Protein AF-0000000077148533 (afdb_homodimer)

pLDDT: mean 91.62, std 11.24, range [20.61, 98.75]

Secondary structure (DSSP, 8-state):
-PPPEEEEEET--GGGHHHHHTGGG-SSEEEEEEE--TTSS-TTSBGGGGGT-S--S-BEES-HHHHGGG-SEEEE---SS---IIIIIIHHHHHHHHTT-EEEE-S---HHHHHHHHHHHHHHT--EEE--S----S-TT----SSPPPP--S-EEEEEESSSSSSHHHHHHHHHHHHHHTT--EEEEESSGGGGGGTSEEPPGGGT-SSS-HHHHHHHHHHHHHHHHHHH--SEEEEEPPS-SS-SSSS--GGGGHHHHHHHHH---SEEEEEE------HHHHHHHHHHIIIII-----EEEE-SEEE-HHHHHHHTS--EEE--HHHHHHHHGGGTT-SS-EE-TTSHHHHHHHHHHHHHHHHHHHHHTT-/-PPPEEEEEET--GGGHHHHHTGGG-SSEEEEEEE--GGGS-TTSBGGGGGT-S--S-BEES-HHHHGGG-SEEEE---SS---IIIIIIHHHHHHHHTT-EEEE-S---HHHHHHHHHHHHHHT--EEE--S----S-TT----SSPPPP--S-EEEEEESSSSSSHHHHHHHHHHHHHHTT--EEEEESSGGGGGGTSEEPPGGGT-SSS-HHHHHHHHHHHHHHHHHHH--SEEEEEPPS-SS-SSSS--GGGGHHHHHHHHH---SEEEEEE------HHHHHHHHHHIIIII-----EEEE-SEEE-HHHHHHHTS--EEE--HHHHHHHHGGGTTSSS-EE-TTSHHHHHHHHHHHHHHHHHHHHHTT-

Solvent-accessible surface area (backbone atoms only — not comparable to full-atom values): 40182 Å² total; per-residue (Å²): 128,83,80,56,44,28,27,26,37,35,50,50,46,50,80,50,44,51,52,64,76,45,44,85,49,38,63,65,46,38,84,58,44,37,26,25,60,83,82,75,78,48,58,80,31,47,51,17,61,58,62,33,45,61,78,67,83,42,61,20,32,60,52,61,75,70,49,52,78,58,34,48,29,39,34,35,47,59,64,94,57,92,69,58,53,70,76,59,45,49,50,50,50,50,54,39,28,75,68,59,24,24,40,34,36,51,50,90,67,54,72,67,60,51,52,51,52,45,50,53,21,54,76,56,72,32,53,68,48,76,39,76,41,56,60,71,54,73,47,97,73,73,75,82,88,64,73,48,59,71,86,70,82,54,46,27,39,33,32,40,23,53,37,66,80,20,52,56,66,43,47,51,51,53,39,51,55,52,42,40,72,72,68,45,46,72,42,42,33,31,69,42,54,63,26,56,54,50,74,30,38,40,49,57,38,64,72,76,46,34,87,47,43,72,60,50,39,24,49,48,51,28,49,50,52,43,47,48,46,71,74,64,60,37,63,31,36,40,39,44,49,58,52,14,57,36,50,79,46,53,64,49,25,50,69,56,9,52,65,40,46,40,48,36,75,28,53,80,65,74,39,27,37,40,16,30,62,46,64,96,70,52,78,65,50,56,53,50,52,41,48,38,40,28,43,45,41,68,41,70,67,56,31,37,30,46,21,46,25,26,76,32,61,71,58,16,67,74,67,75,44,92,39,72,41,82,34,50,42,66,56,46,58,60,58,46,61,79,40,75,81,45,97,49,52,62,37,36,66,79,37,67,69,41,40,51,48,53,39,52,52,50,50,52,57,63,56,57,59,62,68,58,71,76,108,128,84,81,55,43,27,28,27,36,36,48,51,44,51,81,49,44,52,53,63,75,45,45,85,50,40,61,63,44,38,83,59,43,38,26,24,62,70,88,73,75,46,46,80,31,47,52,16,61,59,62,32,43,64,78,66,84,44,62,20,32,60,52,61,76,72,48,51,78,58,35,46,27,39,34,35,48,57,64,94,58,92,71,57,54,69,76,6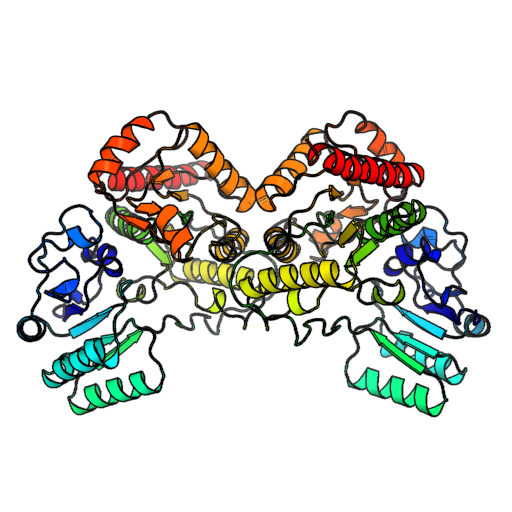1,43,51,49,50,49,51,54,39,28,74,68,59,24,24,39,35,36,51,50,88,67,53,71,66,58,49,52,52,52,43,50,53,19,54,76,56,72,32,52,68,47,76,38,74,40,57,56,70,56,69,52,94,73,74,74,82,87,64,73,46,59,71,85,69,86,55,47,29,39,34,33,42,22,54,36,67,80,19,53,56,68,44,48,52,51,54,38,49,55,52,43,41,72,70,70,44,46,73,42,39,34,32,72,42,56,64,25,56,53,49,73,30,38,41,50,58,36,64,72,77,46,35,86,47,42,72,60,53,40,24,48,50,51,27,51,52,52,44,49,49,47,71,73,64,61,37,61,32,36,40,38,45,49,58,53,13,57,36,50,80,47,53,66,50,24,50,69,56,10,51,65,39,45,39,48,38,73,27,54,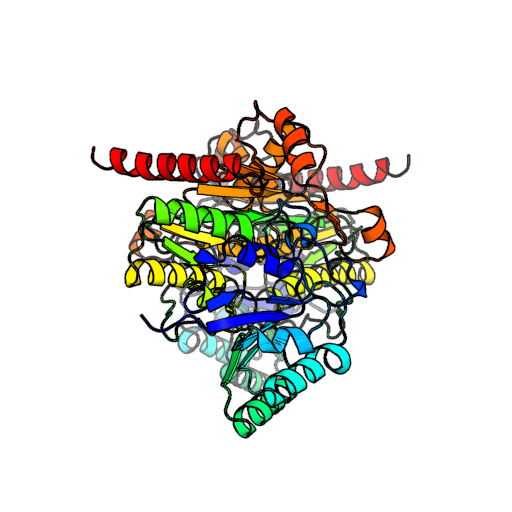78,66,74,39,27,37,38,18,32,60,47,63,94,69,52,79,67,51,57,52,51,51,43,48,40,40,30,43,44,41,67,42,68,67,56,33,37,30,45,21,44,26,28,76,31,61,70,58,14,68,73,66,73,42,92,39,70,42,82,35,49,43,64,57,47,58,60,58,46,60,78,40,74,81,43,97,49,52,60,37,37,66,79,37,66,68,42,40,53,48,53,39,51,52,49,51,53,56,63,56,57,60,62,69,60,69,79,109

Organism: Ruminiclostridium cellulolyticum (strain ATCC 35319 / DSM 5812 / JCM 6584 / H10) (NCBI:txid394503)

Foldseek 3Di:
DDDAFEEEEPQQAPVCVLCLLLVVLFDRYDHFAHEHADPPPQAQHFSCVRQLFDGSPHGYHHDLLVCLVRGQAYEYDDDPDDDDCVPPPLVSLLSSLQVVHAYEYQDQDDPVSQVVSQVSNVVSVHYYHYQNLQPVVPPPPDDDPDLDADADPAAEEEEAEQFPQQCSQSLQSLLVVLLVVVPWFEEEEDCGSCVVSSPHHYDHPVLVDDPDDLSVSLRSVSSSVVVCCVPVVTNYYYYYQPGRQAAPDPLGTSVGNSSLQSPLSRYAHQAYEYTYEDDLDDLVNVVVVQVCCCPRSVHGHQEYEYGQKDWDPPVCVVVSHTDIDGHNLVVVVVSLVVCPPRPHYYAHCSDPVRSNVVSVVVVVSSVVVVVVVVD/DDAAFEEEEPQQAPVCVLCLLLVVLFDRYDHFAHEHAPVPPQAQHFSCVRQLFDGSPHGYHHDLLVCLVRGQAYEYDDDPDDDDCVVGPLVSLLSSLQVVHAYEYQDQDDPVSQVVSQVSNVVSVHYYHYQNLQPVVLPPPQDDPDLDADADPAAEEEEAEQFPQQCSQSLQSLLVVLLVVVPWFEEEEDCGSCVVSSPHHYDHPVLVDPPDDLSVSLRSVSSVVVCCCVPVVTNYYYYYQPGRQAAPDPLGTSVGNSSLQSPLSRYAHQAYEYTYEDDLDDLVNVVVVQVCCCPRSVHGHQEYEYGQKDWDPPVCVVVSHTDIDGHNLVVVVVSLVVCPPRPHYYAHCSDPVRSNVVSVVVVVSSVVVVVPVVD

Sequence (750 aa):
MGKNERLLIYPYNVEFTPVLRHRSLLTEYDISCLVSPNGWGFTGKDAGIADSGPDIGISVSADFEKSLDLCDTVMIVESHLPFDFDKYIFNKIKVAVRSKKNIICLLNLNKEAIKEIASLCNCEGVYFKYFDGNQNVLPADIIIENESIEEIDTPVILTLGITEKTNKFEIQLALREKIQKAGYKISQIGTRPYCEMMGFHPFPSFMYGNAISDVNKVLMFNRFIKKIEETEEPDIIIIGIPGGIMPFNREFTNKFGLVAFEISQAITPDVVIASLLYEDYKPEGFDTYMNLVKYKLGFEVDFFNIANMQFDWKRANQEHVKSYTSLDYKFIDEKKTKYTKSKIPVFNILNKDDSDTIAKQTIEKLTGYGSVQIVMGKNERLLIYPYNVEFTPVLRHRSLLTEYDISCLVSPNGWGFTGKDAGIADSGPDIGISVSADFEKSLDLCDTVMIVESHLPFDFDKYIFNKIKVAVRSKKNIICLLNLNKEAIKEIASLCNCEGVYFKYFDGNQNVLPADIIIENESIEEIDTPVILTLGITEKTNKFEIQLALREKIQKAGYKISQIGTRPYCEMMGFHPFPSFMYGNAISDVNKVLMFNRFIKKIEETEEPDIIIIGIPGGIMPFNREFTNKFGLVAFEISQAITPDVVIASLLYEDYKPEGFDTYMNLVKYKLGFEVDFFNIANMQFDWKRANQEHVKSYTSLDYKFIDEKKTKYTKSKIPVFNILNKDDSDTIAKQTIEKLTGYGSVQIV

InterPro domains:
  IPR023823 Conserved hypothetical protein CHP04066, peptide maturation system [TIGR04066] (5-367)
  IPR027417 P-loop containing nucleoside triphosphate hydrolase [G3DSA:3.40.50.300] (144-298)

Structure (mmCIF, N/CA/C/O backbone):
data_AF-0000000077148533-model_v1
#
loop_
_entity.id
_entity.type
_entity.pdbx_description
1 polymer 'TIGR04066 family peptide maturation system protein'
#
loop_
_atom_site.group_PDB
_atom_site.id
_atom_site.type_symbol
_atom_site.label_atom_id
_atom_site.label_alt_id
_atom_site.label_comp_id
_atom_site.label_asym_id
_atom_site.label_entity_id
_atom_site.label_seq_id
_atom_site.pdbx_PDB_ins_code
_atom_site.Cartn_x
_atom_site.Cartn_y
_atom_site.Cartn_z
_atom_site.occupancy
_atom_site.B_iso_or_equiv
_atom_site.auth_seq_id
_atom_site.auth_comp_id
_atom_site.auth_asym_id
_atom_site.auth_atom_id
_atom_site.pdbx_PDB_model_num
ATOM 1 N N . MET A 1 1 ? 11.086 46.812 4.961 1 41.38 1 MET A N 1
ATOM 2 C CA . MET A 1 1 ? 10.43 45.531 4.949 1 41.38 1 MET A CA 1
ATOM 3 C C . MET A 1 1 ? 8.93 45.688 4.719 1 41.38 1 MET A C 1
ATOM 5 O O . MET A 1 1 ? 8.258 46.406 5.449 1 41.38 1 MET A O 1
ATOM 9 N N . GLY A 1 2 ? 8.438 45.5 3.539 1 54.19 2 GLY A N 1
ATOM 10 C CA . GLY A 1 2 ? 7.098 45.969 3.217 1 54.19 2 GLY A CA 1
ATOM 11 C C . GLY A 1 2 ? 6.043 45.438 4.18 1 54.19 2 GLY A C 1
ATOM 12 O O . GLY A 1 2 ? 6.25 44.438 4.855 1 54.19 2 GLY A O 1
ATOM 13 N N . LYS A 1 3 ? 5.023 46.156 4.617 1 76.56 3 LYS A N 1
ATOM 14 C CA . LYS A 1 3 ? 3.973 45.906 5.594 1 76.56 3 LYS A CA 1
ATOM 15 C C . LYS A 1 3 ? 3.201 44.625 5.23 1 76.56 3 LYS A C 1
ATOM 17 O O . LYS A 1 3 ? 2.822 44.438 4.074 1 76.56 3 LYS A O 1
ATOM 22 N N . ASN A 1 4 ? 3.199 43.562 6.117 1 88.94 4 ASN A N 1
ATOM 23 C CA . ASN A 1 4 ? 2.443 42.344 5.918 1 88.94 4 ASN A CA 1
ATOM 24 C C . ASN A 1 4 ? 0.986 42.625 5.57 1 88.94 4 ASN A C 1
ATOM 26 O O . ASN A 1 4 ? 0.412 43.594 6.043 1 88.94 4 ASN A O 1
ATOM 30 N N . GLU A 1 5 ? 0.496 41.906 4.668 1 95 5 GLU A N 1
ATOM 31 C CA . GLU A 1 5 ? -0.915 41.969 4.305 1 95 5 GLU A CA 1
ATOM 32 C C . GLU A 1 5 ? -1.808 41.438 5.422 1 95 5 GLU A C 1
ATOM 34 O O . GLU A 1 5 ? -1.517 40.406 6.02 1 95 5 GLU A O 1
ATOM 39 N N . ARG A 1 6 ? -2.883 42.25 5.758 1 96.88 6 ARG A N 1
ATOM 40 C CA . ARG A 1 6 ? -3.824 41.844 6.797 1 96.88 6 ARG A CA 1
ATOM 41 C C . ARG A 1 6 ? -4.836 40.844 6.254 1 96.88 6 ARG A C 1
ATOM 43 O O . ARG A 1 6 ? -5.527 41.125 5.273 1 96.88 6 ARG A O 1
ATOM 50 N N . LEU A 1 7 ? -4.941 39.719 6.977 1 96.88 7 LEU A N 1
ATOM 51 C CA . LEU A 1 7 ? -5.742 38.594 6.484 1 96.88 7 LEU A CA 1
ATOM 52 C C . LEU A 1 7 ? -6.996 38.406 7.332 1 96.88 7 LEU A C 1
ATOM 54 O O . LEU A 1 7 ? -6.922 38.406 8.562 1 96.88 7 LEU A O 1
ATOM 58 N N . LEU A 1 8 ? -8.109 38.344 6.672 1 98.12 8 LEU A N 1
ATOM 59 C CA . LEU A 1 8 ? -9.352 37.844 7.273 1 98.12 8 LEU A CA 1
ATOM 60 C C . LEU A 1 8 ? -9.617 36.406 6.891 1 98.12 8 LEU A C 1
ATOM 62 O O . LEU A 1 8 ? -9.57 36.031 5.711 1 98.12 8 LEU A O 1
ATOM 66 N N . ILE A 1 9 ? -9.82 35.531 7.891 1 97 9 ILE A N 1
ATOM 67 C CA . ILE A 1 9 ? -10.086 34.125 7.652 1 97 9 ILE A CA 1
ATOM 68 C C . ILE A 1 9 ? -11.586 33.875 7.668 1 97 9 ILE A C 1
ATOM 70 O O . ILE A 1 9 ? -12.273 34.219 8.641 1 97 9 ILE A O 1
ATOM 74 N N . TYR A 1 10 ? -12.07 33.25 6.609 1 95.56 10 TYR A N 1
ATOM 75 C CA . TYR A 1 10 ? -13.492 32.938 6.547 1 95.56 10 TYR A CA 1
ATOM 76 C C . TYR A 1 10 ? -13.734 31.641 5.766 1 95.56 10 TYR A C 1
ATOM 78 O O . TYR A 1 10 ? -13.188 31.469 4.672 1 95.56 10 TYR A O 1
ATOM 86 N N . PRO A 1 11 ? -14.625 30.75 6.211 1 95.12 11 PRO A N 1
ATOM 87 C CA . PRO A 1 11 ? -15.148 30.719 7.578 1 95.12 11 PRO A CA 1
ATOM 88 C C . PRO A 1 11 ? -14.164 30.094 8.57 1 95.12 11 PRO A C 1
ATOM 90 O O . PRO A 1 11 ? -13.719 28.953 8.367 1 95.12 11 PRO A O 1
ATOM 93 N N . TYR A 1 12 ? -13.906 30.781 9.594 1 95.31 12 TYR A N 1
ATOM 94 C CA . TYR A 1 12 ? -12.969 30.25 10.578 1 95.31 12 TYR A CA 1
ATOM 95 C C . TYR A 1 12 ? -13.547 29.016 11.266 1 95.31 12 TYR A C 1
ATOM 97 O O . TYR A 1 12 ? -14.727 28.984 11.633 1 95.31 12 TYR A O 1
ATOM 105 N N . ASN A 1 13 ? -12.742 27.984 11.352 1 93 13 ASN A N 1
ATOM 106 C CA . ASN A 1 13 ? -13.094 26.75 12.031 1 93 13 ASN A CA 1
ATOM 107 C C . ASN A 1 13 ? -11.852 25.969 12.469 1 93 13 ASN A C 1
ATOM 109 O O . ASN A 1 13 ? -10.734 26.5 12.414 1 93 13 ASN A O 1
ATOM 113 N N . VAL A 1 14 ? -12.062 24.781 12.906 1 92.5 14 VAL A N 1
ATOM 114 C CA . VAL A 1 14 ? -11.047 23.984 13.57 1 92.5 14 VAL A CA 1
ATOM 115 C C . VAL A 1 14 ? -9.922 23.656 12.586 1 92.5 14 VAL A C 1
ATOM 117 O O . VAL A 1 14 ? -8.758 23.516 12.984 1 92.5 14 VAL A O 1
ATOM 120 N N . GLU A 1 15 ? -10.172 23.688 11.289 1 90.06 15 GLU A N 1
ATOM 121 C CA . GLU A 1 15 ? -9.195 23.281 10.281 1 90.06 15 GLU A CA 1
ATOM 122 C C . GLU A 1 15 ? -8.062 24.297 10.18 1 90.06 15 GLU A C 1
ATOM 124 O O . GLU A 1 15 ? -6.949 23.953 9.781 1 90.06 15 GLU A O 1
ATOM 129 N N . PHE A 1 16 ? -8.336 25.453 10.617 1 93.44 16 PHE A N 1
ATOM 130 C CA . PHE A 1 16 ? -7.348 26.5 10.461 1 93.44 16 PHE A CA 1
ATOM 131 C C . PHE A 1 16 ? -6.676 26.828 11.789 1 93.44 16 PHE A C 1
ATOM 133 O O . PHE A 1 16 ? -5.695 27.578 11.828 1 93.44 16 PHE A O 1
ATOM 140 N N . THR A 1 17 ? -7.105 26.266 12.875 1 95 17 THR A N 1
ATOM 141 C CA . THR A 1 17 ? -6.668 26.594 14.227 1 95 17 THR A CA 1
ATOM 142 C C . THR A 1 17 ? -5.172 26.359 14.383 1 95 17 THR A C 1
ATOM 144 O O . THR A 1 17 ? -4.469 27.141 15.016 1 95 17 THR A O 1
ATOM 147 N N . PRO A 1 18 ? -4.617 25.312 13.758 1 94.94 18 PRO A N 1
ATOM 148 C CA . PRO A 1 18 ? -3.176 25.109 13.914 1 94.94 18 PRO A CA 1
ATOM 149 C C . PRO A 1 18 ? -2.354 26.266 13.328 1 94.94 18 PRO A C 1
ATOM 151 O O . PRO A 1 18 ? -1.34 26.656 13.906 1 94.94 18 PRO A O 1
ATOM 154 N N . VAL A 1 19 ? -2.785 26.781 12.25 1 94.19 19 VAL A N 1
ATOM 155 C CA . VAL A 1 19 ? -2.078 27.891 11.625 1 94.19 19 VAL A CA 1
ATOM 156 C C . VAL A 1 19 ? -2.158 29.125 12.531 1 94.19 19 VAL A C 1
ATOM 158 O O . VAL A 1 19 ? -1.176 29.859 12.68 1 94.19 19 VAL A O 1
ATOM 161 N N . LEU A 1 20 ? -3.322 29.297 13.094 1 95.56 20 LEU A N 1
ATOM 162 C CA . LEU A 1 20 ? -3.535 30.438 13.977 1 95.56 20 LEU A CA 1
ATOM 163 C C . LEU A 1 20 ? -2.574 30.391 15.164 1 95.56 20 LEU A C 1
ATOM 165 O O . LEU A 1 20 ? -2.039 31.422 15.57 1 95.56 20 LEU A O 1
ATOM 169 N N . ARG A 1 21 ? -2.369 29.25 15.703 1 95.75 21 ARG A N 1
ATOM 170 C CA . ARG A 1 21 ? -1.491 29.078 16.859 1 95.75 21 ARG A CA 1
ATOM 171 C C . ARG A 1 21 ? -0.036 29.328 16.484 1 95.75 21 ARG A C 1
ATOM 173 O O . ARG A 1 21 ? 0.782 29.688 17.328 1 95.75 21 ARG A O 1
ATOM 180 N N . HIS A 1 22 ? 0.283 29.172 15.242 1 95.44 22 HIS A N 1
ATOM 181 C CA . HIS A 1 22 ? 1.648 29.344 14.758 1 95.44 22 HIS A CA 1
ATOM 182 C C . HIS A 1 22 ? 1.72 30.406 13.664 1 95.44 22 HIS A C 1
ATOM 184 O O . HIS A 1 22 ? 2.424 30.234 12.672 1 95.44 22 HIS A O 1
ATOM 190 N N . ARG A 1 23 ? 0.994 31.391 13.852 1 93.44 23 ARG A N 1
ATOM 191 C CA . ARG A 1 23 ? 0.828 32.438 12.844 1 93.44 23 ARG A CA 1
ATOM 192 C C . ARG A 1 23 ? 2.143 33.156 12.586 1 93.44 23 ARG A C 1
ATOM 194 O O . ARG A 1 23 ? 2.305 33.844 11.562 1 93.44 23 ARG A O 1
ATOM 201 N N . SER A 1 24 ? 3.145 33.031 13.492 1 90.56 24 SER A N 1
ATOM 202 C CA . SER A 1 24 ? 4.465 33.594 13.281 1 90.56 24 SER A CA 1
ATOM 203 C C . SER A 1 24 ? 5.168 32.969 12.086 1 90.56 24 SER A C 1
ATOM 205 O O . SER A 1 24 ? 6.121 33.531 11.547 1 90.56 24 SER A O 1
ATOM 207 N N . LEU A 1 25 ? 4.656 31.812 11.664 1 91.75 25 LEU A N 1
ATOM 208 C CA . LEU A 1 25 ? 5.258 31.094 10.531 1 91.75 25 LEU A CA 1
ATOM 209 C C . LEU A 1 25 ? 4.742 31.656 9.211 1 91.75 25 LEU A C 1
ATOM 211 O O . LEU A 1 25 ? 5.293 31.359 8.148 1 91.75 25 LEU A O 1
ATOM 215 N N . LEU A 1 26 ? 3.627 32.375 9.234 1 89.69 26 LEU A N 1
ATOM 216 C CA . LEU A 1 26 ? 3.119 33 8.016 1 89.69 26 LEU A CA 1
ATOM 217 C C . LEU A 1 26 ? 4.086 34.062 7.496 1 89.69 26 LEU A C 1
ATOM 219 O O . LEU A 1 26 ? 4.566 34.906 8.266 1 89.69 26 LEU A O 1
ATOM 223 N N . THR A 1 27 ? 4.297 33.812 6.129 1 82.94 27 THR A N 1
ATOM 224 C CA . THR A 1 27 ? 5.191 34.75 5.473 1 82.94 27 THR A CA 1
ATOM 225 C C . THR A 1 27 ? 4.395 35.812 4.734 1 82.94 27 THR A C 1
ATOM 227 O O . THR A 1 27 ? 3.428 35.5 4.035 1 82.94 27 THR A O 1
ATOM 230 N N . GLU A 1 28 ? 4.414 37.031 5.047 1 89.5 28 GLU A N 1
ATOM 231 C CA . GLU A 1 28 ? 3.883 38.125 4.262 1 89.5 28 GLU A CA 1
ATOM 232 C C . GLU A 1 28 ? 2.498 38.531 4.754 1 89.5 28 GLU A C 1
ATOM 234 O O . GLU A 1 28 ? 1.885 39.469 4.211 1 89.5 28 GLU A O 1
ATOM 239 N N . TYR A 1 29 ? 1.967 37.719 5.762 1 93.12 29 TYR A N 1
ATOM 240 C CA . TYR A 1 29 ? 0.597 37.969 6.195 1 93.12 29 TYR A CA 1
ATOM 241 C C . TYR A 1 29 ? 0.521 38.125 7.711 1 93.12 29 TYR A C 1
ATOM 243 O O . TYR A 1 29 ? 1.299 37.5 8.438 1 93.12 29 TYR A O 1
ATOM 251 N N . ASP A 1 30 ? -0.429 38.938 8.094 1 94.94 30 ASP A N 1
ATOM 252 C CA . ASP A 1 30 ? -0.853 39.031 9.492 1 94.94 30 ASP A CA 1
ATOM 253 C C . ASP A 1 30 ? -2.35 38.75 9.625 1 94.94 30 ASP A C 1
ATOM 255 O O . ASP A 1 30 ? -3.164 39.406 8.953 1 94.94 30 ASP A O 1
ATOM 259 N N . ILE A 1 31 ? -2.648 37.875 10.453 1 95.81 31 ILE A N 1
ATOM 260 C CA . ILE A 1 31 ? -4.062 37.562 10.656 1 95.81 31 ILE A CA 1
ATOM 261 C C . ILE A 1 31 ? -4.715 38.688 11.461 1 95.81 31 ILE A C 1
ATOM 263 O O . ILE A 1 31 ? -4.367 38.906 12.625 1 95.81 31 ILE A O 1
ATOM 267 N N . SER A 1 32 ? -5.672 39.344 10.891 1 95.62 32 SER A N 1
ATOM 268 C CA . SER A 1 32 ? -6.254 40.5 11.516 1 95.62 32 SER A CA 1
ATOM 269 C C . SER A 1 32 ? -7.648 40.219 12.055 1 95.62 32 SER A C 1
ATOM 271 O O . SER A 1 32 ? -8.109 40.875 12.992 1 95.62 32 SER A O 1
ATOM 273 N N . CYS A 1 33 ? -8.336 39.312 11.414 1 96.56 33 CYS A N 1
ATOM 274 C CA . CYS A 1 33 ? -9.711 39.062 11.82 1 96.56 33 CYS A CA 1
ATOM 275 C C . CYS A 1 33 ? -10.094 37.625 11.523 1 96.56 33 CYS A C 1
ATOM 277 O O . CYS A 1 33 ? -9.656 37.031 10.516 1 96.56 33 CYS A O 1
ATOM 279 N N . LEU A 1 34 ? -10.852 37.062 12.406 1 97.94 34 LEU A N 1
ATOM 280 C CA . LEU A 1 34 ? -11.484 35.75 12.242 1 97.94 34 LEU A CA 1
ATOM 281 C C . LEU A 1 34 ? -13 35.875 12.211 1 97.94 34 LEU A C 1
ATOM 283 O O . LEU A 1 34 ? -13.594 36.5 13.094 1 97.94 34 LEU A O 1
ATOM 287 N N . VAL A 1 35 ? -13.578 35.281 11.172 1 97.19 35 VAL A N 1
ATOM 288 C CA . VAL A 1 35 ? -15.031 35.375 11.086 1 97.19 35 VAL A CA 1
ATOM 289 C C . VAL A 1 35 ? -15.617 33.969 10.891 1 97.19 35 VAL A C 1
ATOM 291 O O . VAL A 1 35 ? -15.141 33.188 10.055 1 97.19 35 VAL A O 1
ATOM 294 N N . SER A 1 36 ? -16.578 33.594 11.648 1 94.69 36 SER A N 1
ATOM 295 C CA . SER A 1 36 ? -17.328 32.344 11.508 1 94.69 36 SER A CA 1
ATOM 296 C C . SER A 1 36 ? -18.828 32.625 11.375 1 94.69 36 SER A C 1
ATOM 298 O O . SER A 1 36 ? -19.328 33.625 11.883 1 94.69 36 SER A O 1
ATOM 300 N N . PRO A 1 37 ? -19.516 31.734 10.555 1 90.19 37 PRO A N 1
ATOM 301 C CA . PRO A 1 37 ? -20.969 31.859 10.531 1 90.19 37 PRO A CA 1
ATOM 302 C C . PRO A 1 37 ? -21.594 31.766 11.922 1 90.19 37 PRO A C 1
ATOM 304 O O . PRO A 1 37 ? -21.125 31.016 12.766 1 90.19 37 PRO A O 1
ATOM 307 N N . ASN A 1 38 ? -22.766 32.438 11.836 1 86.25 38 ASN A N 1
ATOM 308 C CA . ASN A 1 38 ? -23.516 32.375 13.086 1 86.25 38 ASN A CA 1
ATOM 309 C C . ASN A 1 38 ? -24.062 30.953 13.328 1 86.25 38 ASN A C 1
ATOM 311 O O . ASN A 1 38 ? -24.438 30.266 12.391 1 86.25 38 ASN A O 1
ATOM 315 N N . GLY A 1 39 ? -23.938 30.375 14.398 1 86.81 39 GLY A N 1
ATOM 316 C CA . GLY A 1 39 ? -24.484 29.062 14.711 1 86.81 39 GLY A CA 1
ATOM 317 C C . GLY A 1 39 ? -23.422 28 14.922 1 86.81 39 GLY A C 1
ATOM 318 O O . GLY A 1 39 ? -23.719 26.906 15.414 1 86.81 39 GLY A O 1
ATOM 319 N N . TRP A 1 40 ? -22.25 28.344 14.398 1 89.31 40 TRP A N 1
ATOM 320 C CA . TRP A 1 40 ? -21.188 27.359 14.539 1 89.31 40 TRP A CA 1
ATOM 321 C C . TRP A 1 40 ? -20.688 27.297 15.969 1 89.31 40 TRP A C 1
ATOM 323 O O . TRP A 1 40 ? -19.922 26.391 16.328 1 89.31 40 TRP A O 1
ATOM 333 N N . GLY A 1 41 ? -21.078 28.281 16.797 1 90.5 41 GLY A N 1
ATOM 334 C CA . GLY A 1 41 ? -20.766 28.25 18.219 1 90.5 41 GLY A CA 1
ATOM 335 C C . GLY A 1 41 ? -19.422 28.891 18.531 1 90.5 41 GLY A C 1
ATOM 336 O O . GLY A 1 41 ? -18.922 28.766 19.656 1 90.5 41 GLY A O 1
ATOM 337 N N . PHE A 1 42 ? -18.812 29.656 17.562 1 94.25 42 PHE A N 1
ATOM 338 C CA . PHE A 1 42 ? -17.484 30.219 17.766 1 94.25 42 PHE A CA 1
ATOM 339 C C . PHE A 1 42 ? -17.578 31.719 18.031 1 94.25 42 PHE A C 1
ATOM 341 O O . PHE A 1 42 ? -16.688 32.312 18.656 1 94.25 42 PHE A O 1
ATOM 348 N N . THR A 1 43 ? -18.656 32.344 17.625 1 95.12 43 THR A N 1
ATOM 349 C CA . THR A 1 43 ? -18.766 33.812 17.625 1 95.12 43 THR A CA 1
ATOM 350 C C . THR A 1 43 ? -18.719 34.344 19.047 1 95.12 43 THR A C 1
ATOM 352 O O . THR A 1 43 ? -19.359 33.781 19.953 1 95.12 43 THR A O 1
ATOM 355 N N . GLY A 1 44 ? -17.875 35.375 19.203 1 95.81 44 GLY A N 1
ATOM 356 C CA . GLY A 1 44 ? -17.766 36.031 20.484 1 95.81 44 GLY A CA 1
ATOM 357 C C . GLY A 1 44 ? -16.812 35.344 21.438 1 95.81 44 GLY A C 1
ATOM 358 O O . GLY A 1 44 ? -16.562 35.844 22.547 1 95.81 44 GLY A O 1
ATOM 359 N N . LYS A 1 45 ? -16.266 34.344 21.047 1 96.94 45 LYS A N 1
ATOM 360 C CA . LYS A 1 45 ? -15.367 33.562 21.891 1 96.94 45 LYS A CA 1
ATOM 361 C C . LYS A 1 45 ? -13.938 33.594 21.359 1 96.94 45 LYS A C 1
ATOM 363 O O . LYS A 1 45 ? -13.695 34.094 20.266 1 96.94 45 LYS A O 1
ATOM 368 N N . ASP A 1 46 ? -13.016 33.125 22.219 1 97.81 46 ASP A N 1
ATOM 369 C CA . ASP A 1 46 ? -11.641 32.969 21.75 1 97.81 46 ASP A CA 1
ATOM 370 C C . ASP A 1 46 ? -11.562 31.875 20.672 1 97.81 46 ASP A C 1
ATOM 372 O O . ASP A 1 46 ? -12.25 30.859 20.766 1 97.81 46 ASP A O 1
ATOM 376 N N . ALA A 1 47 ? -10.719 32.094 19.703 1 97.56 47 ALA A N 1
ATOM 377 C CA . ALA A 1 47 ? -10.578 31.188 18.562 1 97.56 47 ALA A CA 1
ATOM 378 C C . ALA A 1 47 ? -10.156 29.797 19.016 1 97.56 47 ALA A C 1
ATOM 380 O O . ALA A 1 47 ? -10.391 28.812 18.312 1 97.56 47 ALA A O 1
ATOM 381 N N . GLY A 1 48 ? -9.516 29.594 20.172 1 96.88 48 GLY A N 1
ATOM 382 C CA . GLY A 1 48 ? -9.078 28.312 20.688 1 96.88 48 GLY A CA 1
ATOM 383 C C . GLY A 1 48 ? -10.227 27.359 20.969 1 96.88 48 GLY A C 1
ATOM 384 O O . GLY A 1 48 ? -10.031 26.156 21.047 1 96.88 48 GLY A O 1
ATOM 385 N N . ILE A 1 49 ? -11.43 27.938 21.062 1 95.5 49 ILE A N 1
ATOM 386 C CA . ILE A 1 49 ? -12.602 27.125 21.375 1 95.5 49 ILE A CA 1
ATOM 387 C C . ILE A 1 49 ? -12.867 26.141 20.234 1 95.5 49 ILE A C 1
ATOM 389 O 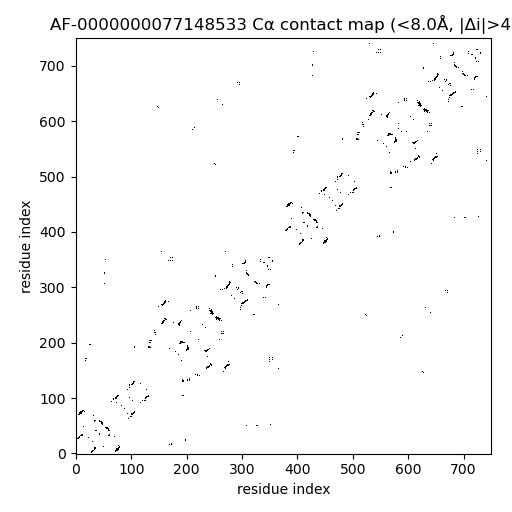O . ILE A 1 49 ? -13.445 25.078 20.453 1 95.5 49 ILE A O 1
ATOM 393 N N . ALA A 1 50 ? -12.414 26.484 19.031 1 94.81 50 ALA A N 1
ATOM 394 C CA . ALA A 1 50 ? -12.719 25.688 17.844 1 94.81 50 ALA A CA 1
ATOM 395 C C . ALA A 1 50 ? -12.156 24.266 17.984 1 94.81 50 ALA A C 1
ATOM 397 O O . ALA A 1 50 ? -12.773 23.312 17.531 1 94.81 50 ALA A O 1
ATOM 398 N N . ASP A 1 51 ? -10.984 24.109 18.578 1 94.62 51 ASP A N 1
ATOM 399 C CA . ASP A 1 51 ? -10.391 22.781 18.703 1 94.62 51 ASP A CA 1
ATOM 400 C C . ASP A 1 51 ? -10.289 22.359 20.156 1 94.62 51 ASP A C 1
ATOM 402 O O . ASP A 1 51 ? -9.578 21.406 20.484 1 94.62 51 ASP A O 1
ATOM 406 N N . SER A 1 52 ? -10.93 23.125 21.047 1 96.5 52 SER A N 1
ATOM 407 C CA . SER A 1 52 ? -10.938 22.844 22.484 1 96.5 52 SER A CA 1
ATOM 408 C C . SER A 1 52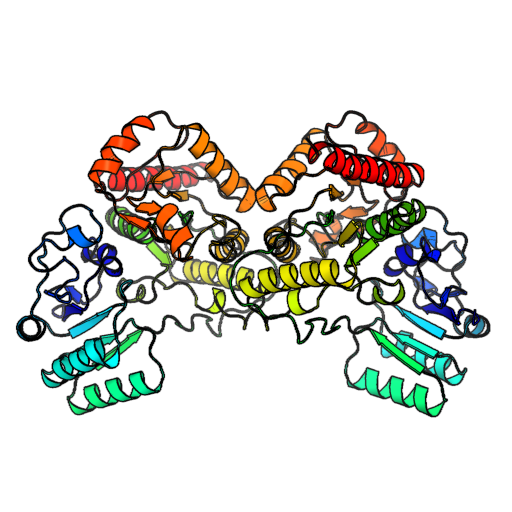 ? -9.523 22.859 23.062 1 96.5 52 SER A C 1
ATOM 410 O O . SER A 1 52 ? -9.211 22.062 23.953 1 96.5 52 SER A O 1
ATOM 412 N N . GLY A 1 53 ? -8.656 23.625 22.438 1 97 53 GLY A N 1
ATOM 413 C CA . GLY A 1 53 ? -7.293 23.812 22.922 1 97 53 GLY A CA 1
ATOM 414 C C . GLY A 1 53 ? -7.125 25.078 23.75 1 97 53 GLY A C 1
ATOM 415 O O . GLY A 1 53 ? -8.109 25.688 24.172 1 97 53 GLY A O 1
ATOM 416 N N . PRO A 1 54 ? -5.887 25.422 24.047 1 96.81 54 PRO A N 1
ATOM 417 C CA . PRO A 1 54 ? -5.648 26.641 24.812 1 96.81 54 PRO A CA 1
ATOM 418 C C . PRO A 1 54 ? -6.121 27.891 24.078 1 96.81 54 PRO A C 1
ATOM 420 O O . PRO A 1 54 ? -6.164 27.922 22.844 1 96.81 54 PRO A O 1
ATOM 423 N N . ASP A 1 55 ? -6.395 28.891 24.797 1 96.81 55 ASP A N 1
ATOM 424 C CA . ASP A 1 55 ? -6.777 30.172 24.219 1 96.81 55 ASP A CA 1
ATOM 425 C C . ASP A 1 55 ? -5.688 30.703 23.281 1 96.81 55 ASP A C 1
ATOM 427 O O . ASP A 1 55 ? -4.496 30.562 23.578 1 96.81 55 ASP A O 1
ATOM 431 N N . ILE A 1 56 ? -6.129 31.297 22.203 1 96 56 ILE A N 1
ATOM 432 C CA . ILE A 1 56 ? -5.203 31.812 21.203 1 96 56 ILE A CA 1
ATOM 433 C C . ILE A 1 56 ? -5.043 33.312 21.375 1 96 56 ILE A C 1
ATOM 435 O O . ILE A 1 56 ? -4.016 33.875 21 1 96 56 ILE A O 1
ATOM 439 N N . GLY A 1 57 ? -6.07 33.969 21.953 1 95.31 57 GLY A N 1
ATOM 440 C CA . GLY A 1 57 ? -6.008 35.406 22.203 1 95.31 57 GLY A CA 1
ATOM 441 C C . GLY A 1 57 ? -6.648 36.219 21.109 1 95.31 57 GLY A C 1
ATOM 442 O O . GLY A 1 57 ? -6.414 37.406 21 1 95.31 57 GLY A O 1
ATOM 443 N N . ILE A 1 58 ? -7.344 35.594 20.188 1 96.06 58 ILE A N 1
ATOM 444 C CA . ILE A 1 58 ? -8.055 36.281 19.125 1 96.06 58 ILE A CA 1
ATOM 445 C C . ILE A 1 58 ? -9.539 35.906 19.172 1 96.06 58 ILE A C 1
ATOM 447 O O . ILE A 1 58 ? -9.883 34.719 19.219 1 96.06 58 ILE A O 1
ATOM 451 N N . SER A 1 59 ? -10.383 36.844 19.188 1 96.94 59 SER A N 1
ATOM 452 C CA . SER A 1 59 ? -11.828 36.625 19.234 1 96.94 59 SER A CA 1
ATOM 453 C C . SER A 1 59 ? -12.383 36.375 17.828 1 96.94 59 SER A C 1
ATOM 455 O O . SER A 1 59 ? -11.906 36.969 16.859 1 96.94 59 SER A O 1
ATOM 457 N N . VAL A 1 60 ? -13.43 35.562 17.734 1 98.12 60 VAL A N 1
ATOM 458 C CA . VAL A 1 60 ? -14.078 35.281 16.469 1 98.12 60 VAL A CA 1
ATOM 459 C C . VAL A 1 60 ? -15.266 36.188 16.25 1 98.12 60 VAL A C 1
ATOM 461 O O . VAL A 1 60 ? -16.141 36.312 17.109 1 98.12 60 VAL A O 1
ATOM 464 N N . SER A 1 61 ? -15.281 36.812 15.164 1 97.25 61 SER A N 1
ATOM 465 C CA . SER A 1 61 ? -16.344 37.75 14.836 1 97.25 61 SER A CA 1
ATOM 466 C C . SER A 1 61 ? -17.484 37.062 14.102 1 97.25 61 SER A C 1
ATOM 468 O O . SER A 1 61 ? -17.297 36 13.5 1 97.25 61 SER A O 1
ATOM 470 N N . ALA A 1 62 ? -18.656 37.656 14.234 1 94.62 62 ALA A N 1
ATOM 471 C CA . ALA A 1 62 ? -19.828 37.156 13.508 1 94.62 62 ALA A CA 1
ATOM 472 C C . ALA A 1 62 ? -20.094 38 12.273 1 94.62 62 ALA A C 1
ATOM 474 O O . ALA A 1 62 ? -20.859 37.594 11.398 1 94.62 62 ALA A O 1
ATOM 475 N N . ASP A 1 63 ? -19.531 39.125 12.25 1 95 63 ASP A N 1
ATOM 476 C CA . ASP A 1 63 ? -19.875 40.094 11.227 1 95 63 ASP A CA 1
ATOM 477 C C . ASP A 1 63 ? -18.812 40.156 10.125 1 95 63 ASP A C 1
ATOM 479 O O . ASP A 1 63 ? -17.797 40.812 10.258 1 95 63 ASP A O 1
ATOM 483 N N . PHE A 1 64 ? -19.078 39.625 9.062 1 96.44 64 PHE A N 1
ATOM 484 C CA . PHE A 1 64 ? -18.156 39.531 7.938 1 96.44 64 PHE A CA 1
ATOM 485 C C . PHE A 1 64 ? -17.922 40.906 7.324 1 96.44 64 PHE A C 1
ATOM 487 O O . PHE A 1 64 ? -16.781 41.312 7.137 1 96.44 64 PHE A O 1
ATOM 494 N N . GLU A 1 65 ? -18.984 41.656 7.082 1 96.38 65 GLU A N 1
ATOM 495 C CA . GLU A 1 65 ? -18.891 42.938 6.387 1 96.38 65 GLU A CA 1
ATOM 496 C C . GLU A 1 65 ? -18.109 43.938 7.211 1 96.38 65 GLU A C 1
ATOM 498 O O . GLU A 1 65 ? -17.25 44.656 6.684 1 96.38 65 GLU A O 1
ATOM 503 N N . LYS A 1 66 ? -18.406 43.969 8.453 1 96.44 66 LYS A N 1
ATOM 504 C CA . LYS A 1 66 ? -17.688 44.875 9.328 1 96.44 66 LYS A CA 1
ATOM 505 C C . LYS A 1 66 ? -16.203 44.531 9.422 1 96.44 66 LYS A C 1
ATOM 507 O O . LYS A 1 66 ? -15.352 45.406 9.539 1 96.44 66 LYS A O 1
ATOM 512 N N . SER A 1 67 ? -15.969 43.281 9.367 1 97.44 67 SER A N 1
ATOM 513 C CA . SER A 1 67 ? -14.602 42.781 9.508 1 97.44 67 SER A CA 1
ATOM 514 C C . SER A 1 67 ? -13.766 43.094 8.273 1 97.44 67 SER A C 1
ATOM 516 O O . SER A 1 67 ? -12.539 43.125 8.328 1 97.44 67 SER A O 1
ATOM 518 N N . LEU A 1 68 ? -14.398 43.406 7.156 1 97.81 68 LEU A N 1
ATOM 519 C CA . LEU A 1 68 ? -13.688 43.719 5.922 1 97.81 68 LEU A CA 1
ATOM 520 C C . LEU A 1 68 ? -12.867 45 6.082 1 97.81 68 LEU A C 1
ATOM 522 O O . LEU A 1 68 ? -11.867 45.188 5.387 1 97.81 68 LEU A O 1
ATOM 526 N N . ASP A 1 69 ? -13.234 45.844 6.996 1 96.75 69 ASP A N 1
ATOM 527 C CA . ASP A 1 69 ? -12.516 47.062 7.223 1 96.75 69 ASP A CA 1
ATOM 528 C C . ASP A 1 69 ? -11.156 46.812 7.879 1 96.75 69 ASP A C 1
ATOM 530 O O . ASP A 1 69 ? -10.289 47.688 7.883 1 96.75 69 ASP A O 1
ATOM 534 N N . LEU A 1 70 ? -10.977 45.656 8.336 1 96.38 70 LEU A N 1
ATOM 535 C CA . LEU A 1 70 ? -9.797 45.344 9.133 1 96.38 70 LEU A CA 1
ATOM 536 C C . LEU A 1 70 ? -8.805 44.5 8.336 1 96.38 70 LEU A C 1
ATOM 538 O O . LEU A 1 70 ? -7.812 44.031 8.891 1 96.38 70 LEU A O 1
ATOM 542 N N . CYS A 1 71 ? -9.109 44.312 7.039 1 97.69 71 CYS A N 1
ATOM 543 C CA . CYS A 1 71 ? -8.219 43.406 6.309 1 97.69 71 CYS A CA 1
ATOM 544 C C . CYS A 1 71 ? -7.953 43.938 4.902 1 97.69 71 CYS A C 1
ATOM 546 O O . CYS A 1 71 ? -8.617 44.844 4.445 1 97.69 71 CYS A O 1
ATOM 548 N N . ASP A 1 72 ? -6.887 43.375 4.336 1 97.94 72 ASP A N 1
ATOM 549 C CA . ASP A 1 72 ? -6.539 43.625 2.941 1 97.94 72 ASP A CA 1
ATOM 550 C C . ASP A 1 72 ? -6.969 42.438 2.055 1 97.94 72 ASP A C 1
ATOM 552 O O . ASP A 1 72 ? -7.215 42.625 0.859 1 97.94 72 ASP A O 1
ATOM 556 N N . THR A 1 73 ? -6.988 41.344 2.592 1 97.94 73 THR A N 1
ATOM 557 C CA . THR A 1 73 ? -7.199 40.094 1.874 1 97.94 73 THR A CA 1
ATOM 558 C C . THR A 1 73 ? -8.117 39.188 2.666 1 97.94 73 THR A C 1
ATOM 560 O O . THR A 1 73 ? -7.996 39.062 3.889 1 97.94 73 THR A O 1
ATOM 563 N N . VAL A 1 74 ? -9.047 38.5 1.979 1 98.06 74 VAL A N 1
ATOM 564 C CA . VAL A 1 74 ? -9.898 37.469 2.584 1 98.06 74 VAL A CA 1
ATOM 565 C C . VAL A 1 74 ? -9.422 36.094 2.154 1 98.06 74 VAL A C 1
ATOM 567 O O . VAL A 1 74 ? -9.289 35.812 0.959 1 98.06 74 VAL A O 1
ATOM 570 N N . MET A 1 75 ? -9.188 35.312 3.139 1 95.69 75 MET A N 1
ATOM 571 C CA . MET A 1 75 ? -8.812 33.906 2.877 1 95.69 75 MET A CA 1
ATOM 572 C C . MET A 1 75 ? -9.992 32.969 3.148 1 95.69 75 MET A C 1
ATOM 574 O O . MET A 1 75 ? -10.469 32.875 4.277 1 95.69 75 MET A O 1
ATOM 578 N N . ILE A 1 76 ? -10.344 32.312 2.059 1 94.75 76 ILE A N 1
ATOM 579 C CA . ILE A 1 76 ? -11.43 31.359 2.156 1 94.75 76 ILE A CA 1
ATOM 580 C C . ILE A 1 76 ? -10.867 29.969 2.48 1 94.75 76 ILE A C 1
ATOM 582 O O . ILE A 1 76 ? -10.086 29.422 1.704 1 94.75 76 ILE A O 1
ATOM 586 N N . VAL A 1 77 ? -11.297 29.453 3.584 1 92.12 77 VAL A N 1
ATOM 587 C CA . VAL A 1 77 ? -10.695 28.203 4.027 1 92.12 77 VAL A CA 1
ATOM 588 C C . VAL A 1 77 ? -11.75 27.094 4.039 1 92.12 77 VAL A C 1
ATOM 590 O O . VAL A 1 77 ? -12.953 27.375 4.09 1 92.12 77 VAL A O 1
ATOM 593 N N . GLU A 1 78 ? -11.25 25.875 3.982 1 86.5 78 GLU A N 1
ATOM 594 C CA . GLU A 1 78 ? -12.133 24.719 4.012 1 86.5 78 GLU A CA 1
ATOM 595 C C . GLU A 1 78 ? -12.797 24.562 5.375 1 86.5 78 GLU A C 1
ATOM 597 O O . GLU A 1 78 ? -12.266 25.016 6.387 1 86.5 78 GLU A O 1
ATOM 602 N N . SER A 1 79 ? -13.961 23.953 5.258 1 82.69 79 SER A N 1
ATOM 603 C CA . SER A 1 79 ? -14.688 23.703 6.5 1 82.69 79 SER A CA 1
ATOM 604 C C . SER A 1 79 ? -15.156 22.25 6.59 1 82.69 79 SER A C 1
ATOM 606 O O . SER A 1 79 ? -15.516 21.641 5.578 1 82.69 79 SER A O 1
ATOM 608 N N . HIS A 1 80 ? -15.078 21.688 7.777 1 75.12 80 HIS A N 1
ATOM 609 C CA . HIS A 1 80 ? -15.617 20.359 8.031 1 75.12 80 HIS A CA 1
ATOM 610 C C . HIS A 1 80 ? -17.141 20.391 8.18 1 75.12 80 HIS A C 1
ATOM 612 O O . HIS A 1 80 ? -17.797 19.359 8.109 1 75.12 80 HIS A O 1
ATOM 618 N N . LEU A 1 81 ? -17.625 21.516 8.414 1 74.25 81 LEU A N 1
ATOM 619 C CA . LEU A 1 81 ? -19.062 21.703 8.523 1 74.25 81 LEU A CA 1
ATOM 620 C C . LEU A 1 81 ? -19.688 21.969 7.16 1 74.25 81 LEU A C 1
ATOM 622 O O . LEU A 1 81 ? -19.078 22.609 6.305 1 74.25 81 LEU A O 1
ATOM 626 N N . PRO A 1 82 ? -20.828 21.297 7.012 1 70.94 82 PRO A N 1
ATOM 627 C CA . PRO A 1 82 ? -21.5 21.547 5.73 1 70.94 82 PRO A CA 1
ATOM 628 C C . PRO A 1 82 ? -21.75 23.031 5.465 1 70.94 82 PRO A C 1
ATOM 630 O O . PRO A 1 82 ? -22.141 23.766 6.371 1 70.94 82 PRO A O 1
ATOM 633 N N . PHE A 1 83 ? -21.359 23.391 4.266 1 75.44 83 PHE A N 1
ATOM 634 C CA . PHE A 1 83 ? -21.547 24.797 3.893 1 75.44 83 PHE A CA 1
ATOM 635 C C . PHE A 1 83 ? -21.812 24.922 2.398 1 75.44 83 PHE A C 1
ATOM 637 O O . PHE A 1 83 ? -21.078 24.391 1.578 1 75.44 83 PHE A O 1
ATOM 644 N N . ASP A 1 84 ? -22.953 25.531 2.123 1 81.31 84 ASP A N 1
ATOM 645 C CA . ASP A 1 84 ? -23.297 25.766 0.725 1 81.31 84 ASP A CA 1
ATOM 646 C C . ASP A 1 84 ? -22.375 26.797 0.09 1 81.31 84 ASP A C 1
ATOM 648 O O . ASP A 1 84 ? -22.344 27.953 0.528 1 81.31 84 ASP A O 1
ATOM 652 N N . PHE A 1 85 ? -21.656 26.438 -0.889 1 84.31 85 PHE A N 1
ATOM 653 C CA . PHE A 1 85 ? -20.688 27.328 -1.527 1 84.31 85 PHE A CA 1
ATOM 654 C C . PHE A 1 85 ? -21.391 28.562 -2.111 1 84.31 85 PHE A C 1
ATOM 656 O O . PHE A 1 85 ? -20.984 29.688 -1.835 1 84.31 85 PHE A O 1
ATOM 663 N N . ASP A 1 86 ? -22.438 28.375 -2.846 1 80.75 86 ASP A N 1
ATOM 664 C CA . ASP A 1 86 ? -23.094 29.469 -3.547 1 80.75 86 ASP A CA 1
ATOM 665 C C . ASP A 1 86 ? -23.719 30.453 -2.564 1 80.75 86 ASP A C 1
ATOM 667 O O . ASP A 1 86 ? -23.531 31.672 -2.678 1 80.75 86 ASP A O 1
ATOM 671 N N . LYS A 1 87 ? -24.281 29.875 -1.564 1 79.81 87 LYS A N 1
ATOM 672 C CA . LYS A 1 87 ? -25.062 30.688 -0.651 1 79.81 87 LYS A CA 1
ATOM 673 C C . LYS A 1 87 ? -24.172 31.406 0.357 1 79.81 87 LYS A C 1
ATOM 675 O O . LYS A 1 87 ? -24.406 32.562 0.698 1 79.81 87 LYS A O 1
ATOM 680 N N . TYR A 1 88 ? -23.094 30.812 0.721 1 81.56 88 TYR A N 1
ATOM 681 C CA . TYR A 1 88 ? -22.391 31.344 1.884 1 81.56 88 TYR A CA 1
ATOM 682 C C . TYR A 1 88 ? -20.984 31.781 1.515 1 81.56 88 TYR A C 1
ATOM 684 O O . TYR A 1 88 ? -20.438 32.719 2.117 1 81.56 88 TYR A O 1
ATOM 692 N N . ILE A 1 89 ? -20.422 31.172 0.572 1 91.25 89 ILE A N 1
ATOM 693 C CA . ILE A 1 89 ? -19.031 31.469 0.291 1 91.25 89 ILE A CA 1
ATOM 694 C C . ILE A 1 89 ? -18.922 32.438 -0.892 1 91.25 89 ILE A C 1
ATOM 696 O O . ILE A 1 89 ? -18.297 33.469 -0.791 1 91.25 89 ILE A O 1
ATOM 700 N N . PHE A 1 90 ? -19.594 32.062 -1.937 1 93.75 90 PHE A N 1
ATOM 701 C CA . PHE A 1 90 ? -19.453 32.875 -3.156 1 93.75 90 PHE A CA 1
ATOM 702 C C . PHE A 1 90 ? -19.953 34.281 -2.938 1 93.75 90 PHE A C 1
ATOM 704 O O . PHE A 1 90 ? -19.344 35.25 -3.402 1 93.75 90 PHE A O 1
ATOM 711 N N . ASN A 1 91 ? -21.031 34.438 -2.273 1 92.62 91 ASN A N 1
ATOM 712 C CA . ASN A 1 91 ? -21.562 35.75 -1.975 1 92.62 91 ASN A CA 1
ATOM 713 C C . ASN A 1 91 ? -20.578 36.562 -1.131 1 92.62 91 ASN A C 1
ATOM 715 O O . ASN A 1 91 ? -20.438 37.781 -1.331 1 92.62 91 ASN A O 1
ATOM 719 N N . LYS A 1 92 ? -19.984 35.969 -0.187 1 95.06 92 LYS A N 1
ATOM 720 C CA . LYS A 1 92 ? -19 36.625 0.644 1 95.06 92 LYS A CA 1
ATOM 721 C C . LYS A 1 92 ? -17.797 37.062 -0.186 1 95.06 92 LYS A C 1
ATOM 723 O O . LYS A 1 92 ? -17.234 38.156 0.04 1 95.06 92 LYS A O 1
ATOM 728 N N . ILE A 1 93 ? -17.422 36.219 -1.103 1 97 93 ILE A N 1
ATOM 729 C CA . ILE A 1 93 ? -16.328 36.562 -1.998 1 97 93 ILE A CA 1
ATOM 730 C C . ILE A 1 93 ? -16.688 37.812 -2.811 1 97 93 ILE A C 1
ATOM 732 O O . ILE A 1 93 ? -15.898 38.75 -2.926 1 97 93 ILE A O 1
ATOM 736 N N . LYS A 1 94 ? -17.906 37.844 -3.293 1 96.12 94 LYS A N 1
ATOM 737 C CA . LYS A 1 94 ? -18.375 38.969 -4.074 1 96.12 94 LYS A CA 1
ATOM 738 C C . LYS A 1 94 ? -18.328 40.281 -3.254 1 96.12 94 LYS A C 1
ATOM 740 O O . LYS A 1 94 ? -17.844 41.312 -3.73 1 96.12 94 LYS A O 1
ATOM 745 N N . VAL A 1 95 ? -18.828 40.156 -2.1 1 96.69 95 VAL A N 1
ATOM 746 C CA . VAL A 1 95 ? -18.859 41.312 -1.21 1 96.69 95 VAL A CA 1
ATOM 747 C C . VAL A 1 95 ? -17.438 41.781 -0.916 1 96.69 95 VAL A C 1
ATOM 749 O O . VAL A 1 95 ? -17.156 43 -0.917 1 96.69 95 VAL A O 1
ATOM 752 N N . ALA A 1 96 ? -16.516 40.875 -0.644 1 98.31 96 ALA A N 1
ATOM 753 C CA . ALA A 1 96 ? -15.125 41.188 -0.356 1 98.31 96 ALA A CA 1
ATOM 754 C C . ALA A 1 96 ? -14.453 41.875 -1.548 1 98.31 96 ALA A C 1
ATOM 756 O O . ALA A 1 96 ? -13.773 42.906 -1.387 1 98.31 96 ALA A O 1
ATOM 757 N N . VAL A 1 97 ? -14.688 41.375 -2.699 1 98.25 97 VAL A N 1
ATOM 758 C CA . VAL A 1 97 ? -14.07 41.906 -3.91 1 98.25 97 VAL A CA 1
ATOM 759 C C . VAL A 1 97 ? -14.602 43.312 -4.184 1 98.25 97 VAL A C 1
ATOM 761 O O . VAL A 1 97 ? -13.836 44.219 -4.531 1 98.25 97 VAL A O 1
ATOM 764 N N . ARG A 1 98 ? -15.883 43.469 -4.012 1 97 98 ARG A N 1
ATOM 765 C CA . ARG A 1 98 ? -16.484 44.781 -4.199 1 97 98 ARG A CA 1
ATOM 766 C C . ARG A 1 98 ? -15.906 45.812 -3.209 1 97 98 ARG A C 1
ATOM 768 O O . ARG A 1 98 ? -15.852 47 -3.496 1 97 98 ARG A O 1
ATOM 775 N N . SER A 1 99 ? -15.508 45.312 -2.125 1 97.94 99 SER A N 1
ATOM 776 C CA . SER A 1 99 ? -14.891 46.156 -1.102 1 97.94 99 SER A CA 1
ATOM 777 C C . SER A 1 99 ? -13.383 46.281 -1.323 1 97.94 99 SER A C 1
ATOM 779 O O . SER A 1 99 ? -12.648 46.656 -0.411 1 97.94 99 SER A O 1
ATOM 781 N N . LYS A 1 100 ? -12.883 45.812 -2.434 1 98.12 100 LYS A N 1
ATOM 782 C CA . LYS A 1 100 ? -11.508 45.938 -2.898 1 98.12 100 LYS A CA 1
ATOM 783 C C . LYS A 1 100 ? -10.555 45.094 -2.051 1 98.12 100 LYS A C 1
ATOM 785 O O . LYS A 1 100 ? -9.469 45.531 -1.692 1 98.12 100 LYS A O 1
ATOM 790 N N . LYS A 1 101 ? -11.047 44 -1.608 1 98.44 101 LYS A N 1
ATOM 791 C CA . LYS A 1 101 ? -10.188 43.031 -0.901 1 98.44 101 LYS A CA 1
ATOM 792 C C . LYS A 1 101 ? -9.664 41.969 -1.845 1 98.44 101 LYS A C 1
ATOM 794 O O . LYS A 1 101 ? -10.391 41.5 -2.725 1 98.44 101 LYS A O 1
ATOM 799 N N . ASN A 1 102 ? -8.461 41.562 -1.66 1 98.38 102 ASN A N 1
ATOM 800 C CA . ASN A 1 102 ? -7.91 40.438 -2.363 1 98.38 102 ASN A CA 1
ATOM 801 C C . ASN A 1 102 ? -8.523 39.125 -1.861 1 98.38 102 ASN A C 1
ATOM 803 O O . ASN A 1 102 ? -9.07 39.062 -0.761 1 98.38 102 ASN A O 1
ATOM 807 N N . ILE A 1 103 ? -8.422 38.094 -2.715 1 98 103 ILE A N 1
ATOM 808 C CA . ILE A 1 103 ? -9.016 36.812 -2.346 1 98 103 ILE A CA 1
ATOM 809 C C . ILE A 1 103 ? -7.957 35.719 -2.416 1 98 103 ILE A C 1
ATOM 811 O O . ILE A 1 103 ? -7.246 35.594 -3.416 1 98 103 ILE A O 1
ATOM 815 N N . ILE A 1 104 ? -7.812 35 -1.356 1 94.94 104 ILE A N 1
ATOM 816 C CA . ILE A 1 104 ? -7.113 33.719 -1.343 1 94.94 104 ILE A CA 1
ATOM 817 C C . ILE A 1 104 ? -8.109 32.594 -1.076 1 94.94 104 ILE A C 1
ATOM 819 O O . ILE A 1 104 ? -8.875 32.656 -0.11 1 94.94 104 ILE A O 1
ATOM 823 N N . CYS A 1 105 ? -8.117 31.594 -1.944 1 93.62 105 CYS A N 1
ATOM 824 C CA . CYS A 1 105 ? -9.102 30.531 -1.795 1 93.62 105 CYS A CA 1
ATOM 825 C C . CYS A 1 105 ? -8.43 29.172 -1.66 1 93.62 105 CYS A C 1
ATOM 827 O O . CYS A 1 105 ? -7.621 28.797 -2.508 1 93.62 105 CYS A O 1
ATOM 829 N N . LEU A 1 106 ? -8.828 28.484 -0.602 1 89.25 106 LEU A N 1
ATOM 830 C CA . LEU A 1 106 ? -8.25 27.188 -0.318 1 89.25 106 LEU A CA 1
ATOM 831 C C . LEU A 1 106 ? -9.266 26.078 -0.575 1 89.25 106 LEU A C 1
ATOM 833 O O . LEU A 1 106 ? -8.992 24.906 -0.293 1 89.25 106 LEU A O 1
ATOM 837 N N . LEU A 1 107 ? -10.414 26.375 -1.177 1 88 107 LEU A N 1
ATOM 838 C CA . LEU A 1 107 ? -11.453 25.391 -1.473 1 88 107 LEU A CA 1
ATOM 839 C C . LEU A 1 107 ? -11.188 24.703 -2.805 1 88 107 LEU A C 1
ATOM 841 O O . LEU A 1 107 ? -10.508 25.25 -3.672 1 88 107 LEU A O 1
ATOM 845 N N . ASN A 1 108 ? -11.68 23.516 -2.867 1 83 108 ASN A N 1
ATOM 846 C CA . ASN A 1 108 ? -11.695 22.859 -4.172 1 83 108 ASN A CA 1
ATOM 847 C C . ASN A 1 108 ? -12.82 23.391 -5.055 1 83 108 ASN A C 1
ATOM 849 O O . ASN A 1 108 ? -13.977 23.031 -4.875 1 83 108 ASN A O 1
ATOM 853 N N . LEU A 1 109 ? -12.406 24.172 -5.988 1 88.56 109 LEU A N 1
ATOM 854 C CA . LEU A 1 109 ? -13.391 24.828 -6.848 1 88.56 109 LEU A CA 1
ATOM 855 C C . LEU A 1 109 ? -13.422 24.188 -8.227 1 88.56 109 LEU A C 1
ATOM 857 O O . LEU A 1 109 ? -12.414 23.625 -8.68 1 88.56 109 LEU A O 1
ATOM 861 N N . ASN A 1 110 ? -14.555 24.219 -8.781 1 88.5 110 ASN A N 1
ATOM 862 C CA . ASN A 1 110 ? -14.602 23.844 -10.188 1 88.5 110 ASN A CA 1
ATOM 863 C C . ASN A 1 110 ? -14.062 24.953 -11.086 1 88.5 110 ASN A C 1
ATOM 865 O O . ASN A 1 110 ? -13.867 26.078 -10.633 1 88.5 110 ASN A O 1
ATOM 869 N N . LYS A 1 111 ? -13.898 24.625 -12.289 1 91.38 111 LYS A N 1
ATOM 870 C CA . LYS A 1 111 ? -13.289 25.531 -13.25 1 91.38 111 LYS A CA 1
ATOM 871 C C . LYS A 1 111 ? -14.148 26.781 -13.43 1 91.38 111 LYS A C 1
ATOM 873 O O . LYS A 1 111 ? -13.617 27.891 -13.547 1 91.38 111 LYS A O 1
ATOM 878 N N . GLU A 1 112 ? -15.391 26.625 -13.422 1 93.56 112 GLU A N 1
ATOM 879 C CA . GLU A 1 112 ? -16.312 27.734 -13.633 1 93.56 112 GLU A CA 1
ATOM 880 C C . GLU A 1 112 ? -16.234 28.734 -12.477 1 93.56 112 GLU A C 1
ATOM 882 O O . GLU A 1 112 ? -16.188 29.953 -12.703 1 93.56 112 GLU A O 1
ATOM 887 N N . ALA A 1 113 ? -16.219 28.234 -11.266 1 93.12 113 ALA A N 1
ATOM 888 C CA . ALA A 1 113 ? -16.125 29.094 -10.086 1 93.12 113 ALA A CA 1
ATOM 889 C C . ALA A 1 113 ? -14.797 29.844 -10.07 1 93.12 113 ALA A C 1
ATOM 891 O O . ALA A 1 113 ? -14.75 31.016 -9.719 1 93.12 113 ALA A O 1
ATOM 892 N N . ILE A 1 114 ? -13.773 29.234 -10.438 1 94.44 114 ILE A N 1
ATOM 893 C CA . ILE A 1 114 ? -12.445 29.844 -10.469 1 94.44 114 ILE A CA 1
ATOM 894 C C . ILE A 1 114 ? -12.445 31.016 -11.453 1 94.44 114 ILE A C 1
ATOM 896 O O . ILE A 1 114 ? -11.984 32.094 -11.125 1 94.44 114 ILE A O 1
ATOM 900 N N . LYS A 1 115 ? -12.977 30.734 -12.648 1 96.12 115 LYS A N 1
ATOM 901 C CA . LYS A 1 115 ? -13.031 31.766 -13.688 1 96.12 115 LYS A CA 1
ATOM 902 C C . LYS A 1 115 ? -13.867 32.969 -13.234 1 96.12 115 LYS A C 1
ATOM 904 O O . LYS A 1 115 ? -13.492 34.125 -13.477 1 96.12 115 LYS A O 1
ATOM 909 N N . GLU A 1 116 ? -14.914 32.656 -12.664 1 96.25 116 GLU A N 1
ATOM 910 C CA . GLU A 1 116 ? -15.82 33.719 -12.219 1 96.25 116 GLU A CA 1
ATOM 911 C C . GLU A 1 116 ? -15.156 34.594 -11.156 1 96.25 116 GLU A C 1
ATOM 913 O O . GLU A 1 116 ? -15.234 35.844 -11.219 1 96.25 116 GLU A O 1
ATOM 918 N N . ILE A 1 117 ? -14.57 34.031 -10.164 1 97.12 117 ILE A N 1
ATOM 919 C CA . ILE A 1 117 ? -13.914 34.781 -9.086 1 97.12 117 ILE A CA 1
ATOM 920 C C . ILE A 1 117 ? -12.75 35.594 -9.648 1 97.12 117 ILE A C 1
ATOM 922 O O . ILE A 1 117 ? -12.578 36.75 -9.297 1 97.12 117 ILE A O 1
ATOM 926 N N . ALA A 1 118 ? -12.008 34.969 -10.492 1 97.38 118 ALA A N 1
ATOM 927 C CA . ALA A 1 118 ? -10.883 35.656 -11.125 1 97.38 118 ALA A CA 1
ATOM 928 C C . ALA A 1 118 ? -11.359 36.875 -11.883 1 97.38 118 ALA A C 1
ATOM 930 O O . ALA A 1 118 ? -10.734 37.938 -11.805 1 97.38 118 ALA A O 1
ATOM 931 N N . SER A 1 119 ? -12.375 36.688 -12.648 1 97.75 119 SER A N 1
ATOM 932 C CA . SER A 1 119 ? -12.93 37.781 -13.43 1 97.75 119 SER A CA 1
ATOM 933 C C . SER A 1 119 ? -13.406 38.906 -12.523 1 97.75 119 SER A C 1
ATOM 935 O O . SER A 1 119 ? -13.148 40.094 -12.805 1 97.75 119 SER A O 1
ATOM 937 N N . LEU A 1 120 ? -14.102 38.594 -11.484 1 97.38 120 LEU A N 1
ATOM 938 C CA . LEU A 1 120 ? -14.578 39.594 -10.523 1 97.38 120 LEU A CA 1
ATOM 939 C C . LEU A 1 120 ? -13.414 40.375 -9.93 1 97.38 120 LEU A C 1
ATOM 941 O O . LEU A 1 120 ? -13.477 41.594 -9.828 1 97.38 120 LEU A O 1
ATOM 945 N N . CYS A 1 121 ? -12.375 39.688 -9.477 1 98.12 121 CYS A N 1
ATOM 946 C CA . CYS A 1 121 ? -11.195 40.312 -8.883 1 98.12 121 CYS A CA 1
ATOM 947 C C . CYS A 1 121 ? -10.516 41.25 -9.875 1 98.12 121 CYS A C 1
ATOM 949 O O . CYS A 1 121 ? -10.148 42.375 -9.523 1 98.12 121 CYS A O 1
ATOM 951 N N . ASN A 1 122 ? -10.391 40.75 -11.094 1 97.75 122 ASN A N 1
ATOM 952 C CA . ASN A 1 122 ? -9.766 41.562 -12.133 1 97.75 122 ASN A CA 1
ATOM 953 C C . ASN A 1 122 ? -10.531 42.875 -12.383 1 97.75 122 ASN A C 1
ATOM 955 O O . ASN A 1 122 ? -9.93 43.938 -12.516 1 97.75 122 ASN A O 1
ATOM 959 N N . CYS A 1 123 ? -11.773 42.719 -12.477 1 97.5 123 CYS A N 1
ATOM 960 C CA . CYS A 1 123 ? -12.625 43.875 -12.742 1 97.5 123 CYS A CA 1
ATOM 961 C C . CYS A 1 123 ? -12.469 44.938 -11.664 1 97.5 123 CYS A C 1
ATOM 963 O O . CYS A 1 123 ? -12.555 46.125 -11.945 1 97.5 123 CYS A O 1
ATOM 965 N N . GLU A 1 124 ? -12.258 44.562 -10.445 1 97.75 124 GLU A N 1
ATOM 966 C CA . GLU A 1 124 ? -12.18 45.469 -9.328 1 97.75 124 GLU A CA 1
ATOM 967 C C . GLU A 1 124 ? -10.734 45.844 -9.008 1 97.75 124 GLU A C 1
ATOM 969 O O . GLU A 1 124 ? -10.477 46.625 -8.094 1 97.75 124 GLU A O 1
ATOM 974 N N . GLY A 1 125 ? -9.75 45.188 -9.633 1 97.5 125 GLY A N 1
ATOM 975 C CA . GLY A 1 125 ? -8.344 45.531 -9.492 1 97.5 125 GLY A CA 1
ATOM 976 C C . GLY A 1 125 ? -7.699 44.906 -8.273 1 97.5 125 GLY A C 1
ATOM 977 O O . GLY A 1 125 ? -6.852 45.531 -7.625 1 97.5 125 GLY A O 1
ATOM 978 N N . VAL A 1 126 ? -8.172 43.75 -7.801 1 98.19 126 VAL A N 1
ATOM 979 C CA . VAL A 1 126 ? -7.578 43 -6.691 1 98.19 126 VAL A CA 1
ATOM 980 C C . VAL A 1 126 ? -7.105 41.656 -7.172 1 98.19 126 VAL A C 1
ATOM 982 O O . VAL A 1 126 ? -7.449 41.219 -8.273 1 98.19 126 VAL A O 1
ATOM 985 N N . TYR A 1 127 ? -6.316 40.938 -6.391 1 97.25 127 TYR A N 1
ATOM 986 C CA . TYR A 1 127 ? -5.785 39.656 -6.887 1 97.25 127 TYR A CA 1
ATOM 987 C C . TYR A 1 127 ? -6.57 38.469 -6.328 1 97.25 127 TYR A C 1
ATOM 989 O O . TYR A 1 127 ? -7.215 38.594 -5.281 1 97.25 127 TYR A O 1
ATOM 997 N N . PHE A 1 128 ? -6.488 37.438 -7.082 1 97.19 128 PHE A N 1
ATOM 998 C CA . PHE A 1 128 ? -7.043 36.125 -6.715 1 97.19 128 PHE A CA 1
ATOM 999 C C . PHE A 1 128 ? -5.961 35.062 -6.711 1 97.19 128 PHE A C 1
ATOM 1001 O O . PHE A 1 128 ? -5.367 34.75 -7.75 1 97.19 128 PHE A O 1
ATOM 1008 N N . LYS A 1 129 ? -5.711 34.531 -5.52 1 92.81 129 LYS 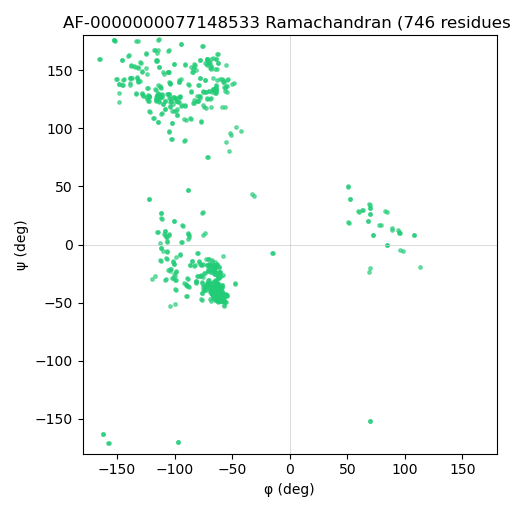A N 1
ATOM 1009 C CA . LYS A 1 129 ? -4.785 33.406 -5.391 1 92.81 129 LYS A CA 1
ATOM 1010 C C . LYS A 1 129 ? -5.527 32.125 -5.035 1 92.81 129 LYS A C 1
ATOM 1012 O O . LYS A 1 129 ? -6.242 32.062 -4.031 1 92.81 129 LYS A O 1
ATOM 1017 N N . TYR A 1 130 ? -5.398 31.141 -5.891 1 90.88 130 TYR A N 1
ATOM 1018 C CA . TYR A 1 130 ? -6.082 29.859 -5.715 1 90.88 130 TYR A CA 1
ATOM 1019 C C . TYR A 1 130 ? -5.082 28.734 -5.449 1 90.88 130 TYR A C 1
ATOM 1021 O O . TYR A 1 130 ? -4.16 28.531 -6.238 1 90.88 130 TYR A O 1
ATOM 1029 N N . PHE A 1 131 ? -5.297 28.047 -4.289 1 82.75 131 PHE A N 1
ATOM 1030 C CA . PHE A 1 131 ? -4.461 26.906 -3.953 1 82.75 131 PHE A CA 1
ATOM 1031 C C . PHE A 1 131 ? -5.219 25.594 -4.168 1 82.75 131 PHE A C 1
ATOM 1033 O O . PHE A 1 131 ? -6.059 25.219 -3.35 1 82.75 131 PHE A O 1
ATOM 1040 N N . ASP A 1 132 ? -5.07 24.875 -5.309 1 72.06 132 ASP A N 1
ATOM 1041 C CA . ASP A 1 132 ? -5.859 23.719 -5.711 1 72.06 132 ASP A CA 1
ATOM 1042 C C . ASP A 1 132 ? -5.27 22.422 -5.137 1 72.06 132 ASP A C 1
ATOM 1044 O O . ASP A 1 132 ? -5.848 21.344 -5.297 1 72.06 132 ASP A O 1
ATOM 1048 N N . GLY A 1 133 ? -4.336 22.516 -4.34 1 63.84 133 GLY A N 1
ATOM 1049 C CA . GLY A 1 133 ? -3.701 21.312 -3.83 1 63.84 133 GLY A CA 1
ATOM 1050 C C . GLY A 1 133 ? -2.9 20.562 -4.883 1 63.84 133 GLY A C 1
ATOM 1051 O O . GLY A 1 133 ? -2.254 19.562 -4.582 1 63.84 133 GLY A O 1
ATOM 1052 N N . ASN A 1 134 ? -3.186 20.797 -6.254 1 59 134 ASN A N 1
ATOM 1053 C CA . ASN A 1 134 ? -2.492 20.109 -7.34 1 59 134 ASN A CA 1
ATOM 1054 C C . ASN A 1 134 ? -1.091 20.672 -7.555 1 59 134 ASN A C 1
ATOM 1056 O O . ASN A 1 134 ? -0.496 20.484 -8.617 1 59 134 ASN A O 1
ATOM 1060 N N . GLN A 1 135 ? -0.597 21.172 -6.547 1 54.06 135 GLN A N 1
ATOM 1061 C CA . GLN A 1 135 ? 0.693 21.766 -6.875 1 54.06 135 GLN A CA 1
ATOM 1062 C C . GLN A 1 135 ? 1.596 20.766 -7.594 1 54.06 135 GLN A C 1
ATOM 1064 O O . GLN A 1 135 ? 1.744 19.625 -7.148 1 54.06 135 GLN A O 1
ATOM 1069 N N . ASN A 1 136 ? 1.587 20.844 -8.938 1 51.59 136 ASN A N 1
ATOM 1070 C CA . ASN A 1 136 ? 2.359 20.141 -9.961 1 51.59 136 ASN A CA 1
ATOM 1071 C C . ASN A 1 136 ? 3.752 19.781 -9.453 1 51.59 136 ASN A C 1
ATOM 1073 O O . ASN A 1 136 ? 4.734 20.438 -9.797 1 51.59 136 ASN A O 1
ATOM 1077 N N . VAL A 1 137 ? 3.736 19.359 -8.273 1 52.09 137 VAL A N 1
ATOM 1078 C CA . VAL A 1 137 ? 5.125 19.094 -7.926 1 52.09 137 VAL A CA 1
ATOM 1079 C C . VAL A 1 137 ? 5.691 18.016 -8.859 1 52.09 137 VAL A C 1
ATOM 1081 O O . VAL A 1 137 ? 6.828 17.562 -8.672 1 52.09 137 VAL A O 1
ATOM 1084 N N . LEU A 1 138 ? 4.793 17.234 -9.508 1 54.03 138 LEU A N 1
ATOM 1085 C CA . LEU A 1 138 ? 5.695 16.391 -10.289 1 54.03 138 LEU A CA 1
ATOM 1086 C C . LEU A 1 138 ? 6.672 17.234 -11.094 1 54.03 138 LEU A C 1
ATOM 1088 O O . LEU A 1 138 ? 6.297 17.828 -12.109 1 54.03 138 LEU A O 1
ATOM 1092 N N . PRO A 1 139 ? 7.707 17.688 -10.422 1 53.28 139 PRO A N 1
ATOM 1093 C CA . PRO A 1 139 ? 8.656 18.375 -11.289 1 53.28 139 PRO A CA 1
ATOM 1094 C C . PRO A 1 139 ? 8.891 17.656 -12.617 1 53.28 139 PRO A C 1
ATOM 1096 O O . PRO A 1 139 ? 9.086 16.438 -12.633 1 53.28 139 PRO A O 1
ATOM 1099 N N . ALA A 1 140 ? 8.32 17.953 -13.719 1 58.66 140 ALA A N 1
ATOM 1100 C CA . ALA A 1 140 ? 8.82 17.531 -15.031 1 58.66 140 ALA A CA 1
ATOM 1101 C C . ALA A 1 140 ? 10.258 17.016 -14.93 1 58.66 140 ALA A C 1
ATOM 1103 O O . ALA A 1 140 ? 10.719 16.25 -15.781 1 58.66 140 ALA A O 1
ATOM 1104 N N . ASP A 1 141 ? 10.805 17.203 -13.695 1 66.31 141 ASP A N 1
ATOM 1105 C CA . ASP A 1 141 ? 12.25 17 -13.602 1 66.31 141 ASP A CA 1
ATOM 1106 C C . ASP A 1 141 ? 12.57 15.742 -12.797 1 66.31 141 ASP A C 1
ATOM 1108 O O . ASP A 1 141 ? 13.734 15.359 -12.672 1 66.31 141 ASP A O 1
ATOM 1112 N N . ILE A 1 142 ? 11.445 15.086 -12.195 1 76.5 142 ILE A N 1
ATOM 1113 C CA . ILE A 1 142 ? 11.828 13.875 -11.484 1 76.5 142 ILE A CA 1
ATOM 1114 C C . ILE A 1 142 ? 11.859 12.688 -12.445 1 76.5 142 ILE A C 1
ATOM 1116 O O . ILE A 1 142 ? 10.82 12.305 -12.992 1 76.5 142 ILE A O 1
ATOM 1120 N N . ILE A 1 143 ? 13 12.195 -12.758 1 77.25 143 ILE A N 1
ATOM 1121 C CA . ILE A 1 143 ? 13.227 11.078 -13.664 1 77.25 143 ILE A CA 1
ATOM 1122 C C . ILE A 1 143 ? 13.508 9.805 -12.859 1 77.25 143 ILE A C 1
ATOM 1124 O O . ILE A 1 143 ? 14.328 9.812 -11.945 1 77.25 143 ILE A O 1
ATOM 1128 N N . ILE A 1 144 ? 12.727 8.82 -13.039 1 82.88 144 ILE A N 1
ATOM 1129 C CA . ILE A 1 144 ? 12.961 7.52 -12.422 1 82.88 144 ILE A CA 1
ATOM 1130 C C . ILE A 1 144 ? 13.812 6.648 -13.344 1 82.88 144 ILE A C 1
ATOM 1132 O O . ILE A 1 144 ? 13.344 6.203 -14.391 1 82.88 144 ILE A O 1
ATOM 1136 N N . GLU A 1 145 ? 15.055 6.453 -12.977 1 80.38 145 GLU A N 1
ATOM 1137 C CA . GLU A 1 145 ? 15.992 5.703 -13.805 1 80.38 145 GLU A CA 1
ATOM 1138 C C . GLU A 1 145 ? 15.969 4.215 -13.461 1 80.38 145 GLU A C 1
ATOM 1140 O O . GLU A 1 145 ? 16.219 3.369 -14.32 1 80.38 145 GLU A O 1
ATOM 1145 N N . ASN A 1 146 ? 15.75 3.971 -12.234 1 86.69 146 ASN A N 1
ATOM 1146 C CA . ASN A 1 146 ? 15.734 2.605 -11.719 1 86.69 146 ASN A CA 1
ATOM 1147 C C . ASN A 1 146 ? 14.836 2.484 -10.492 1 86.69 146 ASN A C 1
ATOM 1149 O O . ASN A 1 146 ? 14.297 3.482 -10.016 1 86.69 146 ASN A O 1
ATOM 1153 N N . GLU A 1 147 ? 14.688 1.313 -10.016 1 90.5 147 GLU A N 1
ATOM 1154 C CA . GLU A 1 147 ? 13.773 1.051 -8.914 1 90.5 147 GLU A CA 1
ATOM 1155 C C . GLU A 1 147 ? 14.484 1.119 -7.57 1 90.5 147 GLU A C 1
ATOM 1157 O O . GLU A 1 147 ? 13.953 0.676 -6.551 1 90.5 147 GLU A O 1
ATOM 1162 N N . SER A 1 148 ? 15.633 1.674 -7.527 1 93.81 148 SER A N 1
ATOM 1163 C CA . SER A 1 148 ? 16.359 1.738 -6.266 1 93.81 148 SER A CA 1
ATOM 1164 C C . SER A 1 148 ? 15.883 2.906 -5.41 1 93.81 148 SER A C 1
ATOM 1166 O O . SER A 1 148 ? 15.375 3.902 -5.934 1 93.81 148 SER A O 1
ATOM 1168 N N . ILE A 1 149 ? 16.016 2.836 -4.137 1 96.75 149 ILE A N 1
ATOM 1169 C CA . ILE A 1 149 ? 15.688 3.896 -3.193 1 96.75 149 ILE A CA 1
ATOM 1170 C C . ILE A 1 149 ? 16.953 4.668 -2.82 1 96.75 149 ILE A C 1
ATOM 1172 O O . ILE A 1 149 ? 17.938 4.074 -2.379 1 96.75 149 ILE A O 1
ATOM 1176 N N . GLU A 1 150 ? 16.938 5.961 -3.025 1 95.94 150 GLU A N 1
ATOM 1177 C CA . GLU A 1 150 ? 18.078 6.809 -2.689 1 95.94 150 GLU A CA 1
ATOM 1178 C C . GLU A 1 150 ? 18.141 7.09 -1.189 1 95.94 150 GLU A C 1
ATOM 1180 O O . GLU A 1 150 ? 17.094 7.273 -0.549 1 95.94 150 GLU A O 1
ATOM 1185 N N . GLU A 1 151 ? 19.328 7.133 -0.722 1 95.75 151 GLU A N 1
ATOM 1186 C CA . GLU A 1 151 ? 19.531 7.434 0.692 1 95.75 151 GLU A CA 1
ATOM 1187 C C . GLU A 1 151 ? 19.328 8.922 0.973 1 95.75 151 GLU A C 1
ATOM 1189 O O . GLU A 1 151 ? 19.828 9.773 0.231 1 95.75 151 GLU A O 1
ATOM 1194 N N . ILE A 1 152 ? 18.562 9.25 1.968 1 97.5 152 ILE A N 1
ATOM 1195 C CA . ILE A 1 152 ? 18.406 10.609 2.486 1 97.5 152 ILE A CA 1
ATOM 1196 C C . ILE A 1 152 ? 19.297 10.805 3.705 1 97.5 152 ILE A C 1
ATOM 1198 O O . ILE A 1 152 ? 19.062 10.219 4.766 1 97.5 152 ILE A O 1
ATOM 1202 N N . ASP A 1 153 ? 20.281 11.609 3.547 1 97.06 153 ASP A N 1
ATOM 1203 C CA . ASP A 1 153 ? 21.281 11.773 4.594 1 97.06 153 ASP A CA 1
ATOM 1204 C C . ASP A 1 153 ? 20.797 12.742 5.668 1 97.06 153 ASP A C 1
ATOM 1206 O O . ASP A 1 153 ? 21.172 12.617 6.84 1 97.06 153 ASP A O 1
ATOM 1210 N N . THR A 1 154 ? 20 13.703 5.227 1 97.88 154 THR A N 1
ATOM 1211 C CA . THR A 1 154 ? 19.453 14.672 6.168 1 97.88 154 THR A CA 1
ATOM 1212 C C . THR A 1 154 ? 18.484 13.992 7.141 1 97.88 154 THR A C 1
ATOM 1214 O O . THR A 1 154 ? 17.641 13.211 6.727 1 97.88 154 THR A O 1
ATOM 1217 N N . PRO A 1 155 ? 18.594 14.273 8.453 1 98.19 155 PRO A N 1
ATOM 1218 C CA . PRO A 1 155 ? 17.641 13.703 9.414 1 98.19 155 PRO A CA 1
ATOM 1219 C C . PRO A 1 155 ? 16.188 14.016 9.07 1 98.19 155 PRO A C 1
ATOM 1221 O O . PRO A 1 155 ? 15.867 15.141 8.68 1 98.19 155 PRO A O 1
ATOM 1224 N N . VAL A 1 156 ? 15.359 12.992 9.188 1 98.5 156 VAL A N 1
ATOM 1225 C CA . VAL A 1 156 ? 13.945 13.125 8.859 1 98.5 156 VAL A CA 1
ATOM 1226 C C . VAL A 1 156 ? 13.102 12.914 10.109 1 98.5 156 VAL A C 1
ATOM 1228 O O . VAL A 1 156 ? 13.242 11.898 10.797 1 98.5 156 VAL A O 1
ATOM 1231 N N . ILE A 1 157 ? 12.266 13.875 10.477 1 98.69 157 ILE A N 1
ATOM 1232 C CA . ILE A 1 157 ? 11.219 13.734 11.477 1 98.69 157 ILE A CA 1
ATOM 1233 C C . ILE A 1 157 ? 9.891 13.414 10.797 1 98.69 157 ILE A C 1
ATOM 1235 O O . ILE A 1 157 ? 9.438 14.164 9.922 1 98.69 157 ILE A O 1
ATOM 1239 N N . LEU A 1 158 ? 9.352 12.336 11.188 1 98.69 158 LEU A N 1
ATOM 1240 C CA . LEU A 1 158 ? 8.102 11.891 10.578 1 98.69 158 LEU A CA 1
ATOM 1241 C C . LEU A 1 158 ? 6.961 11.922 11.594 1 98.69 158 LEU A C 1
ATOM 1243 O O . LEU A 1 158 ? 7.113 11.445 12.719 1 98.69 158 LEU A O 1
ATOM 1247 N N . THR A 1 159 ? 5.855 12.562 11.203 1 98.5 159 THR A N 1
ATOM 1248 C CA . THR A 1 159 ? 4.633 12.531 12 1 98.5 159 THR A CA 1
ATOM 1249 C C . THR A 1 159 ? 3.57 11.672 11.312 1 98.5 159 THR A C 1
ATOM 1251 O O . THR A 1 159 ? 3.258 11.883 10.141 1 98.5 159 THR A O 1
ATOM 1254 N N . LEU A 1 160 ? 3.082 10.68 12.016 1 98.38 160 LEU A N 1
ATOM 1255 C CA . LEU A 1 160 ? 1.983 9.859 11.516 1 98.38 160 LEU A CA 1
ATOM 1256 C C . LEU A 1 160 ? 0.869 9.75 12.555 1 98.38 160 LEU A C 1
ATOM 1258 O O . LEU A 1 160 ? 1.077 10.062 13.727 1 98.38 160 LEU A O 1
ATOM 1262 N N . GLY A 1 161 ? -0.326 9.477 12.102 1 97.75 161 GLY A N 1
ATOM 1263 C CA . GLY A 1 161 ? -1.487 9.32 12.961 1 97.75 161 GLY A CA 1
ATOM 1264 C C . GLY A 1 161 ? -2.328 8.109 12.617 1 97.75 161 GLY A C 1
ATOM 1265 O O . GLY A 1 161 ? -2.395 7.699 11.453 1 97.75 161 GLY A O 1
ATOM 1266 N N . ILE A 1 162 ? -3.002 7.613 13.625 1 96.19 162 ILE A N 1
ATOM 1267 C CA . ILE A 1 162 ? -3.873 6.465 13.391 1 96.19 162 ILE A CA 1
ATOM 1268 C C . ILE A 1 162 ? -5.004 6.859 12.445 1 96.19 162 ILE A C 1
ATOM 1270 O O . ILE A 1 162 ? -5.508 6.023 11.688 1 96.19 162 ILE A O 1
ATOM 1274 N N . THR A 1 163 ? -5.398 8.125 12.523 1 95.69 163 THR A N 1
ATOM 1275 C CA . THR A 1 163 ? -6.422 8.68 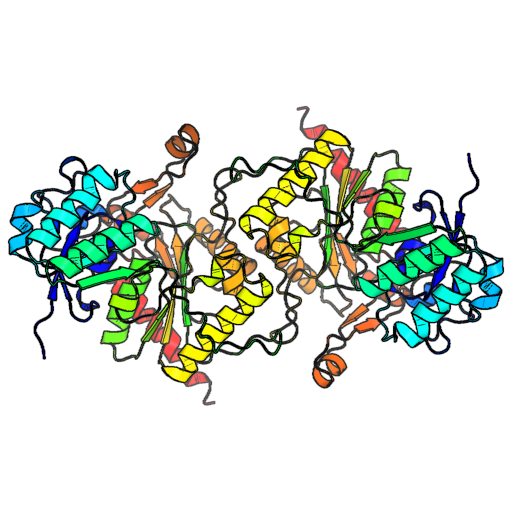11.648 1 95.69 163 THR A CA 1
ATOM 1276 C C . THR A 1 163 ? -6.211 10.18 11.461 1 95.69 163 THR A C 1
ATOM 1278 O O . THR A 1 163 ? -5.246 10.75 11.984 1 95.69 163 THR A O 1
ATOM 1281 N N . GLU A 1 164 ? -7.051 10.719 10.617 1 92.88 164 GLU A N 1
ATOM 1282 C CA . GLU A 1 164 ? -7.117 12.18 10.547 1 92.88 164 GLU A CA 1
ATOM 1283 C C . GLU A 1 164 ? -7.582 12.773 11.875 1 92.88 164 GLU A C 1
ATOM 1285 O O . GLU A 1 164 ? -8.039 12.047 12.758 1 92.88 164 GLU A O 1
ATOM 1290 N N . LYS A 1 165 ? -7.414 14 12.094 1 92.75 165 LYS A N 1
ATOM 1291 C CA . LYS A 1 165 ? -7.859 14.742 13.266 1 92.75 165 LYS A CA 1
ATOM 1292 C C . LYS A 1 165 ? -7.062 14.344 14.5 1 92.75 165 LYS A C 1
ATOM 1294 O O . LYS A 1 165 ? -7.617 14.25 15.602 1 92.75 165 LYS A O 1
ATOM 1299 N N . THR A 1 166 ? -5.848 13.992 14.289 1 96.94 166 THR A N 1
ATOM 1300 C CA . THR A 1 166 ? -5.004 13.617 15.414 1 96.94 166 THR A CA 1
ATOM 1301 C C . THR A 1 166 ? -3.896 14.641 15.633 1 96.94 166 THR A C 1
ATOM 1303 O O . THR A 1 166 ? -2.779 14.281 16.016 1 96.94 166 THR A O 1
ATOM 1306 N N . ASN A 1 167 ? -4.059 15.844 15.289 1 97.12 167 ASN A N 1
ATOM 1307 C CA . ASN A 1 167 ? -3.199 16.984 15.57 1 97.12 167 ASN A CA 1
ATOM 1308 C C . ASN A 1 167 ? -1.869 16.891 14.836 1 97.12 167 ASN A C 1
ATOM 1310 O O . ASN A 1 167 ? -0.871 17.469 15.266 1 97.12 167 ASN A O 1
ATOM 1314 N N . LYS A 1 168 ? -1.808 16.078 13.75 1 96.88 168 LYS A N 1
ATOM 1315 C CA . LYS A 1 168 ? -0.543 15.875 13.047 1 96.88 168 LYS A CA 1
ATOM 1316 C C . LYS A 1 168 ? 0.031 17.203 12.562 1 96.88 168 LYS A C 1
ATOM 1318 O O . LYS A 1 168 ? 1.229 17.453 12.703 1 96.88 168 LYS A O 1
ATOM 1323 N N . PHE A 1 169 ? -0.823 18.047 12.047 1 96.44 169 PHE A N 1
ATOM 1324 C CA . PHE A 1 169 ? -0.351 19.328 11.508 1 96.44 169 PHE A CA 1
ATOM 1325 C C . PHE A 1 169 ? 0.132 20.234 12.633 1 96.44 169 PHE A C 1
ATOM 1327 O O . PHE A 1 169 ? 1.139 20.922 12.484 1 96.44 169 PHE A O 1
ATOM 1334 N N . GLU A 1 170 ? -0.551 20.25 13.797 1 97.12 170 GLU A N 1
ATOM 1335 C CA . GLU A 1 170 ? -0.099 20.984 14.977 1 97.12 170 GLU A CA 1
ATOM 1336 C C . GLU A 1 170 ? 1.288 20.516 15.414 1 97.12 170 GLU A C 1
ATOM 1338 O O . GLU A 1 170 ? 2.148 21.344 15.734 1 97.12 170 GLU A O 1
ATOM 1343 N N . ILE A 1 171 ? 1.48 19.219 15.414 1 98.06 171 ILE A N 1
ATOM 1344 C CA . ILE A 1 171 ? 2.773 18.656 15.789 1 98.06 171 ILE A CA 1
ATOM 1345 C C . ILE A 1 171 ? 3.859 19.188 14.859 1 98.06 171 ILE A C 1
ATOM 1347 O O . ILE A 1 171 ? 4.906 19.656 15.32 1 98.06 171 ILE A O 1
ATOM 1351 N N . GLN A 1 172 ? 3.617 19.156 13.602 1 97.25 172 GLN A N 1
ATOM 1352 C CA . GLN A 1 172 ? 4.582 19.594 12.594 1 97.25 172 GLN A CA 1
ATOM 1353 C C . GLN A 1 172 ? 4.941 21.062 12.781 1 97.25 172 GLN A C 1
ATOM 1355 O O . GLN A 1 172 ? 6.117 21.438 12.789 1 97.25 172 GLN A O 1
ATOM 1360 N N . LEU A 1 173 ? 3.949 21.891 12.969 1 97.06 173 LEU A N 1
ATOM 1361 C CA . LEU A 1 173 ? 4.176 23.328 13.086 1 97.06 173 LEU A CA 1
ATOM 1362 C C . LEU A 1 173 ? 4.902 23.656 14.391 1 97.06 173 LEU A C 1
ATOM 1364 O O . LEU A 1 173 ? 5.797 24.5 14.406 1 97.06 173 LEU A O 1
ATOM 1368 N N . ALA A 1 174 ? 4.508 23 15.453 1 97.62 174 ALA A N 1
ATOM 1369 C CA . ALA A 1 174 ? 5.168 23.219 16.734 1 97.62 174 ALA A CA 1
ATOM 1370 C C . ALA A 1 174 ? 6.652 22.875 16.656 1 97.62 174 ALA A C 1
ATOM 1372 O O . ALA A 1 174 ? 7.5 23.641 17.109 1 97.62 174 ALA A O 1
ATOM 1373 N N . LEU A 1 175 ? 6.93 21.75 16.062 1 97.62 175 LEU A N 1
ATOM 1374 C CA . LEU A 1 175 ? 8.32 21.328 15.914 1 97.62 175 LEU A CA 1
ATOM 1375 C C . LEU A 1 175 ? 9.094 22.312 15.039 1 97.62 175 LEU A C 1
ATOM 1377 O O . LEU A 1 175 ? 10.211 22.703 15.367 1 97.62 175 LEU A O 1
ATOM 1381 N N . ARG A 1 176 ? 8.469 22.688 13.898 1 96.88 176 ARG A N 1
ATOM 1382 C CA . ARG A 1 176 ? 9.125 23.625 13 1 96.88 176 ARG A CA 1
ATOM 1383 C C . ARG A 1 176 ? 9.484 24.922 13.727 1 96.88 176 ARG A C 1
ATOM 1385 O O . ARG A 1 176 ? 10.633 25.359 13.672 1 96.88 176 ARG A O 1
ATOM 1392 N N . GLU A 1 177 ? 8.555 25.469 14.414 1 96.44 177 GLU A N 1
ATOM 1393 C CA . GLU A 1 177 ? 8.75 26.719 15.109 1 96.44 177 GLU A CA 1
ATOM 1394 C C . GLU A 1 177 ? 9.867 26.625 16.141 1 96.44 177 GLU A C 1
ATOM 1396 O O . GLU A 1 177 ? 10.773 27.453 16.172 1 96.44 177 GLU A O 1
ATOM 1401 N N . LYS A 1 178 ? 9.859 25.641 16.922 1 97.31 178 LYS A N 1
ATOM 1402 C CA . LYS A 1 178 ? 10.789 25.5 18.031 1 97.31 178 LYS A CA 1
ATOM 1403 C C . LYS A 1 178 ? 12.18 25.109 17.547 1 97.31 178 LYS A C 1
ATOM 1405 O O . LYS A 1 178 ? 13.188 25.609 18.062 1 97.31 178 LYS A O 1
ATOM 1410 N N . ILE A 1 179 ? 12.227 24.266 16.547 1 96.75 179 ILE A N 1
ATOM 1411 C CA . ILE A 1 179 ? 13.516 23.812 16.031 1 96.75 179 ILE A CA 1
ATOM 1412 C C . ILE A 1 179 ? 14.172 24.938 15.234 1 96.75 179 ILE A C 1
ATOM 1414 O O . ILE A 1 179 ? 15.391 25.125 15.305 1 96.75 179 ILE A O 1
ATOM 1418 N N . GLN A 1 180 ? 13.375 25.688 14.516 1 95.94 180 GLN A N 1
ATOM 1419 C CA . GLN A 1 180 ? 13.914 26.875 13.844 1 95.94 180 GLN A CA 1
ATOM 1420 C C . GLN A 1 180 ? 14.445 27.891 14.844 1 95.94 180 GLN A C 1
ATOM 1422 O O . GLN A 1 180 ? 15.492 28.5 14.617 1 95.94 180 GLN A O 1
ATOM 1427 N N . LYS A 1 181 ? 13.742 28.062 15.891 1 95.75 181 LYS A N 1
ATOM 1428 C CA . LYS A 1 181 ? 14.164 28.984 16.938 1 95.75 181 LYS A CA 1
ATOM 1429 C C . LYS A 1 181 ? 15.492 28.531 17.547 1 95.75 181 LYS A C 1
ATOM 1431 O O . LYS A 1 181 ? 16.281 29.375 18 1 95.75 181 LYS A O 1
ATOM 1436 N N . ALA A 1 182 ? 15.688 27.281 17.5 1 96.38 182 ALA A N 1
ATOM 1437 C CA . ALA A 1 182 ? 16.938 26.734 18.016 1 96.38 182 ALA A CA 1
ATOM 1438 C C . ALA A 1 182 ? 18.078 26.891 17.016 1 96.38 182 ALA A C 1
ATOM 1440 O O . ALA A 1 182 ? 19.219 26.547 17.312 1 96.38 182 ALA A O 1
ATOM 1441 N N . GLY A 1 183 ? 17.812 27.344 15.75 1 96.38 183 GLY A N 1
ATOM 1442 C CA . GLY A 1 183 ? 18.859 27.719 14.82 1 96.38 183 GLY A CA 1
ATOM 1443 C C . GLY A 1 183 ? 19.047 26.734 13.688 1 96.38 183 GLY A C 1
ATOM 1444 O O . GLY A 1 183 ? 19.984 26.844 12.906 1 96.38 183 GLY A O 1
ATOM 1445 N N . TYR A 1 184 ? 18.172 25.797 13.586 1 97.31 184 TYR A N 1
ATOM 1446 C CA . TYR A 1 184 ? 18.312 24.781 12.555 1 97.31 184 TYR A CA 1
ATOM 1447 C C . TYR A 1 184 ? 17.484 25.141 11.32 1 97.31 184 TYR A C 1
ATOM 1449 O O . TYR A 1 184 ? 16.375 25.656 11.438 1 97.31 184 TYR A O 1
ATOM 1457 N N . LYS A 1 185 ? 18.031 24.906 10.188 1 97.56 185 LYS A N 1
ATOM 1458 C CA . LYS A 1 185 ? 17.328 25.078 8.914 1 97.56 185 LYS A CA 1
ATOM 1459 C C . LYS A 1 185 ? 16.422 23.891 8.633 1 97.56 185 LYS A C 1
ATOM 1461 O O . LYS A 1 185 ? 16.875 22.75 8.555 1 97.56 185 LYS A O 1
ATOM 1466 N N . ILE A 1 186 ? 15.141 24.234 8.43 1 97.25 186 ILE A N 1
ATOM 1467 C CA . ILE A 1 186 ? 14.164 23.156 8.273 1 97.25 186 ILE A CA 1
ATOM 1468 C C . ILE A 1 186 ? 13.547 23.219 6.879 1 97.25 186 ILE A C 1
ATOM 1470 O O . ILE A 1 186 ? 13.242 24.297 6.375 1 97.25 186 ILE A O 1
ATOM 1474 N N . SER A 1 187 ? 13.461 22.094 6.211 1 97.19 187 SER A N 1
ATOM 1475 C CA . SER A 1 187 ? 12.5 21.906 5.125 1 97.19 187 SER A CA 1
ATOM 1476 C C . SER A 1 187 ? 11.344 21.016 5.559 1 97.19 187 SER A C 1
ATOM 1478 O O . SER A 1 187 ? 11.523 20.141 6.41 1 97.19 187 SER A O 1
ATOM 1480 N N . GLN A 1 188 ? 10.156 21.281 4.977 1 96.81 188 GLN A N 1
ATOM 1481 C CA . GLN A 1 188 ? 8.977 20.594 5.496 1 96.81 188 GLN A CA 1
ATOM 1482 C C . GLN A 1 188 ? 7.992 20.266 4.379 1 96.81 188 GLN A C 1
ATOM 1484 O O . GLN A 1 188 ? 7.824 21.047 3.443 1 96.81 188 GLN A O 1
ATOM 1489 N N . ILE A 1 189 ? 7.484 19.078 4.477 1 95.12 189 ILE A N 1
ATOM 1490 C CA . ILE A 1 189 ? 6.363 18.656 3.643 1 95.12 189 ILE A CA 1
ATOM 1491 C C . ILE A 1 189 ? 5.117 18.469 4.504 1 95.12 189 ILE A C 1
ATOM 1493 O O . ILE A 1 189 ? 5.062 17.578 5.352 1 95.12 189 ILE A O 1
ATOM 1497 N N . GLY A 1 190 ? 4.176 19.312 4.285 1 92.44 190 GLY A N 1
ATOM 1498 C CA . GLY A 1 190 ? 2.963 19.281 5.086 1 92.44 190 GLY A CA 1
ATOM 1499 C C . GLY A 1 190 ? 1.771 18.719 4.344 1 92.44 190 GLY A C 1
ATOM 1500 O O . GLY A 1 190 ? 1.806 18.562 3.121 1 92.44 190 GLY A O 1
ATOM 1501 N N . THR A 1 191 ? 0.731 18.406 5.02 1 84.44 191 THR A N 1
ATOM 1502 C CA . THR A 1 191 ? -0.414 17.688 4.484 1 84.44 191 THR A CA 1
ATOM 1503 C C . THR A 1 191 ? -1.489 18.656 3.996 1 84.44 191 THR A C 1
ATOM 1505 O O . THR A 1 191 ? -2.564 18.234 3.566 1 84.44 191 THR A O 1
ATOM 1508 N N . ARG A 1 192 ? -1.228 19.969 4.074 1 85 192 ARG A N 1
ATOM 1509 C CA . ARG A 1 192 ? -2.213 20.953 3.654 1 85 192 ARG A CA 1
ATOM 1510 C C . ARG A 1 192 ? -1.785 21.641 2.359 1 85 192 ARG A C 1
ATOM 1512 O O . ARG A 1 192 ? -0.597 21.891 2.143 1 85 192 ARG A O 1
ATOM 1519 N N . PRO A 1 193 ? -2.756 21.984 1.557 1 77.38 193 PRO A N 1
ATOM 1520 C CA . PRO A 1 193 ? -2.424 22.594 0.267 1 77.38 193 PRO A CA 1
ATOM 1521 C C . PRO A 1 193 ? -1.836 23.984 0.411 1 77.38 193 PRO A C 1
ATOM 1523 O O . PRO A 1 193 ? -1.152 24.469 -0.496 1 77.38 193 PRO A O 1
ATOM 1526 N N . TYR A 1 194 ? -2.008 24.641 1.502 1 81.56 194 TYR A N 1
ATOM 1527 C CA . TYR A 1 194 ? -1.567 26.016 1.657 1 81.56 194 TYR A CA 1
ATOM 1528 C C . TYR A 1 194 ? -0.251 26.094 2.422 1 81.56 194 TYR A C 1
ATOM 1530 O O . TYR A 1 194 ? 0.116 27.141 2.943 1 81.56 194 TYR A O 1
ATOM 1538 N N . CYS A 1 195 ? 0.46 24.984 2.443 1 86.56 195 CYS A N 1
ATOM 1539 C CA . CYS A 1 195 ? 1.739 24.938 3.143 1 86.56 195 CYS A CA 1
ATOM 1540 C C . CYS A 1 195 ? 2.729 25.922 2.551 1 86.56 195 CYS A C 1
ATOM 1542 O O . CYS A 1 195 ? 3.582 26.453 3.264 1 86.56 195 CYS A O 1
ATOM 1544 N N . GLU A 1 196 ? 2.502 26.25 1.319 1 83.12 196 GLU A N 1
ATOM 1545 C CA . GLU A 1 196 ? 3.4 27.188 0.658 1 83.12 196 GLU A CA 1
ATOM 1546 C C . GLU A 1 196 ? 3.334 28.562 1.311 1 83.12 196 GLU A C 1
ATOM 1548 O O . GLU A 1 196 ? 4.332 29.297 1.35 1 83.12 196 GLU A O 1
ATOM 1553 N N . MET A 1 197 ? 2.193 28.891 1.842 1 84.44 197 MET A N 1
ATOM 1554 C CA . MET A 1 197 ? 2.018 30.172 2.504 1 84.44 197 MET A CA 1
ATOM 1555 C C . MET A 1 197 ? 2.877 30.266 3.76 1 84.44 197 MET A C 1
ATOM 1557 O O . MET A 1 197 ? 3.168 31.359 4.242 1 84.44 197 MET A O 1
ATOM 1561 N N . MET A 1 198 ? 3.279 29.172 4.262 1 88.25 198 MET A N 1
ATOM 1562 C CA . MET A 1 198 ? 4.086 29.125 5.477 1 88.25 198 MET A CA 1
ATOM 1563 C C . MET A 1 198 ? 5.535 28.766 5.156 1 88.25 198 MET A C 1
ATOM 1565 O O . MET A 1 198 ? 6.332 28.5 6.059 1 88.25 198 MET A O 1
ATOM 1569 N N . GLY A 1 199 ? 5.832 28.625 3.902 1 84.81 199 GLY A N 1
ATOM 1570 C CA . GLY A 1 199 ? 7.215 28.469 3.49 1 84.81 199 GLY A CA 1
ATOM 1571 C C . GLY A 1 199 ? 7.633 27.016 3.361 1 84.81 199 GLY A C 1
ATOM 1572 O O . GLY A 1 199 ? 8.828 26.703 3.389 1 84.81 199 GLY A O 1
ATOM 1573 N N . PHE A 1 200 ? 6.703 26.125 3.375 1 90.31 200 PHE A N 1
ATOM 1574 C CA . PHE A 1 200 ? 7.141 24.75 3.174 1 90.31 200 PHE A CA 1
ATOM 1575 C C . PHE A 1 200 ? 6.258 24.047 2.15 1 90.31 200 PHE A C 1
ATOM 1577 O O . PHE A 1 200 ? 5.398 24.672 1.527 1 90.31 200 PHE A O 1
ATOM 1584 N N . HIS A 1 201 ? 6.582 22.844 1.783 1 90.56 201 HIS A N 1
ATOM 1585 C CA . HIS A 1 201 ? 6.051 22.141 0.624 1 90.56 201 HIS A CA 1
ATOM 1586 C C . HIS A 1 201 ? 4.742 21.438 0.961 1 90.56 201 HIS A C 1
ATOM 1588 O O . HIS A 1 201 ? 4.625 20.797 2.014 1 90.56 201 HIS A O 1
ATOM 1594 N N . PRO A 1 202 ? 3.723 21.625 0.102 1 89.38 202 PRO A N 1
ATOM 1595 C CA . PRO A 1 202 ? 2.555 20.766 0.263 1 89.38 202 PRO A CA 1
ATOM 1596 C C . PRO A 1 202 ? 2.852 19.297 -0.085 1 89.38 202 PRO A C 1
ATOM 1598 O O . PRO A 1 202 ? 3.818 19.016 -0.795 1 89.38 202 PRO A O 1
ATOM 1601 N N . PHE A 1 203 ? 2.023 18.453 0.412 1 90.62 203 PHE A N 1
ATOM 1602 C CA . PHE A 1 203 ? 2.154 17.047 0.07 1 90.62 203 PHE A CA 1
ATOM 1603 C C . PHE A 1 203 ? 1.914 16.828 -1.419 1 90.62 203 PHE A C 1
ATOM 1605 O O . PHE A 1 203 ? 0.974 17.375 -1.99 1 90.62 203 PHE A O 1
ATOM 1612 N N . PRO A 1 204 ? 2.75 16.094 -2.08 1 88.5 204 PRO A N 1
ATOM 1613 C CA . PRO A 1 204 ? 2.631 15.992 -3.537 1 88.5 204 PRO A CA 1
ATOM 1614 C C . PRO A 1 204 ? 1.33 15.328 -3.979 1 88.5 204 PRO A C 1
ATOM 1616 O O . PRO A 1 204 ? 1.02 14.219 -3.539 1 88.5 204 PRO A O 1
ATOM 1619 N N . SER A 1 205 ? 0.677 15.898 -4.945 1 84.44 205 SER A N 1
ATOM 1620 C CA . SER A 1 205 ? -0.649 15.469 -5.379 1 84.44 205 SER A CA 1
ATOM 1621 C C . SER A 1 205 ? -0.589 14.133 -6.102 1 84.44 205 SER A C 1
ATOM 1623 O O . SER A 1 205 ? -1.578 13.398 -6.141 1 84.44 205 SER A O 1
ATOM 1625 N N . PHE A 1 206 ? 0.598 13.773 -6.652 1 85.88 206 PHE A N 1
ATOM 1626 C CA . PHE A 1 206 ? 0.69 12.539 -7.414 1 85.88 206 PHE A CA 1
ATOM 1627 C C . PHE A 1 206 ? 0.5 11.328 -6.512 1 85.88 206 PHE A C 1
ATOM 1629 O O . PHE A 1 206 ? 0.203 10.227 -6.988 1 85.88 206 PHE A O 1
ATOM 1636 N N . MET A 1 207 ? 0.659 11.555 -5.266 1 88.94 207 MET A N 1
ATOM 1637 C CA . MET A 1 207 ? 0.496 10.453 -4.316 1 88.94 207 MET A CA 1
ATOM 1638 C C . MET A 1 207 ? -0.968 10.039 -4.211 1 88.94 207 MET A C 1
ATOM 1640 O O . MET A 1 207 ? -1.275 8.945 -3.725 1 88.94 207 MET A O 1
ATOM 1644 N N . TYR A 1 208 ? -1.887 10.914 -4.684 1 83.25 208 TYR A N 1
ATOM 1645 C CA . TYR A 1 208 ? -3.314 10.664 -4.523 1 83.25 208 TYR A CA 1
ATOM 1646 C C . TYR A 1 208 ? -3.947 10.258 -5.848 1 83.25 208 TYR A C 1
ATOM 1648 O O . TYR A 1 208 ? -5.07 9.75 -5.875 1 83.25 208 TYR A O 1
ATOM 1656 N N . GLY A 1 209 ? -3.244 10.43 -6.93 1 78.19 209 GLY A N 1
ATOM 1657 C CA . GLY A 1 209 ? -3.828 10.188 -8.242 1 78.19 209 GLY A CA 1
ATOM 1658 C C . GLY A 1 209 ? -3.562 8.789 -8.766 1 78.19 209 GLY A C 1
ATOM 1659 O O . GLY A 1 209 ? -2.846 8.008 -8.141 1 78.19 209 GLY A O 1
ATOM 1660 N N . ASN A 1 210 ? -4.176 8.492 -9.828 1 81.75 210 ASN A N 1
ATOM 1661 C CA . ASN A 1 210 ? -4.035 7.184 -10.461 1 81.75 210 ASN A CA 1
ATOM 1662 C C . ASN A 1 210 ? -3.227 7.27 -11.75 1 81.75 210 ASN A C 1
ATOM 1664 O O . ASN A 1 210 ? -3.225 6.332 -12.547 1 81.75 210 ASN A O 1
ATOM 1668 N N . ALA A 1 211 ? -2.623 8.398 -11.914 1 81.12 211 ALA A N 1
ATOM 1669 C CA . ALA A 1 211 ? -1.848 8.57 -13.141 1 81.12 211 ALA A CA 1
ATOM 1670 C C . ALA A 1 211 ? -0.513 7.836 -13.047 1 81.12 211 ALA A C 1
ATOM 1672 O O . ALA A 1 211 ? 0.073 7.477 -14.07 1 81.12 211 ALA A O 1
ATOM 1673 N N . ILE A 1 212 ? -0.102 7.699 -11.82 1 85.5 212 ILE A N 1
ATOM 1674 C CA . ILE A 1 212 ? 1.196 7.09 -11.555 1 85.5 212 ILE A CA 1
ATOM 1675 C C . ILE A 1 212 ? 1.004 5.762 -10.82 1 85.5 212 ILE A C 1
ATOM 1677 O O . ILE A 1 212 ? 0.172 5.66 -9.922 1 85.5 212 ILE A O 1
ATOM 1681 N N . SER A 1 213 ? 1.796 4.762 -11.281 1 87.88 213 SER A N 1
ATOM 1682 C CA . SER A 1 213 ? 1.694 3.461 -10.625 1 87.88 213 SER A CA 1
ATOM 1683 C C . SER A 1 213 ? 2.135 3.539 -9.172 1 87.88 213 SER A C 1
ATOM 1685 O O . SER A 1 213 ? 2.891 4.434 -8.789 1 87.88 213 SER A O 1
ATOM 1687 N N . ASP A 1 214 ? 1.714 2.584 -8.414 1 90.44 214 ASP A N 1
ATOM 1688 C CA . ASP A 1 214 ? 2.039 2.555 -6.996 1 90.44 214 ASP A CA 1
ATOM 1689 C C . ASP A 1 214 ? 3.551 2.49 -6.781 1 90.44 214 ASP A C 1
ATOM 1691 O O . ASP A 1 214 ? 4.09 3.178 -5.91 1 90.44 214 ASP A O 1
ATOM 1695 N N . VAL A 1 215 ? 4.191 1.671 -7.566 1 92.5 215 VAL A N 1
ATOM 1696 C CA . VAL A 1 215 ? 5.641 1.543 -7.461 1 92.5 215 VAL A CA 1
ATOM 1697 C C . VAL A 1 215 ? 6.301 2.885 -7.762 1 92.5 215 VAL A C 1
ATOM 1699 O O . VAL A 1 215 ? 7.18 3.332 -7.02 1 92.5 215 VAL A O 1
ATOM 1702 N N . ASN A 1 216 ? 5.809 3.514 -8.781 1 91.94 216 ASN A N 1
ATOM 1703 C CA . ASN A 1 216 ? 6.398 4.785 -9.188 1 91.94 216 ASN A CA 1
ATOM 1704 C C . ASN A 1 216 ? 6.086 5.891 -8.18 1 91.94 216 ASN A C 1
ATOM 1706 O O . ASN A 1 216 ? 6.879 6.816 -7.996 1 91.94 216 ASN A O 1
ATOM 1710 N N . LYS A 1 217 ? 4.945 5.812 -7.52 1 92.19 217 LYS A N 1
ATOM 1711 C CA . LYS A 1 217 ? 4.645 6.777 -6.465 1 92.19 217 LYS A CA 1
ATOM 1712 C C . LYS A 1 217 ? 5.703 6.734 -5.363 1 92.19 217 LYS A C 1
ATOM 1714 O O . LYS A 1 217 ? 6.184 7.781 -4.922 1 92.19 217 LYS A O 1
ATOM 1719 N N . VAL A 1 218 ? 6.055 5.504 -5.008 1 96 218 VAL A N 1
ATOM 1720 C CA . VAL A 1 218 ? 7.07 5.324 -3.975 1 96 218 VAL A CA 1
ATOM 1721 C C . VAL A 1 218 ? 8.391 5.926 -4.441 1 96 218 VAL A C 1
ATOM 1723 O O . VAL A 1 218 ? 9.016 6.707 -3.717 1 96 218 VAL A O 1
ATOM 1726 N N . LEU A 1 219 ? 8.773 5.629 -5.641 1 96 219 LEU A N 1
ATOM 1727 C CA . LEU A 1 219 ? 10.055 6.082 -6.188 1 96 219 LEU A CA 1
ATOM 1728 C C . LEU A 1 219 ? 10.062 7.598 -6.352 1 96 219 LEU A C 1
ATOM 1730 O O . LEU A 1 219 ? 11.047 8.258 -6.008 1 96 219 LEU A O 1
ATOM 1734 N N . MET A 1 220 ? 8.961 8.117 -6.82 1 93.44 220 MET A N 1
ATOM 1735 C CA . MET A 1 220 ? 8.875 9.555 -7.055 1 93.44 220 MET A CA 1
ATOM 1736 C C . MET A 1 220 ? 8.898 10.328 -5.734 1 93.44 220 MET A C 1
ATOM 1738 O O . MET A 1 220 ? 9.492 11.398 -5.648 1 93.44 220 MET A O 1
ATOM 1742 N N . PHE A 1 221 ? 8.258 9.852 -4.766 1 95 221 PHE A N 1
ATOM 1743 C CA . PHE A 1 221 ? 8.305 10.492 -3.461 1 95 221 PHE A CA 1
ATOM 1744 C C . PHE A 1 221 ? 9.727 10.5 -2.91 1 95 221 PHE A C 1
ATOM 1746 O O . PHE A 1 221 ? 10.18 11.516 -2.371 1 95 221 PHE A O 1
ATOM 1753 N N . ASN A 1 222 ? 10.43 9.344 -3.014 1 96.94 222 ASN A N 1
ATOM 1754 C CA . ASN A 1 222 ? 11.828 9.258 -2.607 1 96.94 222 ASN A CA 1
ATOM 1755 C C . ASN A 1 222 ? 12.68 10.297 -3.316 1 96.94 222 ASN A C 1
ATOM 1757 O O . ASN A 1 222 ? 13.469 11 -2.678 1 96.94 222 ASN A O 1
ATOM 1761 N N . ARG A 1 223 ? 12.461 10.461 -4.613 1 95.56 223 ARG A N 1
ATOM 1762 C CA . ARG A 1 223 ? 13.227 11.43 -5.395 1 95.56 223 ARG A CA 1
ATOM 1763 C C . ARG A 1 223 ? 12.844 12.852 -5.02 1 95.56 223 ARG A C 1
ATOM 1765 O O . ARG A 1 223 ? 13.68 13.758 -5.039 1 95.56 223 ARG A O 1
ATOM 1772 N N . PHE A 1 224 ? 11.602 13.055 -4.688 1 94 224 PHE A N 1
ATOM 1773 C CA . PHE A 1 224 ? 11.102 14.352 -4.254 1 94 224 PHE A CA 1
ATOM 1774 C C . PHE A 1 224 ? 11.82 14.82 -2.992 1 94 224 PHE A C 1
ATOM 1776 O O . PHE A 1 224 ? 12.305 15.953 -2.93 1 94 224 PHE A O 1
ATOM 1783 N N . ILE A 1 225 ? 11.93 13.953 -2.049 1 96.12 225 ILE A N 1
ATOM 1784 C CA . ILE A 1 225 ? 12.617 14.281 -0.805 1 96.12 225 ILE A CA 1
ATOM 1785 C C . ILE A 1 225 ? 14.102 14.484 -1.076 1 96.12 225 ILE A C 1
ATOM 1787 O O . ILE A 1 225 ? 14.719 15.406 -0.536 1 96.12 225 ILE A O 1
ATOM 1791 N N . LYS A 1 226 ? 14.672 13.609 -1.893 1 95.5 226 LYS A N 1
ATOM 1792 C CA . LYS A 1 226 ? 16.094 13.742 -2.232 1 95.5 226 LYS A CA 1
ATOM 1793 C C . LYS A 1 226 ? 16.375 15.086 -2.893 1 95.5 226 LYS A C 1
ATOM 1795 O O . LYS A 1 226 ? 17.375 15.727 -2.596 1 95.5 226 LYS A O 1
ATOM 1800 N N . LYS A 1 227 ? 15.516 15.484 -3.762 1 93.5 227 LYS A N 1
ATOM 1801 C CA . LYS A 1 227 ? 15.664 16.781 -4.418 1 93.5 227 LYS A CA 1
ATOM 1802 C C . LYS A 1 227 ? 15.625 17.922 -3.402 1 93.5 227 LYS A C 1
ATOM 1804 O O . LYS A 1 227 ? 16.406 18.859 -3.492 1 93.5 227 LYS A O 1
ATOM 1809 N N . ILE A 1 228 ? 14.727 17.875 -2.477 1 94.56 228 ILE A N 1
ATOM 1810 C CA . ILE A 1 228 ? 14.641 18.875 -1.412 1 94.56 228 ILE A CA 1
ATOM 1811 C C . ILE A 1 228 ? 15.945 18.906 -0.629 1 94.56 228 ILE A C 1
ATOM 1813 O O . ILE A 1 228 ? 16.5 19.969 -0.365 1 94.56 228 ILE A O 1
ATOM 1817 N N . GLU A 1 229 ? 16.453 17.719 -0.278 1 96.75 229 GLU A N 1
ATOM 1818 C CA . GLU A 1 229 ? 17.719 17.609 0.435 1 96.75 229 GLU A CA 1
ATOM 1819 C C . GLU A 1 229 ? 18.844 18.281 -0.341 1 96.75 229 GLU A C 1
ATOM 1821 O O . GLU A 1 229 ? 19.594 19.078 0.22 1 96.75 229 GLU A O 1
ATOM 1826 N N . GLU A 1 230 ? 18.906 18.031 -1.608 1 95.31 230 GLU A N 1
ATOM 1827 C CA . GLU A 1 230 ? 20 18.5 -2.445 1 95.31 230 GLU A CA 1
ATOM 1828 C C . GLU A 1 230 ? 19.875 20 -2.727 1 95.31 230 GLU A C 1
ATOM 1830 O O . GLU A 1 230 ? 20.875 20.703 -2.785 1 95.31 230 GLU A O 1
ATOM 1835 N N . THR A 1 231 ? 18.688 20.484 -2.875 1 94.62 231 THR A N 1
ATOM 1836 C CA . THR A 1 231 ? 18.484 21.859 -3.301 1 94.62 231 THR A CA 1
ATOM 1837 C C . THR A 1 231 ? 18.453 22.797 -2.1 1 94.62 231 THR A C 1
ATOM 1839 O O . THR A 1 231 ? 18.984 23.906 -2.168 1 94.62 231 THR A O 1
ATOM 1842 N N . GLU A 1 232 ? 17.906 22.344 -0.986 1 96.62 232 GLU A N 1
ATOM 1843 C CA . GLU A 1 232 ? 17.688 23.25 0.142 1 96.62 232 GLU A CA 1
ATOM 1844 C C . GLU A 1 232 ? 18.734 23.016 1.236 1 96.62 232 GLU A C 1
ATOM 1846 O O . GLU A 1 232 ? 18.922 23.859 2.111 1 96.62 232 GLU A O 1
ATOM 1851 N N . GLU A 1 233 ? 19.328 21.891 1.231 1 98 233 GLU A N 1
ATOM 1852 C CA . GLU A 1 233 ? 20.391 21.547 2.186 1 98 233 GLU A CA 1
ATOM 1853 C C . GLU A 1 233 ? 19.953 21.828 3.617 1 98 233 GLU A C 1
ATOM 1855 O O . GLU A 1 233 ? 20.656 22.516 4.363 1 98 233 GLU A O 1
ATOM 1860 N N . PRO A 1 234 ? 18.797 21.359 3.977 1 98.31 234 PRO A N 1
ATOM 1861 C CA . PRO A 1 234 ? 18.328 21.594 5.344 1 98.31 234 PRO A CA 1
ATOM 1862 C C . PRO A 1 234 ? 19.094 20.766 6.375 1 98.31 234 PRO A C 1
ATOM 1864 O O . PRO A 1 234 ? 19.734 19.766 6.02 1 98.31 234 PRO A O 1
ATOM 1867 N N . ASP A 1 235 ? 19.016 21.234 7.609 1 98.12 235 ASP A N 1
ATOM 1868 C CA . ASP A 1 235 ? 19.531 20.438 8.711 1 98.12 235 ASP A CA 1
ATOM 1869 C C . ASP A 1 235 ? 18.578 19.297 9.055 1 98.12 235 ASP A C 1
ATOM 1871 O O . ASP A 1 235 ? 19.016 18.234 9.508 1 98.12 235 ASP A O 1
ATOM 1875 N N . ILE A 1 236 ? 17.328 19.578 8.859 1 98.25 236 ILE A N 1
ATOM 1876 C CA . ILE A 1 236 ? 16.281 18.641 9.227 1 98.25 236 ILE A CA 1
ATOM 1877 C C . ILE A 1 236 ? 15.133 18.719 8.211 1 98.25 236 ILE A C 1
ATOM 1879 O O . ILE A 1 236 ? 14.812 19.797 7.719 1 98.25 236 ILE A O 1
ATOM 1883 N N . ILE A 1 237 ? 14.539 17.594 7.871 1 98.38 237 ILE A N 1
ATOM 1884 C CA . ILE A 1 237 ? 13.328 17.531 7.062 1 98.38 237 ILE A CA 1
ATOM 1885 C C . ILE A 1 237 ? 12.164 17.016 7.902 1 98.38 237 ILE A C 1
ATOM 1887 O O . ILE A 1 237 ? 12.297 15.984 8.57 1 98.38 237 ILE A O 1
ATOM 1891 N N . ILE A 1 238 ? 11.055 17.734 7.945 1 98.5 238 ILE A N 1
ATOM 1892 C CA . ILE A 1 238 ? 9.844 17.297 8.633 1 98.5 238 ILE A CA 1
ATOM 1893 C C . ILE A 1 238 ? 8.805 16.844 7.609 1 98.5 238 ILE A C 1
ATOM 1895 O O . ILE A 1 238 ? 8.547 17.547 6.629 1 98.5 238 ILE A O 1
ATOM 1899 N N . ILE A 1 239 ? 8.273 15.695 7.801 1 98.12 239 ILE A N 1
ATOM 1900 C CA . ILE A 1 239 ? 7.25 15.164 6.906 1 98.12 239 ILE A CA 1
ATOM 1901 C C . ILE A 1 239 ? 6.027 14.734 7.719 1 98.12 239 ILE A C 1
ATOM 1903 O O . ILE A 1 239 ? 6.16 14.016 8.719 1 98.12 239 ILE A O 1
ATOM 1907 N N . GLY A 1 240 ? 4.879 15.203 7.324 1 97.56 240 GLY A N 1
ATOM 1908 C CA . GLY A 1 240 ? 3.623 14.703 7.852 1 97.56 240 GLY A CA 1
ATOM 1909 C C . GLY A 1 240 ? 2.926 13.734 6.918 1 97.56 240 GLY A C 1
ATOM 1910 O O . GLY A 1 240 ? 2.703 14.047 5.746 1 97.56 240 GLY A O 1
ATOM 1911 N N . ILE A 1 241 ? 2.594 12.578 7.426 1 96.94 241 ILE A N 1
ATOM 1912 C CA . ILE A 1 241 ? 1.88 11.602 6.613 1 96.94 241 ILE A CA 1
ATOM 1913 C C . ILE A 1 241 ? 0.385 11.914 6.625 1 96.94 241 ILE A C 1
ATOM 1915 O O . ILE A 1 241 ? -0.227 12.008 7.691 1 96.94 241 ILE A O 1
ATOM 1919 N N . PRO A 1 242 ? -0.197 12.141 5.488 1 94.5 242 PRO A N 1
ATOM 1920 C CA . PRO A 1 242 ? -1.636 12.414 5.457 1 94.5 242 PRO A CA 1
ATOM 1921 C C . PRO A 1 242 ? -2.479 11.188 5.809 1 94.5 242 PRO A C 1
ATOM 1923 O O . PRO A 1 242 ? -2.004 10.055 5.695 1 94.5 242 PRO A O 1
ATOM 1926 N N . GLY A 1 243 ? -3.689 11.445 6.266 1 94.06 243 GLY A N 1
ATOM 1927 C CA . GLY A 1 243 ? -4.629 10.367 6.535 1 94.06 243 GLY A CA 1
ATOM 1928 C C . GLY A 1 243 ? -4.238 9.523 7.734 1 94.06 243 GLY A C 1
ATOM 1929 O O . GLY A 1 243 ? -3.711 10.039 8.719 1 94.06 243 GLY A O 1
ATOM 1930 N N . GLY A 1 244 ? -4.652 8.266 7.711 1 95.75 244 GLY A N 1
ATOM 1931 C CA . GLY A 1 244 ? -4.371 7.316 8.773 1 95.75 244 GLY A CA 1
ATOM 1932 C C . GLY A 1 244 ? -3.459 6.188 8.344 1 95.75 244 GLY A C 1
ATOM 1933 O O . GLY A 1 244 ? -3.1 6.086 7.168 1 95.75 244 GLY A O 1
ATOM 1934 N N . ILE A 1 245 ? -3.111 5.328 9.297 1 96.38 245 ILE A N 1
ATOM 1935 C CA . ILE A 1 245 ? -2.105 4.316 8.992 1 96.38 245 ILE A CA 1
ATOM 1936 C C . ILE A 1 245 ? -2.752 2.936 8.977 1 96.38 245 ILE A C 1
ATOM 1938 O O . ILE A 1 245 ? -2.088 1.936 8.695 1 96.38 245 ILE A O 1
ATOM 1942 N N . MET A 1 246 ? -4.074 2.891 9.305 1 93.88 246 MET A N 1
ATOM 1943 C CA . MET A 1 246 ? -4.746 1.594 9.352 1 93.88 246 MET A CA 1
ATOM 1944 C C . MET A 1 246 ? -6.258 1.766 9.375 1 93.88 246 MET A C 1
ATOM 1946 O O . MET A 1 246 ? -6.762 2.828 9.742 1 93.88 246 MET A O 1
ATOM 1950 N N . PRO A 1 247 ? -7.051 0.707 9 1 94.12 247 PRO A N 1
ATOM 1951 C CA . PRO A 1 247 ? -8.508 0.747 9.156 1 94.12 247 PRO A CA 1
ATOM 1952 C C . PRO A 1 247 ? -8.945 0.721 10.617 1 94.12 247 PRO A C 1
ATOM 1954 O O . PRO A 1 247 ? -8.25 0.156 11.469 1 94.12 247 PRO A O 1
ATOM 1957 N N . PHE A 1 248 ? -10.133 1.341 10.883 1 93.31 248 PHE A N 1
ATOM 1958 C CA . PHE A 1 248 ? -10.789 1.147 12.172 1 93.31 248 PHE A CA 1
ATOM 1959 C C . PHE A 1 248 ? -11.461 -0.219 12.234 1 93.31 248 PHE A C 1
ATOM 1961 O O . PHE A 1 248 ? -11.367 -0.915 13.25 1 93.31 248 PHE A O 1
ATOM 1968 N N . ASN A 1 249 ? -12.125 -0.465 11.273 1 93.19 249 ASN A N 1
ATOM 1969 C CA . ASN A 1 249 ? -12.82 -1.729 11.062 1 93.19 249 ASN A CA 1
ATOM 1970 C C . ASN A 1 249 ? -13.203 -1.926 9.602 1 93.19 249 ASN A C 1
ATOM 1972 O O . ASN A 1 249 ? -12.641 -1.273 8.719 1 93.19 249 ASN A O 1
ATOM 1976 N N . ARG A 1 250 ? -14.109 -2.824 9.312 1 93.19 250 ARG A N 1
ATOM 1977 C CA . ARG A 1 250 ? -14.453 -3.172 7.938 1 93.19 250 ARG A CA 1
ATOM 1978 C C . ARG A 1 250 ? -15.273 -2.068 7.285 1 93.19 250 ARG A C 1
ATOM 1980 O O . ARG A 1 250 ? -15.359 -1.997 6.055 1 93.19 250 ARG A O 1
ATOM 1987 N N . GLU A 1 251 ? -15.953 -1.287 8.039 1 94.06 251 GLU A N 1
ATOM 1988 C CA . GLU A 1 251 ? -16.781 -0.21 7.516 1 94.06 251 GLU A CA 1
ATOM 1989 C C . GLU A 1 251 ? -15.992 1.088 7.387 1 94.06 251 GLU A C 1
ATOM 1991 O O . GLU A 1 251 ? -16.078 1.776 6.367 1 94.06 251 GLU A O 1
ATOM 1996 N N . PHE A 1 252 ? -15.219 1.432 8.375 1 95.06 252 PHE A N 1
ATOM 1997 C CA . PHE A 1 252 ? -14.391 2.631 8.383 1 95.06 252 PHE A CA 1
ATOM 1998 C C . PHE A 1 252 ? -12.93 2.289 8.094 1 95.06 252 PHE A C 1
ATOM 2000 O O . PHE A 1 252 ? -12.133 2.125 9.023 1 95.06 252 PHE A O 1
ATOM 2007 N N . THR A 1 253 ? -12.586 2.326 6.852 1 95 253 THR A N 1
ATOM 2008 C CA . THR A 1 253 ? -11.367 1.683 6.379 1 95 253 THR A CA 1
ATOM 2009 C C . THR A 1 253 ? -10.172 2.623 6.512 1 95 253 THR A C 1
ATOM 2011 O O . THR A 1 253 ? -9.023 2.188 6.445 1 95 253 THR A O 1
ATOM 2014 N N . ASN A 1 254 ? -10.547 3.961 6.664 1 94.19 254 ASN A N 1
ATOM 2015 C CA . ASN A 1 254 ? -9.453 4.926 6.719 1 94.19 254 ASN A CA 1
ATOM 2016 C C . ASN A 1 254 ? -8.508 4.77 5.531 1 94.19 254 ASN A C 1
ATOM 2018 O O . ASN A 1 254 ? -7.293 4.871 5.684 1 94.19 254 ASN A O 1
ATOM 2022 N N . LYS A 1 255 ? -9.07 4.5 4.344 1 94.81 255 LYS A N 1
ATOM 2023 C CA . LYS A 1 255 ? -8.367 4.305 3.08 1 94.81 255 LYS A CA 1
ATOM 2024 C C . LYS A 1 255 ? -7.246 3.283 3.23 1 94.81 255 LYS A C 1
ATOM 2026 O O . LYS A 1 255 ? -6.223 3.371 2.547 1 94.81 255 LYS A O 1
ATOM 2031 N N . PHE A 1 256 ? -7.277 2.496 4.227 1 96 256 PHE A N 1
ATOM 2032 C CA . PHE A 1 256 ? -6.484 1.3 4.469 1 96 256 PHE A CA 1
ATOM 2033 C C . PHE A 1 256 ? -5.043 1.666 4.812 1 96 256 PHE A C 1
ATOM 2035 O O . PHE A 1 256 ? -4.172 0.797 4.867 1 96 256 PHE A O 1
ATOM 2042 N N . GLY A 1 257 ? -4.715 2.916 5.012 1 95.81 257 GLY A N 1
ATOM 2043 C CA . GLY A 1 257 ? -3.354 3.32 5.312 1 95.81 257 GLY A CA 1
ATOM 2044 C C . GLY A 1 257 ? -2.408 3.16 4.137 1 95.81 257 GLY A C 1
ATOM 2045 O O . GLY A 1 257 ? -1.198 3.004 4.324 1 95.81 257 GLY A O 1
ATOM 2046 N N . LEU A 1 258 ? -2.959 3.217 2.91 1 96.06 258 LEU A N 1
ATOM 2047 C CA . LEU A 1 258 ? -2.18 2.922 1.713 1 96.06 258 LEU A CA 1
ATOM 2048 C C . LEU A 1 258 ? -1.085 3.963 1.506 1 96.06 258 LEU A C 1
ATOM 2050 O O . LEU A 1 258 ? 0.059 3.615 1.205 1 96.06 258 LEU A O 1
ATOM 2054 N N . VAL A 1 259 ? -1.423 5.207 1.747 1 95.44 259 VAL A N 1
ATOM 2055 C CA . VAL A 1 259 ? -0.459 6.281 1.541 1 95.44 259 VAL A CA 1
ATOM 2056 C C . VAL A 1 259 ? 0.677 6.16 2.553 1 95.44 259 VAL A C 1
ATOM 2058 O O . VAL A 1 259 ? 1.851 6.289 2.199 1 95.44 259 VAL A O 1
ATOM 2061 N N . ALA A 1 260 ? 0.32 5.871 3.783 1 97.12 260 ALA A N 1
ATOM 2062 C CA . ALA A 1 260 ? 1.336 5.668 4.812 1 97.12 260 ALA A CA 1
ATOM 2063 C C . ALA A 1 260 ? 2.275 4.527 4.441 1 97.12 260 ALA A C 1
ATOM 2065 O O . ALA A 1 260 ? 3.49 4.625 4.633 1 97.12 260 ALA A O 1
ATOM 2066 N N . PHE A 1 261 ? 1.711 3.48 3.891 1 97.19 261 PHE A N 1
ATOM 2067 C CA . PHE A 1 261 ? 2.52 2.334 3.494 1 97.19 261 PHE A CA 1
ATOM 2068 C C . PHE A 1 261 ? 3.465 2.703 2.357 1 97.19 261 PHE A C 1
ATOM 2070 O O . PHE A 1 261 ? 4.648 2.355 2.387 1 97.19 261 PHE A O 1
ATOM 2077 N N . GLU A 1 262 ? 2.99 3.387 1.39 1 96.94 262 GLU A N 1
ATOM 2078 C CA . GLU A 1 262 ? 3.82 3.818 0.269 1 96.94 262 GLU A CA 1
ATOM 2079 C C . GLU A 1 262 ? 4.98 4.691 0.745 1 96.94 262 GLU A C 1
ATOM 2081 O O . GLU A 1 262 ? 6.125 4.48 0.344 1 96.94 262 GLU A O 1
ATOM 2086 N N . ILE A 1 263 ? 4.691 5.582 1.645 1 97.62 263 ILE A N 1
ATOM 2087 C CA . ILE A 1 263 ? 5.703 6.5 2.16 1 97.62 263 ILE A CA 1
ATOM 2088 C C . ILE A 1 263 ? 6.754 5.719 2.947 1 97.62 263 ILE A C 1
ATOM 2090 O O . ILE A 1 263 ? 7.945 6.031 2.883 1 97.62 263 ILE A O 1
ATOM 2094 N N . SER A 1 264 ? 6.309 4.695 3.666 1 97.5 264 SER A N 1
ATOM 2095 C CA . SER A 1 264 ? 7.215 3.908 4.496 1 97.5 264 SER A CA 1
ATOM 2096 C C . SER A 1 264 ? 8.242 3.172 3.646 1 97.5 264 SER A C 1
ATOM 2098 O O . SER A 1 264 ? 9.305 2.789 4.141 1 97.5 264 SER A O 1
ATOM 2100 N N . GLN A 1 265 ? 7.887 2.961 2.379 1 97.19 265 GLN A N 1
ATOM 2101 C CA . GLN A 1 265 ? 8.828 2.299 1.482 1 97.19 265 GLN A CA 1
ATOM 2102 C C . GLN A 1 265 ? 9.805 3.301 0.875 1 97.19 265 GLN A C 1
ATOM 2104 O O . GLN A 1 265 ? 10.828 2.91 0.302 1 97.19 265 GLN A O 1
ATOM 2109 N N . ALA A 1 266 ? 9.492 4.609 1.003 1 97.44 266 ALA A N 1
ATOM 2110 C CA . ALA A 1 266 ? 10.227 5.637 0.268 1 97.44 266 ALA A CA 1
ATOM 2111 C C . ALA A 1 266 ? 11.289 6.289 1.148 1 97.44 266 ALA A C 1
ATOM 2113 O O . ALA A 1 266 ? 12.242 6.875 0.643 1 97.44 266 ALA A O 1
ATOM 2114 N N . ILE A 1 267 ? 11.078 6.223 2.484 1 97.19 267 ILE A N 1
ATOM 2115 C CA . ILE A 1 267 ? 12 6.945 3.355 1 97.19 267 ILE A CA 1
ATOM 2116 C C . ILE A 1 267 ? 12.203 6.168 4.652 1 97.19 267 ILE A C 1
ATOM 2118 O O . ILE A 1 267 ? 11.383 5.316 5.008 1 97.19 267 ILE A O 1
ATOM 2122 N N . THR A 1 268 ? 13.305 6.453 5.34 1 96.75 268 THR A N 1
ATOM 2123 C CA . THR A 1 268 ? 13.602 5.98 6.684 1 96.75 268 THR A CA 1
ATOM 2124 C C . THR A 1 268 ? 13.75 7.152 7.652 1 96.75 268 THR A C 1
ATOM 2126 O O . THR A 1 268 ? 14.742 7.879 7.609 1 96.75 268 THR A O 1
ATOM 2129 N N . PRO A 1 269 ? 12.805 7.301 8.5 1 98.12 269 PRO A N 1
ATOM 2130 C CA . PRO A 1 269 ? 12.867 8.445 9.414 1 98.12 269 PRO A CA 1
ATOM 2131 C C . PRO A 1 269 ? 13.844 8.227 10.562 1 98.12 269 PRO A C 1
ATOM 2133 O O . PRO A 1 269 ? 14.172 7.082 10.891 1 98.12 269 PRO A O 1
ATOM 2136 N N . ASP A 1 270 ? 14.281 9.297 11.148 1 98.19 270 ASP A N 1
ATOM 2137 C CA . ASP A 1 270 ? 15.172 9.273 12.312 1 98.19 270 ASP A CA 1
ATOM 2138 C C . ASP A 1 270 ? 14.391 9.477 13.602 1 98.19 270 ASP A C 1
ATOM 2140 O O . ASP A 1 270 ? 14.82 9.039 14.672 1 98.19 270 ASP A O 1
ATOM 2144 N N . VAL A 1 271 ? 13.352 10.188 13.547 1 98.56 271 VAL A N 1
ATOM 2145 C CA . VAL A 1 271 ? 12.43 10.414 14.656 1 98.56 271 VAL A CA 1
ATOM 2146 C C . VAL A 1 271 ? 10.992 10.227 14.18 1 98.56 271 VAL A C 1
ATOM 2148 O O . VAL A 1 271 ? 10.609 10.742 13.125 1 98.56 271 VAL A O 1
ATOM 2151 N N . VAL A 1 272 ? 10.25 9.461 14.906 1 98.75 272 VAL A N 1
ATOM 2152 C CA . VAL A 1 272 ? 8.859 9.203 14.539 1 98.75 272 VAL A CA 1
ATOM 2153 C C . VAL A 1 272 ? 7.941 9.609 15.695 1 98.75 272 VAL A C 1
ATOM 2155 O O . VAL A 1 272 ? 8.102 9.141 16.812 1 98.75 272 VAL A O 1
ATOM 2158 N N . ILE A 1 273 ? 7.02 10.469 15.398 1 98.69 273 ILE A N 1
ATOM 2159 C CA . ILE A 1 273 ? 5.965 10.844 16.328 1 98.69 273 ILE A CA 1
ATOM 2160 C C . ILE A 1 273 ? 4.633 10.258 15.867 1 98.69 273 ILE A C 1
ATOM 2162 O O . ILE A 1 273 ? 4.129 10.617 14.805 1 98.69 273 ILE A O 1
ATOM 2166 N N . ALA A 1 274 ? 4.074 9.391 16.656 1 98.44 274 ALA A N 1
ATOM 2167 C CA . ALA A 1 274 ? 2.797 8.75 16.344 1 98.44 274 ALA A CA 1
ATOM 2168 C C . ALA A 1 274 ? 1.665 9.367 17.156 1 98.44 274 ALA A C 1
ATOM 2170 O O . ALA A 1 274 ? 1.722 9.391 18.391 1 98.44 274 ALA A O 1
ATOM 2171 N N . SER A 1 275 ? 0.672 9.852 16.453 1 98.44 275 SER A N 1
ATOM 2172 C CA . SER A 1 275 ? -0.439 10.523 17.125 1 98.44 275 SER A CA 1
ATOM 2173 C C . SER A 1 275 ? -1.687 9.641 17.141 1 98.44 275 SER A C 1
ATOM 2175 O O . SER A 1 275 ? -2.096 9.125 16.094 1 98.44 275 SER A O 1
ATOM 2177 N N . LEU A 1 276 ? -2.252 9.5 18.328 1 97.69 276 LEU A N 1
ATOM 2178 C CA . LEU A 1 276 ? -3.41 8.641 18.547 1 97.69 276 LEU A CA 1
ATOM 2179 C C . LEU A 1 276 ? -4.625 9.461 18.969 1 97.69 276 LEU A C 1
ATOM 2181 O O . LEU A 1 276 ? -4.484 10.578 19.453 1 97.69 276 LEU A O 1
ATOM 2185 N N . LEU A 1 277 ? -5.836 8.891 18.781 1 97.62 277 LEU A N 1
ATOM 2186 C CA . LEU A 1 277 ? -7.035 9.406 19.422 1 97.62 277 LEU A CA 1
ATOM 2187 C C . LEU A 1 277 ? -7.035 9.07 20.906 1 97.62 277 LEU A C 1
ATOM 2189 O O . LEU A 1 277 ? -6.328 8.164 21.344 1 97.62 277 LEU A O 1
ATOM 2193 N N . TYR A 1 278 ? -7.75 9.852 21.578 1 97.56 278 TYR A N 1
ATOM 2194 C CA . TYR A 1 278 ? -7.887 9.5 22.984 1 97.56 278 TYR A CA 1
ATOM 2195 C C . TYR A 1 278 ? -8.766 8.266 23.156 1 97.56 278 TYR A C 1
ATOM 2197 O O . TYR A 1 278 ? -9.852 8.18 22.578 1 97.56 278 TYR A O 1
ATOM 2205 N N . GLU A 1 279 ? -8.219 7.418 23.781 1 93.81 279 GLU A N 1
ATOM 2206 C CA . GLU A 1 279 ? -8.922 6.285 24.375 1 93.81 279 GLU A CA 1
ATOM 2207 C C . GLU A 1 279 ? -8.406 5.988 25.781 1 93.81 279 GLU A C 1
ATOM 2209 O O . GLU A 1 279 ? -7.379 6.523 26.203 1 93.81 279 GLU A O 1
ATOM 2214 N N . ASP A 1 280 ? -9.25 5.414 26.594 1 91.5 280 ASP A N 1
ATOM 2215 C CA . ASP A 1 280 ? -8.742 5.016 27.906 1 91.5 280 ASP A CA 1
ATOM 2216 C C . ASP A 1 280 ? -7.801 3.82 27.781 1 91.5 280 ASP A C 1
ATOM 2218 O O . ASP A 1 280 ? -8.141 2.709 28.188 1 91.5 280 ASP A O 1
ATOM 2222 N N . TYR A 1 281 ? -6.562 4.117 27.297 1 89.44 281 TYR A N 1
ATOM 2223 C CA . TYR A 1 281 ? -5.59 3.074 26.984 1 89.44 281 TYR A CA 1
ATOM 2224 C C . TYR A 1 281 ? -5.012 2.473 28.266 1 89.44 281 TYR A C 1
ATOM 2226 O O . TYR A 1 281 ? -4.75 3.189 29.234 1 89.44 281 TYR A O 1
ATOM 2234 N N . LYS A 1 282 ? -4.812 1.189 28.219 1 87.25 282 LYS A N 1
ATOM 2235 C CA . LYS A 1 282 ? -3.85 0.557 29.109 1 87.25 282 LYS A CA 1
ATOM 2236 C C . LYS A 1 282 ? -2.432 0.668 28.547 1 87.25 282 LYS A C 1
ATOM 2238 O O . LYS A 1 282 ? -2.24 0.865 27.359 1 87.25 282 LYS A O 1
ATOM 2243 N N . PRO A 1 283 ? -1.445 0.66 29.406 1 80.75 283 PRO A N 1
ATOM 2244 C CA . PRO A 1 283 ? -0.067 0.75 28.922 1 80.75 283 PRO A CA 1
ATOM 2245 C C . PRO A 1 283 ? 0.215 -0.213 27.766 1 80.75 283 PRO A C 1
ATOM 2247 O O . PRO A 1 283 ? 0.949 0.13 26.844 1 80.75 283 PRO A O 1
ATOM 2250 N N . GLU A 1 284 ? -0.381 -1.349 27.75 1 85.62 284 GLU A N 1
ATOM 2251 C CA . GLU A 1 284 ? -0.203 -2.357 26.703 1 85.62 284 GLU A CA 1
ATOM 2252 C C . GLU A 1 284 ? -0.73 -1.862 25.359 1 85.62 284 GLU A C 1
ATOM 2254 O O . GLU A 1 284 ? -0.311 -2.346 24.312 1 85.62 284 GLU A O 1
ATOM 2259 N N . GLY A 1 285 ? -1.664 -0.94 25.484 1 87.75 285 GLY A N 1
ATOM 2260 C CA . GLY A 1 285 ? -2.205 -0.371 24.266 1 87.75 285 GLY A CA 1
ATOM 2261 C C . GLY A 1 285 ? -1.163 0.348 23.438 1 87.75 285 GLY A C 1
ATOM 2262 O O . GLY A 1 285 ? -1.152 0.228 22.203 1 87.75 285 GLY A O 1
ATOM 2263 N N . PHE A 1 286 ? -0.21 1.017 24.094 1 92.94 286 PHE A N 1
ATOM 2264 C CA . PHE A 1 286 ? 0.84 1.729 23.375 1 92.94 286 PHE A CA 1
ATOM 2265 C C . PHE A 1 286 ? 1.817 0.75 22.734 1 92.94 286 PHE A C 1
ATOM 2267 O O . PHE A 1 286 ? 2.318 0.996 21.641 1 92.94 286 PHE A O 1
ATOM 2274 N N . ASP A 1 287 ? 2.014 -0.352 23.438 1 91.56 287 ASP A N 1
ATOM 2275 C CA . ASP A 1 287 ? 2.879 -1.39 22.875 1 91.56 287 ASP A CA 1
ATOM 2276 C C . ASP A 1 287 ? 2.297 -1.955 21.578 1 91.56 287 ASP A C 1
ATOM 2278 O O . ASP A 1 287 ? 3.035 -2.25 20.641 1 91.56 287 ASP A O 1
ATOM 2282 N N . THR A 1 288 ? 1.01 -2.082 21.594 1 89 288 THR A N 1
ATOM 2283 C CA . THR A 1 288 ? 0.327 -2.586 20.406 1 89 288 THR A CA 1
ATOM 2284 C C . THR A 1 288 ? 0.546 -1.652 19.219 1 89 288 THR A C 1
ATOM 2286 O O . THR A 1 288 ? 0.889 -2.102 18.125 1 89 288 THR A O 1
ATOM 2289 N N . TYR A 1 289 ? 0.406 -0.414 19.438 1 92.5 289 TYR A N 1
ATOM 2290 C CA . TYR A 1 289 ? 0.574 0.554 18.359 1 92.5 289 TYR A CA 1
ATOM 2291 C C . TYR A 1 289 ? 2.037 0.659 17.938 1 92.5 289 TYR A C 1
ATOM 2293 O O . TYR A 1 289 ? 2.34 0.83 16.766 1 92.5 289 TYR A O 1
ATOM 2301 N N . MET A 1 290 ? 2.922 0.564 18.922 1 93.69 290 MET A N 1
ATOM 2302 C CA . MET A 1 290 ? 4.352 0.557 18.641 1 93.69 290 MET A CA 1
ATOM 2303 C C . MET A 1 290 ? 4.707 -0.589 17.688 1 93.69 290 MET A C 1
ATOM 2305 O O . MET A 1 290 ? 5.406 -0.387 16.703 1 93.69 290 MET A O 1
ATOM 2309 N N . ASN A 1 291 ? 4.227 -1.741 18.016 1 89.44 291 ASN A N 1
ATOM 2310 C CA . ASN A 1 291 ? 4.492 -2.922 17.203 1 89.44 291 ASN A CA 1
ATOM 2311 C C . ASN A 1 291 ? 3.865 -2.797 15.82 1 89.44 291 ASN A C 1
ATOM 2313 O O . ASN A 1 291 ? 4.473 -3.195 14.82 1 89.44 291 ASN A O 1
ATOM 2317 N N . LEU A 1 292 ? 2.684 -2.279 15.828 1 90.44 292 LEU A N 1
ATOM 2318 C CA . LEU A 1 292 ? 1.998 -2.09 14.547 1 90.44 292 LEU A CA 1
ATOM 2319 C C . LEU A 1 292 ? 2.805 -1.182 13.633 1 90.44 292 LEU A C 1
ATOM 2321 O O . LEU A 1 292 ? 3.047 -1.523 12.469 1 90.44 292 LEU A O 1
ATOM 2325 N N . VAL A 1 293 ? 3.256 -0.061 14.133 1 95.25 293 VAL A N 1
ATOM 2326 C CA . VAL A 1 293 ? 4.023 0.897 13.344 1 95.25 293 VAL A CA 1
ATOM 2327 C C . VAL A 1 293 ? 5.355 0.277 12.93 1 95.25 293 VAL A C 1
ATOM 2329 O O . VAL A 1 293 ? 5.781 0.415 11.781 1 95.25 293 VAL A O 1
ATOM 2332 N N . LYS A 1 294 ? 5.988 -0.414 13.789 1 93.44 294 LYS A N 1
ATOM 2333 C CA . LYS A 1 294 ? 7.293 -1.027 13.539 1 93.44 294 LYS A CA 1
ATOM 2334 C C . LYS A 1 294 ? 7.203 -2.086 12.445 1 93.44 294 LYS A C 1
ATOM 2336 O O . LYS A 1 294 ? 7.973 -2.059 11.484 1 93.44 294 LYS A O 1
ATOM 2341 N N . TYR A 1 295 ? 6.266 -2.918 12.523 1 88.06 295 TYR A N 1
ATOM 2342 C CA . TYR A 1 295 ? 6.242 -4.078 11.641 1 88.06 295 TYR A CA 1
ATOM 2343 C C . TYR A 1 295 ? 5.492 -3.77 10.352 1 88.06 295 TYR A C 1
ATOM 2345 O O . TYR A 1 295 ? 5.824 -4.301 9.289 1 88.06 295 TYR A O 1
ATOM 2353 N N . LYS A 1 296 ? 4.469 -2.969 10.453 1 91.62 296 LYS A N 1
ATOM 2354 C CA . LYS A 1 296 ? 3.688 -2.629 9.266 1 91.62 296 LYS A CA 1
ATOM 2355 C C . LYS A 1 296 ? 4.422 -1.609 8.398 1 91.62 296 LYS A C 1
ATOM 2357 O O . LYS A 1 296 ? 4.438 -1.726 7.172 1 91.62 296 LYS A O 1
ATOM 2362 N N . LEU A 1 297 ? 5.035 -0.609 9.062 1 94.88 297 LEU A N 1
ATOM 2363 C CA . LEU A 1 297 ? 5.621 0.498 8.32 1 94.88 297 LEU A CA 1
ATOM 2364 C C . LEU A 1 297 ? 7.145 0.476 8.422 1 94.88 297 LEU A C 1
ATOM 2366 O O . LEU A 1 297 ? 7.832 1.154 7.652 1 94.88 297 LEU A O 1
ATOM 2370 N N . GLY A 1 298 ? 7.711 -0.271 9.32 1 92.62 298 GLY A N 1
ATOM 2371 C CA . GLY A 1 298 ? 9.156 -0.313 9.5 1 92.62 298 GLY A CA 1
ATOM 2372 C C . GLY A 1 298 ? 9.688 0.873 10.281 1 92.62 298 GLY A C 1
ATOM 2373 O O . GLY A 1 298 ? 10.875 1.207 10.172 1 92.62 298 GLY A O 1
ATOM 2374 N N . PHE A 1 299 ? 8.797 1.594 10.992 1 96.31 299 PHE A N 1
ATOM 2375 C CA . PHE A 1 299 ? 9.195 2.775 11.75 1 96.31 299 PHE A CA 1
ATOM 2376 C C . PHE A 1 299 ? 9.25 2.469 13.242 1 96.31 299 PHE A C 1
ATOM 2378 O O . PHE A 1 299 ? 8.375 1.772 13.773 1 96.31 299 PHE A O 1
ATOM 2385 N N . GLU A 1 300 ? 10.227 2.943 13.922 1 96.69 300 GLU A N 1
ATOM 2386 C CA . GLU A 1 300 ? 10.281 2.896 15.383 1 96.69 300 GLU A CA 1
ATOM 2387 C C . GLU A 1 300 ? 9.734 4.184 15.992 1 96.69 300 GLU A C 1
ATOM 2389 O O . GLU A 1 300 ? 10.305 5.258 15.797 1 96.69 300 GLU A O 1
ATOM 2394 N N . VAL A 1 301 ? 8.727 4.039 16.75 1 97.88 301 VAL A N 1
ATOM 2395 C CA . VAL A 1 301 ? 8.078 5.207 17.344 1 97.88 301 VAL A CA 1
ATOM 2396 C C . VAL A 1 301 ? 8.938 5.77 18.453 1 97.88 301 VAL A C 1
ATOM 2398 O O . VAL A 1 301 ? 9.398 5.023 19.328 1 97.88 301 VAL A O 1
ATOM 2401 N N . ASP A 1 302 ? 9.164 7.051 18.453 1 98.12 302 ASP A N 1
ATOM 2402 C CA . ASP A 1 302 ? 9.945 7.711 19.484 1 98.12 302 ASP A CA 1
ATOM 2403 C C . ASP A 1 302 ? 9.031 8.375 20.516 1 98.12 302 ASP A C 1
ATOM 2405 O O . ASP A 1 302 ? 9.352 8.406 21.703 1 98.12 302 ASP A O 1
ATOM 2409 N N . PHE A 1 303 ? 7.941 8.953 20.031 1 98.06 303 PHE A N 1
ATOM 2410 C CA . PHE A 1 303 ? 6.996 9.664 20.875 1 98.06 303 PHE A CA 1
ATOM 2411 C C . PHE A 1 303 ? 5.559 9.336 20.484 1 98.06 303 PHE A C 1
ATOM 2413 O O . PHE A 1 303 ? 5.25 9.219 19.297 1 98.06 303 PHE A O 1
ATOM 2420 N N . PHE A 1 304 ? 4.742 9.258 21.516 1 97.94 304 PHE A N 1
ATOM 2421 C CA . PHE A 1 304 ? 3.307 9.242 21.266 1 97.94 304 PHE A CA 1
ATOM 2422 C C . PHE A 1 304 ? 2.684 10.594 21.594 1 97.94 304 PHE A C 1
ATOM 2424 O O . PHE A 1 304 ? 3.104 11.266 22.531 1 97.94 304 PHE A O 1
ATOM 2431 N N . ASN A 1 305 ? 1.795 11.031 20.781 1 98.38 305 ASN A N 1
ATOM 2432 C CA . ASN A 1 305 ? 0.873 12.117 21.094 1 98.38 305 ASN A CA 1
ATOM 2433 C C . ASN A 1 305 ? -0.564 11.617 21.203 1 98.38 305 ASN A C 1
ATOM 2435 O O . ASN A 1 305 ? -1.011 10.805 20.391 1 98.38 305 ASN A O 1
ATOM 2439 N N . ILE A 1 306 ? -1.24 12.07 22.25 1 98 306 ILE A N 1
ATOM 2440 C CA . ILE A 1 306 ? -2.674 11.812 22.344 1 98 306 ILE A CA 1
ATOM 2441 C C . ILE A 1 306 ? -3.451 13.062 21.922 1 98 306 ILE A C 1
ATOM 2443 O O . ILE A 1 306 ? -3.361 14.102 22.594 1 98 306 ILE A O 1
ATOM 2447 N N . ALA A 1 307 ? -4.164 12.945 20.859 1 98.25 307 ALA A N 1
ATOM 2448 C CA . ALA A 1 307 ? -5.008 14.047 20.391 1 98.25 307 ALA A CA 1
ATOM 2449 C C . ALA A 1 307 ? -6.223 14.227 21.297 1 98.25 307 ALA A C 1
ATOM 2451 O O . ALA A 1 307 ? -6.645 13.281 21.969 1 98.25 307 ALA A O 1
ATOM 2452 N N . ASN A 1 308 ? -6.762 15.453 21.312 1 98.06 308 ASN A N 1
ATOM 2453 C CA . ASN A 1 308 ? -7.961 15.703 22.109 1 98.06 308 ASN A CA 1
ATOM 2454 C C . ASN A 1 308 ? -9.234 15.414 21.312 1 98.06 308 ASN A C 1
ATOM 2456 O O . ASN A 1 308 ? -10.148 16.234 21.297 1 98.06 308 ASN A O 1
ATOM 2460 N N . MET A 1 309 ? -9.234 14.297 20.672 1 97.56 309 MET A N 1
ATOM 2461 C CA . MET A 1 309 ? -10.352 13.766 19.891 1 97.56 309 MET A CA 1
ATOM 2462 C C . MET A 1 309 ? -10.617 12.305 20.25 1 97.56 309 MET A C 1
ATOM 2464 O O . MET A 1 309 ? -9.68 11.547 20.5 1 97.56 309 MET A O 1
ATOM 2468 N N . GLN A 1 310 ? -11.844 11.984 20.312 1 97.25 310 GLN A N 1
ATOM 2469 C CA . GLN A 1 310 ? -12.281 10.602 20.516 1 97.25 310 GLN A CA 1
ATOM 2470 C C . GLN A 1 310 ? -13.219 10.141 19.406 1 97.25 310 GLN A C 1
ATOM 2472 O O . GLN A 1 310 ? -14.086 10.898 18.969 1 97.25 310 GLN A O 1
ATOM 2477 N N . PHE A 1 311 ? -12.961 8.938 18.922 1 96.12 311 PHE A N 1
ATOM 2478 C CA . PHE A 1 311 ? -13.859 8.398 17.906 1 96.12 311 PHE A CA 1
ATOM 2479 C C . PHE A 1 311 ? -15.227 8.078 18.5 1 96.12 311 PHE A C 1
ATOM 2481 O O . PHE A 1 311 ? -15.312 7.395 19.531 1 96.12 311 PHE A O 1
ATOM 2488 N N . ASP A 1 312 ? -16.234 8.625 17.922 1 95.94 312 ASP A N 1
ATOM 2489 C CA . ASP A 1 312 ? -17.594 8.398 18.391 1 95.94 312 ASP A CA 1
ATOM 2490 C C . ASP A 1 312 ? -18.234 7.203 17.672 1 95.94 312 ASP A C 1
ATOM 2492 O O . ASP A 1 312 ? -18.969 7.371 16.703 1 95.94 312 ASP A O 1
ATOM 2496 N N . TRP A 1 313 ? -18.078 6.047 18.219 1 95 313 TRP A N 1
ATOM 2497 C CA . TRP A 1 313 ? -18.531 4.809 17.594 1 95 313 TRP A CA 1
ATOM 2498 C C . TRP A 1 313 ? -20.047 4.789 17.469 1 95 313 TRP A C 1
ATOM 2500 O O . TRP A 1 313 ? -20.594 4.324 16.453 1 95 313 TRP A O 1
ATOM 2510 N N . LYS A 1 314 ? -20.734 5.223 18.531 1 95.69 314 LYS A N 1
ATOM 2511 C CA . LYS A 1 314 ? -22.188 5.219 18.516 1 95.69 314 LYS A CA 1
ATOM 2512 C C . LYS A 1 314 ? -22.734 6.027 17.344 1 95.69 314 LYS A C 1
ATOM 2514 O O . LYS A 1 314 ? -23.516 5.512 16.547 1 95.69 314 LYS A O 1
ATOM 2519 N N . ARG A 1 315 ? -22.328 7.176 17.203 1 94.81 315 ARG A N 1
ATOM 2520 C CA . ARG A 1 315 ? -22.781 8.047 16.125 1 94.81 315 ARG A CA 1
ATOM 2521 C C . ARG A 1 315 ? -22.328 7.52 14.773 1 94.81 315 ARG A C 1
ATOM 2523 O O . ARG A 1 315 ? -23.094 7.539 13.805 1 94.81 315 ARG A O 1
ATOM 2530 N N . ALA A 1 316 ? -21.047 7.129 14.68 1 93.38 316 ALA A N 1
ATOM 2531 C CA . ALA A 1 316 ? -20.5 6.605 13.43 1 93.38 316 ALA A CA 1
ATOM 2532 C C . ALA A 1 316 ? -21.328 5.426 12.922 1 93.38 316 ALA A C 1
ATOM 2534 O O . ALA A 1 316 ? -21.641 5.348 11.734 1 93.38 316 ALA A O 1
ATOM 2535 N N . ASN A 1 317 ? -21.734 4.535 13.805 1 93.44 317 ASN A N 1
ATOM 2536 C CA . ASN A 1 317 ? -22.484 3.352 13.422 1 93.44 317 ASN A CA 1
ATOM 2537 C C . ASN A 1 317 ? -23.906 3.707 13.016 1 93.44 317 ASN A C 1
ATOM 2539 O O . ASN A 1 317 ? -24.5 3.053 12.148 1 93.44 317 ASN A O 1
ATOM 2543 N N . GLN A 1 318 ? -24.438 4.688 13.625 1 94.44 318 GLN A N 1
ATOM 2544 C CA . GLN A 1 318 ? -25.797 5.129 13.328 1 94.44 318 GLN A CA 1
ATOM 2545 C C . GLN A 1 318 ? -25.859 5.867 11.992 1 94.44 318 GLN A C 1
ATOM 2547 O O . GLN A 1 318 ? -26.766 5.633 11.188 1 94.44 318 GLN A O 1
ATOM 2552 N N . GLU A 1 319 ? -24.859 6.656 11.727 1 93.31 319 GLU A N 1
ATOM 2553 C CA . GLU A 1 319 ? -24.859 7.527 10.555 1 93.31 319 GLU A CA 1
ATOM 2554 C C . GLU A 1 319 ? -24.016 6.941 9.43 1 93.31 319 GLU A C 1
ATOM 2556 O O . GLU A 1 319 ? -24.062 7.426 8.297 1 93.31 319 GLU A O 1
ATOM 2561 N N . HIS A 1 320 ? -23.188 5.984 9.656 1 91.31 320 HIS A N 1
ATOM 2562 C CA . HIS A 1 320 ? -22.328 5.301 8.695 1 91.31 320 HIS A CA 1
ATOM 2563 C C . HIS A 1 320 ? -21.312 6.266 8.086 1 91.31 320 HIS A C 1
ATOM 2565 O O . HIS A 1 320 ? -21.031 6.203 6.891 1 91.31 320 HIS A O 1
ATOM 2571 N N . VAL A 1 321 ? -21 7.23 8.914 1 90.25 321 VAL A N 1
ATOM 2572 C CA . VAL A 1 321 ? -19.922 8.172 8.617 1 90.25 321 VAL A CA 1
ATOM 2573 C C . VAL A 1 321 ? -19.016 8.328 9.828 1 90.25 321 VAL A C 1
ATOM 2575 O O . VAL A 1 321 ? -19.484 8.352 10.969 1 90.25 321 VAL A O 1
ATOM 2578 N N . LYS A 1 322 ? -17.781 8.469 9.656 1 91.69 322 LYS A N 1
ATOM 2579 C CA . LYS A 1 322 ? -16.859 8.703 10.773 1 91.69 322 LYS A CA 1
ATOM 2580 C C . LYS A 1 322 ? -17.281 9.93 11.578 1 91.69 322 LYS A C 1
ATOM 2582 O O . LYS A 1 322 ? -17.578 10.984 11.008 1 91.69 322 LYS A O 1
ATOM 2587 N N . SER A 1 323 ? -17.234 9.695 12.867 1 93.06 323 SER A N 1
ATOM 2588 C CA . SER A 1 323 ? -17.625 10.758 13.781 1 93.06 323 SER A CA 1
ATOM 2589 C C . SER A 1 323 ? -16.688 10.828 14.984 1 93.06 323 SER A C 1
ATOM 2591 O O . SER A 1 323 ? -16.234 9.797 15.484 1 93.06 323 SER A O 1
ATOM 2593 N N . TYR A 1 324 ? -16.453 12.109 15.391 1 94.44 324 TYR A N 1
ATOM 2594 C CA . TYR A 1 324 ? -15.523 12.344 16.484 1 94.44 324 TYR A CA 1
ATOM 2595 C C . TYR A 1 324 ? -16.125 13.281 17.516 1 94.44 324 TYR A C 1
ATOM 2597 O O . TYR A 1 324 ? -16.984 14.109 17.203 1 94.44 324 TYR A O 1
ATOM 2605 N N . THR A 1 325 ? -15.656 13.117 18.688 1 95.06 325 THR A N 1
ATOM 2606 C CA . THR A 1 325 ? -15.984 14.031 19.781 1 95.06 325 THR A CA 1
ATOM 2607 C C . THR A 1 325 ? -14.727 14.75 20.266 1 95.06 325 THR A C 1
ATOM 2609 O O . THR A 1 325 ? -13.711 14.117 20.547 1 95.06 325 THR A O 1
ATOM 2612 N N . SER A 1 326 ? -14.844 16.062 20.281 1 95.44 326 SER A N 1
ATOM 2613 C CA . SER A 1 326 ? -13.727 16.875 20.766 1 95.44 326 SER A CA 1
ATOM 2614 C C . SER A 1 326 ? -13.688 16.891 22.297 1 95.44 326 SER A C 1
ATOM 2616 O O . SER A 1 326 ? -14.727 16.984 22.938 1 95.44 326 SER A O 1
ATOM 2618 N N . LEU A 1 327 ? -12.477 16.766 22.844 1 97.62 327 LEU A N 1
ATOM 2619 C CA . LEU A 1 327 ? -12.234 16.844 24.281 1 97.62 327 LEU A CA 1
ATOM 2620 C C . LEU A 1 327 ? -11.414 18.078 24.625 1 97.62 327 LEU A C 1
ATOM 2622 O O . LEU A 1 327 ? -10.664 18.594 23.781 1 97.62 327 LEU A O 1
ATOM 2626 N N . ASP A 1 328 ? -11.602 18.562 25.859 1 97.81 328 ASP A N 1
ATOM 2627 C CA . ASP A 1 328 ? -10.742 19.625 26.328 1 97.81 328 ASP A CA 1
ATOM 2628 C C . ASP A 1 328 ? -9.289 19.172 26.422 1 97.81 328 ASP A C 1
ATOM 2630 O O . ASP A 1 328 ? -9.008 18.062 26.891 1 97.81 328 ASP A O 1
ATOM 2634 N N . TYR A 1 329 ? -8.383 20.047 25.953 1 98 329 TYR A N 1
ATOM 2635 C CA . TYR A 1 329 ? -6.98 19.641 25.984 1 98 329 TYR A CA 1
ATOM 2636 C C . TYR A 1 329 ? -6.508 19.391 27.406 1 98 329 TYR A C 1
ATOM 2638 O O . TYR A 1 329 ? -5.594 18.594 27.625 1 98 329 TYR A O 1
ATOM 2646 N N . LYS A 1 330 ? -7.102 20.047 28.406 1 98.06 330 LYS A N 1
ATOM 2647 C CA . LYS A 1 330 ? -6.738 19.859 29.812 1 98.06 330 LYS A CA 1
ATOM 2648 C C . LYS A 1 330 ? -7.121 18.453 30.281 1 98.06 330 LYS A C 1
ATOM 2650 O O . LYS A 1 330 ? -6.441 17.875 31.125 1 98.06 330 LYS A O 1
ATOM 2655 N N . PHE A 1 331 ? -8.195 18.016 29.719 1 98.12 331 PHE A N 1
ATOM 2656 C CA . PHE A 1 331 ? -8.586 16.641 30 1 98.12 331 PHE A CA 1
ATOM 2657 C C . PHE A 1 331 ? -7.488 15.664 29.594 1 98.12 331 PHE A C 1
ATOM 2659 O O . PHE A 1 331 ? -7.16 14.742 30.344 1 98.12 331 PHE A O 1
ATOM 2666 N N . ILE A 1 332 ? -6.883 15.844 28.438 1 98.06 332 ILE A N 1
ATOM 2667 C CA . ILE A 1 332 ? -5.801 15 27.953 1 98.06 332 ILE A CA 1
ATOM 2668 C C . ILE A 1 332 ? -4.582 15.141 28.859 1 98.06 332 ILE A C 1
ATOM 2670 O O . ILE A 1 332 ? -3.896 14.156 29.141 1 98.06 332 ILE A O 1
ATOM 2674 N N . ASP A 1 333 ? -4.352 16.375 29.312 1 97.69 333 ASP A N 1
ATOM 2675 C CA . ASP A 1 333 ? -3.244 16.625 30.234 1 97.69 333 ASP A CA 1
ATOM 2676 C C . ASP A 1 333 ? -3.387 15.781 31.5 1 97.69 333 ASP A C 1
ATOM 2678 O O . ASP A 1 333 ? -2.404 15.234 32 1 97.69 333 ASP A O 1
ATOM 2682 N N . GLU A 1 334 ? -4.566 15.781 31.938 1 97.12 334 GLU A N 1
ATOM 2683 C CA . GLU A 1 334 ? -4.848 15.008 33.156 1 97.12 334 GLU A CA 1
ATOM 2684 C C . GLU A 1 334 ? -4.664 13.516 32.906 1 97.12 334 GLU A C 1
ATOM 2686 O O . GLU A 1 334 ? -4.023 12.82 33.688 1 97.12 334 GLU A O 1
ATOM 2691 N N . LYS A 1 335 ? -5.16 13.016 31.844 1 95.25 335 LYS A N 1
ATOM 2692 C CA . LYS A 1 335 ? -5.176 11.586 31.562 1 95.25 335 LYS A CA 1
ATOM 2693 C C . LYS A 1 335 ? -3.781 11.07 31.219 1 95.25 335 LYS A C 1
ATOM 2695 O O . LYS A 1 335 ? -3.436 9.93 31.547 1 95.25 335 LYS A O 1
ATOM 2700 N N . LYS A 1 336 ? -2.996 11.883 30.547 1 94.94 336 LYS A N 1
ATOM 2701 C CA . LYS A 1 336 ? -1.684 11.43 30.094 1 94.94 336 LYS A CA 1
ATOM 2702 C C . LYS A 1 336 ? -0.757 11.156 31.266 1 94.94 336 LYS A C 1
ATOM 2704 O O . LYS A 1 336 ? 0.275 10.5 31.125 1 94.94 336 LYS A O 1
ATOM 2709 N N . THR A 1 337 ? -1.069 11.695 32.469 1 93.5 337 THR A N 1
ATOM 2710 C CA . THR A 1 337 ? -0.241 11.5 33.656 1 93.5 337 THR A CA 1
ATOM 2711 C C . THR A 1 337 ? -0.133 10.023 34 1 93.5 337 THR A C 1
ATOM 2713 O O . THR A 1 337 ? 0.845 9.594 34.625 1 93.5 337 THR A O 1
ATOM 2716 N N . LYS A 1 338 ? -1.113 9.266 33.625 1 92.5 338 LYS A N 1
ATOM 2717 C CA . LYS A 1 338 ? -1.127 7.832 33.875 1 92.5 338 LYS A CA 1
ATOM 2718 C C . LYS A 1 338 ? -0.059 7.105 33.062 1 92.5 338 LYS A C 1
ATOM 2720 O O . LYS A 1 338 ? 0.298 5.969 33.375 1 92.5 338 LYS A O 1
ATOM 2725 N N . TYR A 1 339 ? 0.494 7.812 32.094 1 93.44 339 TYR A N 1
ATOM 2726 C CA . TYR A 1 339 ? 1.409 7.137 31.172 1 93.44 339 TYR A CA 1
ATOM 2727 C C . TYR A 1 339 ? 2.84 7.621 31.391 1 93.44 339 TYR A C 1
ATOM 2729 O O . TYR A 1 339 ? 3.689 7.461 30.5 1 93.44 339 TYR A O 1
ATOM 2737 N N . THR A 1 340 ? 3.174 8.148 32.5 1 89.06 340 THR A N 1
ATOM 2738 C CA . THR A 1 340 ? 4.488 8.719 32.781 1 89.06 340 THR A CA 1
ATOM 2739 C C . THR A 1 340 ? 5.559 7.625 32.781 1 89.06 340 THR A C 1
ATOM 2741 O O . THR A 1 340 ? 6.73 7.895 32.531 1 89.06 340 THR A O 1
ATOM 2744 N N . LYS A 1 341 ? 5.168 6.344 33 1 87 341 LYS A N 1
ATOM 2745 C CA . LYS A 1 341 ? 6.125 5.246 33.094 1 87 341 LYS A CA 1
ATOM 2746 C C . LYS A 1 341 ? 6.133 4.398 31.844 1 87 341 LYS A C 1
ATOM 2748 O O . LYS A 1 341 ? 6.719 3.312 31.812 1 87 341 LYS A O 1
ATOM 2753 N N . SER A 1 342 ? 5.445 4.934 30.906 1 89.75 342 SER A N 1
ATOM 2754 C CA . SER A 1 342 ? 5.43 4.199 29.641 1 89.75 342 SER A CA 1
ATOM 2755 C C . SER A 1 342 ? 6.82 4.141 29.016 1 89.75 342 SER A C 1
ATOM 2757 O O . SER A 1 342 ? 7.648 5.027 29.25 1 89.75 342 SER A O 1
ATOM 2759 N N . LYS A 1 343 ? 7.141 3.053 28.219 1 89.38 343 LYS A N 1
ATOM 2760 C CA . LYS A 1 343 ? 8.422 2.844 27.547 1 89.38 343 LYS A CA 1
ATOM 2761 C C . LYS A 1 343 ? 8.734 3.992 26.594 1 89.38 343 LYS A C 1
ATOM 2763 O O . LYS A 1 343 ? 9.883 4.406 26.469 1 89.38 343 LYS A O 1
ATOM 2768 N N . ILE A 1 344 ? 7.699 4.5 25.953 1 94.56 344 ILE A N 1
ATOM 2769 C CA . ILE A 1 344 ? 7.777 5.617 25.016 1 94.56 344 ILE A CA 1
ATOM 2770 C C . ILE A 1 344 ? 7.027 6.82 25.578 1 94.56 344 ILE A C 1
ATOM 2772 O O . ILE A 1 344 ? 5.895 6.691 26.047 1 94.56 344 ILE A O 1
ATOM 2776 N N . PRO A 1 345 ? 7.707 7.98 25.594 1 95.88 345 PRO A N 1
ATOM 2777 C CA . PRO A 1 345 ? 7.031 9.156 26.141 1 95.88 345 PRO A CA 1
ATOM 2778 C C . PRO A 1 345 ? 5.719 9.477 25.438 1 95.88 345 PRO A C 1
ATOM 2780 O O . PRO A 1 345 ? 5.625 9.328 24.203 1 95.88 345 PRO A O 1
ATOM 2783 N N . VAL A 1 346 ? 4.715 9.867 26.25 1 97.06 346 VAL A N 1
ATOM 2784 C CA . VAL A 1 346 ? 3.389 10.219 25.75 1 97.06 346 VAL A CA 1
ATOM 2785 C C . VAL A 1 346 ? 3.102 11.688 26.031 1 97.06 346 VAL A C 1
ATOM 2787 O O . VAL A 1 346 ? 3.188 12.141 27.172 1 97.06 346 VAL A O 1
ATOM 2790 N N . PHE A 1 347 ? 2.756 12.43 24.984 1 97.75 347 PHE A N 1
ATOM 2791 C CA . PHE A 1 347 ? 2.625 13.883 25.109 1 97.75 347 PHE A CA 1
ATOM 2792 C C . PHE A 1 347 ? 1.245 14.344 24.656 1 97.75 347 PHE A C 1
ATOM 2794 O O . PHE A 1 347 ? 0.462 13.547 24.125 1 97.75 347 PHE A O 1
ATOM 2801 N N . ASN A 1 348 ? 0.918 15.547 25.016 1 98.44 348 ASN A N 1
ATOM 2802 C CA . ASN A 1 348 ? -0.154 16.375 24.484 1 98.44 348 ASN A CA 1
ATOM 2803 C C . ASN A 1 348 ? 0.395 17.609 23.781 1 98.44 348 ASN A C 1
ATOM 2805 O O . ASN A 1 348 ? 0.76 18.594 24.438 1 98.44 348 ASN A O 1
ATOM 2809 N N . ILE A 1 349 ? 0.339 17.578 22.469 1 98.38 349 ILE A N 1
ATOM 2810 C CA . ILE A 1 349 ? 1.036 18.594 21.688 1 98.38 349 ILE A CA 1
ATOM 2811 C C . ILE A 1 349 ? 0.408 19.953 21.953 1 98.38 349 ILE A C 1
ATOM 2813 O O . ILE A 1 349 ? 1.043 21 21.719 1 98.38 349 ILE A O 1
ATOM 2817 N N . LEU A 1 350 ? -0.817 19.984 22.438 1 98.12 350 LEU A N 1
ATOM 2818 C CA . LEU A 1 350 ? -1.494 21.25 22.688 1 98.12 350 LEU A CA 1
ATOM 2819 C C . LEU A 1 350 ? -1.016 21.875 24 1 98.12 350 LEU A C 1
ATOM 2821 O O . LEU A 1 350 ? -1.305 23.031 24.266 1 98.12 350 LEU A O 1
ATOM 2825 N N . ASN A 1 351 ? -0.345 21.016 24.766 1 97.75 351 ASN A N 1
ATOM 2826 C CA . ASN A 1 351 ? 0.322 21.516 25.953 1 97.75 351 ASN A CA 1
ATOM 2827 C C . ASN A 1 351 ? 1.688 22.109 25.641 1 97.75 351 ASN A C 1
ATOM 2829 O O . ASN A 1 351 ? 2.553 21.438 25.078 1 97.75 351 ASN A O 1
ATOM 2833 N N . LYS A 1 352 ? 1.909 23.359 26.031 1 96.5 352 LYS A N 1
ATOM 2834 C CA . LYS A 1 352 ? 3.123 24.078 25.656 1 96.5 352 LYS A CA 1
ATOM 2835 C C . LYS A 1 352 ? 4.367 23.391 26.203 1 96.5 352 LYS A C 1
ATOM 2837 O O . LYS A 1 352 ? 5.371 23.266 25.5 1 96.5 352 LYS A O 1
ATOM 2842 N N . ASP A 1 353 ? 4.324 22.953 27.422 1 97.38 353 ASP A N 1
ATOM 2843 C CA . ASP A 1 353 ? 5.465 22.281 28.016 1 97.38 353 ASP A CA 1
ATOM 2844 C C . ASP A 1 353 ? 5.785 20.984 27.266 1 97.38 353 ASP A C 1
ATOM 2846 O O . ASP A 1 353 ? 6.957 20.656 27.062 1 97.38 353 ASP A O 1
ATOM 2850 N N . ASP A 1 354 ? 4.781 20.266 26.922 1 97.88 354 ASP A N 1
ATOM 2851 C CA . ASP A 1 354 ? 4.973 19.031 26.156 1 97.88 354 ASP A CA 1
ATOM 2852 C C . ASP A 1 354 ? 5.59 19.328 24.797 1 97.88 354 ASP A C 1
ATOM 2854 O O . ASP A 1 354 ? 6.5 18.625 24.344 1 97.88 354 ASP A O 1
ATOM 2858 N N . SER A 1 355 ? 5.043 20.312 24.156 1 97.62 355 SER A N 1
ATOM 2859 C CA . SER A 1 355 ? 5.57 20.719 22.859 1 97.62 355 SER A CA 1
ATOM 2860 C C . SER A 1 355 ? 7.047 21.078 22.938 1 97.62 355 SER A C 1
ATOM 2862 O O . SER A 1 355 ? 7.84 20.703 22.078 1 97.62 355 SER A O 1
ATOM 2864 N N . ASP A 1 356 ? 7.434 21.844 23.984 1 97.94 356 ASP A N 1
ATOM 2865 C CA . ASP A 1 356 ? 8.828 22.203 24.203 1 97.94 356 ASP A CA 1
ATOM 2866 C C . ASP A 1 356 ? 9.688 20.953 24.438 1 97.94 356 ASP A C 1
ATOM 2868 O O . ASP A 1 356 ? 10.789 20.844 23.891 1 97.94 356 ASP A O 1
ATOM 2872 N N . THR A 1 357 ? 9.172 20.062 25.188 1 97.88 357 THR A N 1
ATOM 2873 C CA . THR A 1 357 ? 9.914 18.844 25.547 1 97.88 357 THR A CA 1
ATOM 2874 C C . THR A 1 357 ? 10.141 17.969 24.328 1 97.88 357 THR A C 1
ATOM 2876 O O . THR A 1 357 ? 11.234 17.438 24.125 1 97.88 357 THR A O 1
ATOM 2879 N N . ILE A 1 358 ? 9.109 17.766 23.484 1 97.88 358 ILE A N 1
ATOM 2880 C CA . ILE A 1 358 ? 9.242 16.953 22.281 1 97.88 358 ILE A CA 1
ATOM 2881 C C . ILE A 1 358 ? 10.328 17.547 21.391 1 97.88 358 ILE A C 1
ATOM 2883 O O . ILE A 1 358 ? 11.172 16.812 20.859 1 97.88 358 ILE A O 1
ATOM 2887 N N . ALA A 1 359 ? 10.297 18.875 21.188 1 98 359 ALA A N 1
ATOM 2888 C CA . ALA A 1 359 ? 11.289 19.547 20.344 1 98 359 ALA A CA 1
ATOM 2889 C C . ALA A 1 359 ? 12.695 19.344 20.891 1 98 359 ALA A C 1
ATOM 2891 O O . ALA A 1 359 ? 13.617 18.984 20.156 1 98 359 ALA A O 1
ATOM 2892 N N . LYS A 1 360 ? 12.82 19.547 22.203 1 97.56 360 LYS A N 1
ATOM 2893 C CA . LYS A 1 360 ? 14.125 19.406 22.859 1 97.56 360 LYS A CA 1
ATOM 2894 C C . LYS A 1 360 ? 14.656 17.984 22.734 1 97.56 360 LYS A C 1
ATOM 2896 O O . LYS A 1 360 ? 15.812 17.781 22.344 1 97.56 360 LYS A O 1
ATOM 2901 N N . GLN A 1 361 ? 13.859 17.016 23.016 1 97.56 361 GLN A N 1
ATOM 2902 C CA . GLN A 1 361 ? 14.273 15.617 22.969 1 97.56 361 GLN A CA 1
ATOM 2903 C C . GLN A 1 361 ? 14.57 15.188 21.531 1 97.56 361 GLN A C 1
ATOM 2905 O O . GLN A 1 361 ? 15.453 14.359 21.297 1 97.56 361 GLN A O 1
ATOM 2910 N N . THR A 1 362 ? 13.781 15.719 20.594 1 97.94 362 THR A N 1
ATOM 2911 C CA . THR A 1 362 ? 14.023 15.445 19.188 1 97.94 362 THR A CA 1
ATOM 2912 C C . THR A 1 362 ? 15.406 15.953 18.766 1 97.94 362 THR A C 1
ATOM 2914 O O . THR A 1 362 ? 16.188 15.219 18.141 1 97.94 362 THR A O 1
ATOM 2917 N N . ILE A 1 363 ? 15.766 17.172 19.156 1 97.06 363 ILE A N 1
ATOM 2918 C CA . ILE A 1 363 ? 17.062 17.766 18.844 1 97.06 363 ILE A CA 1
ATOM 2919 C C . ILE A 1 363 ? 18.172 16.953 19.484 1 97.06 363 ILE A C 1
ATOM 2921 O O . ILE A 1 363 ? 19.188 16.656 18.844 1 97.06 363 ILE A O 1
ATOM 2925 N N . GLU A 1 364 ? 17.953 16.547 20.734 1 96.44 364 GLU A N 1
ATOM 2926 C CA . GLU A 1 364 ? 18.953 15.75 21.453 1 96.44 364 GLU A CA 1
ATOM 2927 C C . GLU A 1 364 ? 19.203 14.422 20.75 1 96.44 364 GLU A C 1
ATOM 2929 O O . GLU A 1 364 ? 20.359 14 20.594 1 96.44 364 GLU A O 1
ATOM 2934 N N . LYS A 1 365 ? 18.172 13.836 20.297 1 95.94 365 LYS A N 1
ATOM 2935 C CA . LYS A 1 365 ? 18.312 12.555 19.609 1 95.94 365 LYS A CA 1
ATOM 2936 C C . LYS A 1 365 ? 19.047 12.719 18.281 1 95.94 365 LYS A C 1
ATOM 2938 O O . LYS A 1 365 ? 19.891 11.898 17.938 1 95.94 365 LYS A O 1
ATOM 2943 N N . LEU A 1 366 ? 18.75 13.727 17.531 1 95.62 366 LEU A N 1
ATOM 2944 C CA . LEU A 1 366 ? 19.312 13.922 16.203 1 95.62 366 LEU A CA 1
ATOM 2945 C C . LEU A 1 366 ? 20.75 14.398 16.281 1 95.62 366 LEU A C 1
ATOM 2947 O O . LEU A 1 366 ? 21.531 14.18 15.359 1 95.62 366 LEU A O 1
ATOM 2951 N N . THR A 1 367 ? 21.156 15.102 17.344 1 88.75 367 THR A N 1
ATOM 2952 C CA . THR A 1 367 ? 22.531 15.555 17.531 1 88.75 367 THR A CA 1
ATOM 2953 C C . THR A 1 367 ? 23.406 14.422 18.047 1 88.75 367 THR A C 1
ATOM 2955 O O . THR A 1 367 ? 24.625 14.422 17.828 1 88.75 367 THR A O 1
ATOM 2958 N N . GLY A 1 368 ? 22.875 13.406 18.766 1 71.06 368 GLY A N 1
ATOM 2959 C CA . GLY A 1 368 ? 23.641 12.25 19.219 1 71.06 368 GLY A CA 1
ATOM 2960 C C . GLY A 1 368 ? 24.125 11.375 18.078 1 71.06 368 GLY A C 1
ATOM 2961 O O . GLY A 1 368 ? 25.156 10.719 18.188 1 71.06 368 GLY A O 1
ATOM 2962 N N . TYR A 1 369 ? 23.438 11.219 16.938 1 59.03 369 TYR A N 1
ATOM 2963 C CA . TYR A 1 369 ? 23.859 10.469 15.75 1 59.03 369 TYR A CA 1
ATOM 2964 C C . TYR A 1 369 ? 25.156 11.039 15.18 1 59.03 369 TYR A C 1
ATOM 2966 O O . TYR A 1 369 ? 26 10.297 14.656 1 59.03 369 TYR A O 1
ATOM 2974 N N . GLY A 1 370 ? 25.391 12.312 15.062 1 47.62 370 GLY A N 1
ATOM 2975 C CA . GLY A 1 370 ? 26.562 12.961 14.5 1 47.62 370 GLY A CA 1
ATOM 2976 C C . GLY A 1 370 ? 27.844 12.656 15.25 1 47.62 370 GLY A C 1
ATOM 2977 O O . GLY A 1 370 ? 28.922 12.547 14.648 1 47.62 370 GLY A O 1
ATOM 2978 N N . SER A 1 371 ? 27.859 12.516 16.453 1 41.47 371 SER A N 1
ATOM 2979 C CA . SER A 1 371 ? 29.094 12.25 17.188 1 41.47 371 SER A CA 1
ATOM 2980 C C . SER A 1 371 ? 29.547 10.797 17.016 1 41.47 371 SER A C 1
ATOM 2982 O O . SER A 1 371 ? 30.688 10.461 17.297 1 41.47 371 SER A O 1
ATOM 2984 N N . VAL A 1 372 ? 28.797 9.938 16.625 1 38.09 372 VAL A N 1
ATOM 2985 C CA . VAL A 1 372 ? 29.25 8.555 16.516 1 38.09 372 VAL A CA 1
ATOM 2986 C C . VAL A 1 372 ? 29.875 8.328 15.141 1 38.09 372 VAL A C 1
ATOM 2988 O O . VAL A 1 372 ? 30.609 7.344 14.938 1 38.09 372 VAL A O 1
ATOM 2991 N N . GLN A 1 373 ? 29.578 8.906 14.094 1 34.19 373 GLN A N 1
ATOM 2992 C CA . GLN A 1 373 ? 30.234 8.664 12.812 1 34.19 373 GLN A CA 1
ATOM 2993 C C . GLN A 1 373 ? 31.719 9.023 12.875 1 34.19 373 GLN A C 1
ATOM 2995 O O . GLN A 1 373 ? 32.469 8.75 11.938 1 34.19 373 GLN A O 1
ATOM 3000 N N . ILE A 1 374 ? 32.125 10.008 13.633 1 27.25 374 ILE A N 1
ATOM 3001 C CA . ILE A 1 374 ? 33.531 10.359 13.578 1 27.25 374 ILE A CA 1
ATOM 3002 C C . ILE A 1 374 ? 34.375 9.32 14.344 1 27.25 374 ILE A C 1
ATOM 3004 O O . ILE A 1 374 ? 35.531 9.555 14.664 1 27.25 374 ILE A O 1
ATOM 3008 N N . VAL A 1 375 ? 33.938 8.242 14.805 1 21.16 375 VAL A N 1
ATOM 3009 C CA . VAL A 1 375 ? 35 7.34 15.289 1 21.16 375 VAL A CA 1
ATOM 3010 C C . VAL A 1 375 ? 35.375 6.355 14.18 1 21.16 375 VAL A C 1
ATOM 3012 O O . VAL A 1 375 ? 34.5 5.824 13.484 1 21.16 375 VAL A O 1
ATOM 3015 N N . MET B 1 1 ? -17.156 -38.312 -24.75 1 40.84 1 MET B N 1
ATOM 3016 C CA . MET B 1 1 ? -16.281 -37.281 -24.203 1 40.84 1 MET B CA 1
ATOM 3017 C C . MET B 1 1 ? -15.188 -36.906 -25.188 1 40.84 1 MET B C 1
ATOM 3019 O O . MET B 1 1 ? -14.445 -37.75 -25.656 1 40.84 1 MET B O 1
ATOM 3023 N N . GLY B 1 2 ? -15.312 -35.844 -25.922 1 53.84 2 GLY B N 1
ATOM 3024 C CA . GLY B 1 2 ? -14.469 -35.625 -27.094 1 53.84 2 GLY B CA 1
ATOM 3025 C C . GLY B 1 2 ? -12.992 -35.719 -26.781 1 53.84 2 GLY B C 1
ATOM 3026 O O . GLY B 1 2 ? -12.586 -35.531 -25.625 1 53.84 2 GLY B O 1
ATOM 3027 N N . LYS B 1 3 ? -12.078 -36.25 -27.562 1 77.06 3 LYS B N 1
ATOM 3028 C CA . LYS B 1 3 ? -10.656 -36.531 -27.406 1 77.06 3 LYS B CA 1
ATOM 3029 C C . LYS B 1 3 ? -9.883 -35.25 -27.094 1 77.06 3 LYS B C 1
ATOM 3031 O O . LYS B 1 3 ? -10.094 -34.219 -27.75 1 77.06 3 LYS B O 1
ATOM 3036 N N . ASN B 1 4 ? -9.195 -35.125 -25.891 1 89.19 4 ASN B N 1
ATOM 3037 C CA . ASN B 1 4 ? -8.367 -34 -25.531 1 89.19 4 ASN B CA 1
ATOM 3038 C C . ASN B 1 4 ? -7.395 -33.625 -26.641 1 89.19 4 ASN B C 1
ATOM 3040 O O . ASN B 1 4 ? -6.918 -34.469 -27.375 1 89.19 4 ASN B O 1
ATOM 3044 N N . GLU B 1 5 ? -7.258 -32.375 -26.828 1 95.19 5 GLU B N 1
ATOM 3045 C CA . GLU B 1 5 ? -6.281 -31.875 -27.797 1 95.19 5 GLU B CA 1
ATOM 3046 C C . GLU B 1 5 ? -4.855 -32.094 -27.297 1 95.19 5 GLU B C 1
ATOM 3048 O O . GLU B 1 5 ? -4.555 -31.891 -26.125 1 95.19 5 GLU B O 1
ATOM 3053 N N . ARG B 1 6 ? -3.979 -32.656 -28.219 1 97 6 ARG B N 1
ATOM 3054 C CA . ARG B 1 6 ? -2.58 -32.875 -27.875 1 97 6 ARG B CA 1
ATOM 3055 C C . ARG B 1 6 ? -1.769 -31.594 -27.969 1 97 6 ARG B C 1
ATOM 3057 O O . ARG B 1 6 ? -1.74 -30.953 -29.016 1 97 6 ARG B O 1
ATOM 3064 N N . LEU B 1 7 ? -1.062 -31.297 -26.875 1 97 7 LEU B N 1
ATOM 3065 C CA . LEU B 1 7 ? -0.376 -30.016 -26.75 1 97 7 LEU B CA 1
ATOM 3066 C C . LEU B 1 7 ? 1.137 -30.203 -26.812 1 97 7 LEU B C 1
ATOM 3068 O O . LEU B 1 7 ? 1.689 -31.078 -26.156 1 97 7 LEU B O 1
ATOM 3072 N N . LEU B 1 8 ? 1.756 -29.438 -27.656 1 98.19 8 LEU B N 1
ATOM 3073 C CA . LEU B 1 8 ? 3.203 -29.25 -27.641 1 98.19 8 LEU B CA 1
ATOM 3074 C C . LEU B 1 8 ? 3.576 -27.938 -26.953 1 98.19 8 LEU B C 1
ATOM 3076 O O . LEU B 1 8 ? 3.037 -26.875 -27.297 1 98.19 8 LEU B O 1
ATOM 3080 N N . ILE B 1 9 ? 4.445 -28.016 -25.953 1 97.12 9 ILE B N 1
ATOM 3081 C CA . ILE B 1 9 ? 4.879 -26.828 -25.219 1 97.12 9 ILE B CA 1
ATOM 3082 C C . ILE B 1 9 ? 6.203 -26.328 -25.797 1 97.12 9 ILE B C 1
ATOM 3084 O O . ILE B 1 9 ? 7.176 -27.078 -25.875 1 97.12 9 ILE B O 1
ATOM 3088 N N . TYR B 1 10 ? 6.223 -25.047 -26.156 1 95.75 10 TYR B N 1
ATOM 3089 C CA . TYR B 1 10 ? 7.449 -24.469 -26.688 1 95.75 10 TYR B CA 1
ATOM 3090 C C . TYR B 1 10 ? 7.555 -22.984 -26.312 1 95.75 10 TYR B C 1
ATOM 3092 O O . TYR B 1 10 ? 6.598 -22.234 -26.484 1 95.75 10 TYR B O 1
ATOM 3100 N N . PRO B 1 11 ? 8.719 -22.484 -25.922 1 95.31 11 PRO B N 1
ATOM 3101 C CA . PRO B 1 11 ? 9.852 -23.281 -25.453 1 95.31 11 PRO B CA 1
ATOM 3102 C C . PRO B 1 11 ? 9.68 -23.766 -24.016 1 95.31 11 PRO B C 1
ATOM 3104 O O . PRO B 1 11 ? 9.469 -22.969 -23.109 1 95.31 11 PRO B O 1
ATOM 3107 N N . TYR B 1 12 ? 9.805 -25.016 -23.844 1 95.56 12 TYR B N 1
ATOM 3108 C CA . TYR B 1 12 ? 9.641 -25.547 -22.5 1 95.56 12 TYR B CA 1
ATOM 3109 C C . TYR B 1 12 ? 10.75 -25.047 -21.578 1 95.56 12 TYR B C 1
ATOM 3111 O O . TYR B 1 12 ? 11.922 -25.031 -21.953 1 95.56 12 TYR B O 1
ATOM 3119 N N . ASN B 1 13 ? 10.359 -24.609 -20.422 1 93.31 13 ASN B N 1
ATOM 3120 C CA . ASN B 1 13 ? 11.281 -24.156 -19.391 1 93.31 13 ASN B CA 1
ATOM 3121 C C . ASN B 1 13 ? 10.648 -24.219 -18 1 93.31 13 ASN B C 1
ATOM 3123 O O . ASN B 1 13 ? 9.562 -24.781 -17.828 1 93.31 13 ASN B O 1
ATOM 3127 N N . VAL B 1 14 ? 11.32 -23.672 -17.047 1 92.88 14 VAL B N 1
ATOM 3128 C CA . VAL B 1 14 ? 10.992 -23.812 -15.641 1 92.88 14 VAL B CA 1
ATOM 3129 C C . VAL B 1 14 ? 9.633 -23.172 -15.352 1 92.88 14 VAL B C 1
ATOM 3131 O O . VAL B 1 14 ? 8.898 -23.609 -14.469 1 92.88 14 VAL B O 1
ATOM 3134 N N . GLU B 1 15 ? 9.195 -22.219 -16.156 1 90.5 15 GLU B N 1
ATOM 3135 C CA . GLU B 1 15 ? 7.969 -21.469 -15.914 1 90.5 15 GLU B CA 1
ATOM 3136 C C . GLU B 1 15 ? 6.734 -22.344 -16.094 1 90.5 15 GLU B C 1
ATOM 3138 O O . GLU B 1 15 ? 5.688 -22.094 -15.492 1 90.5 15 GLU B O 1
ATOM 3143 N N . PHE B 1 16 ? 6.918 -23.375 -16.797 1 93.75 16 PHE B N 1
ATOM 3144 C CA . PHE B 1 16 ? 5.762 -24.203 -17.125 1 93.75 16 PHE B CA 1
ATOM 3145 C C . PHE B 1 16 ? 5.793 -25.5 -16.328 1 93.75 16 PHE B C 1
ATOM 3147 O O . PHE B 1 16 ? 4.824 -26.266 -16.328 1 93.75 16 PHE B O 1
ATOM 3154 N N . THR B 1 17 ? 6.816 -25.781 -15.609 1 95.31 17 THR B N 1
ATOM 3155 C CA . THR B 1 17 ? 7.055 -27.047 -14.922 1 95.31 17 THR B CA 1
ATOM 3156 C C . THR B 1 17 ? 5.941 -27.328 -13.922 1 95.31 17 THR B C 1
ATOM 3158 O O . THR B 1 17 ? 5.484 -28.469 -13.805 1 95.31 17 THR B O 1
ATOM 3161 N N . PRO B 1 18 ? 5.41 -26.328 -13.227 1 95.25 18 PRO B N 1
ATOM 3162 C CA . PRO B 1 18 ? 4.332 -26.625 -12.281 1 95.25 18 PRO B CA 1
ATOM 3163 C C . PRO B 1 18 ? 3.088 -27.188 -12.969 1 95.25 18 PRO B C 1
ATOM 3165 O O . PRO B 1 18 ? 2.441 -28.094 -12.445 1 95.25 18 PRO B O 1
ATOM 3168 N N . VAL B 1 19 ? 2.787 -26.688 -14.102 1 94.5 19 VAL B N 1
ATOM 3169 C CA . VAL B 1 19 ? 1.627 -27.172 -14.844 1 94.5 19 VAL B CA 1
ATOM 3170 C C . VAL B 1 19 ? 1.86 -28.625 -15.281 1 94.5 19 VAL B C 1
ATOM 3172 O O . VAL B 1 19 ? 0.948 -29.453 -15.227 1 94.5 19 VAL B O 1
ATOM 3175 N N . LEU B 1 20 ? 3.078 -28.859 -15.688 1 95.75 20 LEU B N 1
ATOM 3176 C CA . LEU B 1 20 ? 3.436 -30.203 -16.125 1 95.75 20 LEU B CA 1
ATOM 3177 C C . LEU B 1 20 ? 3.234 -31.219 -15.016 1 95.75 20 LEU B C 1
ATOM 3179 O O . LEU B 1 20 ? 2.746 -32.312 -15.25 1 95.75 20 LEU B O 1
ATOM 3183 N N . ARG B 1 21 ? 3.609 -30.875 -13.836 1 95.94 21 ARG B N 1
ATOM 3184 C CA . ARG B 1 21 ? 3.494 -31.766 -12.688 1 95.94 21 ARG B CA 1
ATOM 3185 C C . ARG B 1 21 ? 2.031 -32 -12.32 1 95.94 21 ARG B C 1
ATOM 3187 O O . ARG B 1 21 ? 1.695 -33.031 -11.719 1 95.94 21 ARG B O 1
ATOM 3194 N N . HIS B 1 22 ? 1.181 -31.094 -12.688 1 95.69 22 HIS B N 1
ATOM 3195 C CA . HIS B 1 22 ? -0.24 -31.188 -12.367 1 95.69 22 HIS B CA 1
ATOM 3196 C C . HIS B 1 22 ? -1.092 -31.172 -13.633 1 95.69 22 HIS B C 1
ATOM 3198 O O . HIS B 1 22 ? -2.137 -30.516 -13.672 1 95.69 22 HIS B O 1
ATOM 3204 N N . ARG B 1 23 ? -0.626 -31.812 -14.594 1 93.81 23 ARG B N 1
ATOM 3205 C CA . ARG B 1 23 ? -1.235 -31.781 -15.922 1 93.81 23 ARG B CA 1
ATOM 3206 C C . ARG B 1 23 ? -2.629 -32.406 -15.898 1 93.81 23 ARG B C 1
ATOM 3208 O O . ARG B 1 23 ? -3.432 -32.156 -16.812 1 93.81 23 ARG B O 1
ATOM 3215 N N . SER B 1 24 ? -2.973 -33.156 -14.82 1 90.94 24 SER B N 1
ATOM 3216 C CA . SER B 1 24 ? -4.312 -33.688 -14.672 1 90.94 24 SER B CA 1
ATOM 3217 C C . SER B 1 24 ? -5.352 -32.594 -14.5 1 90.94 24 SER B C 1
ATOM 3219 O O . SER B 1 24 ? -6.547 -32.812 -14.688 1 90.94 24 SER B O 1
ATOM 3221 N N . LEU B 1 25 ? -4.867 -31.406 -14.148 1 92.12 25 LEU B N 1
ATOM 3222 C CA . LEU B 1 25 ? -5.77 -30.281 -13.938 1 92.12 25 LEU B CA 1
ATOM 3223 C C . LEU B 1 25 ? -6.129 -29.609 -15.258 1 92.12 25 LEU B C 1
ATOM 3225 O O . LEU B 1 25 ? -7.047 -28.797 -15.312 1 92.12 25 LEU B O 1
ATOM 3229 N N . LEU B 1 26 ? -5.355 -29.859 -16.312 1 90.31 26 LEU B N 1
ATOM 3230 C CA . LEU B 1 26 ? -5.688 -29.297 -17.625 1 90.31 26 LEU B CA 1
ATOM 3231 C C . LEU B 1 26 ? -7.004 -29.859 -18.141 1 90.31 26 LEU B C 1
ATOM 3233 O O . LEU B 1 26 ? -7.227 -31.078 -18.078 1 90.31 26 LEU B O 1
ATOM 3237 N N . THR B 1 27 ? -7.785 -28.797 -18.547 1 83.75 27 THR B N 1
ATOM 3238 C CA . THR B 1 27 ? -9.078 -29.172 -19.094 1 83.75 27 THR B CA 1
ATOM 3239 C C . THR B 1 27 ? -9.031 -29.203 -20.625 1 83.75 27 THR B C 1
ATOM 3241 O O . THR B 1 27 ? -8.477 -28.297 -21.25 1 83.75 27 THR B O 1
ATOM 3244 N N . GLU B 1 28 ? -9.211 -30.219 -21.297 1 89.94 28 GLU B N 1
ATOM 3245 C CA . GLU B 1 28 ? -9.406 -30.312 -22.734 1 89.94 28 GLU B CA 1
ATOM 3246 C C . GLU B 1 28 ? -8.102 -30.625 -23.453 1 89.94 28 GLU B C 1
ATOM 3248 O O . GLU B 1 28 ? -8.078 -30.719 -24.688 1 89.94 28 GLU B O 1
ATOM 3253 N N . TYR B 1 29 ? -6.957 -30.656 -22.656 1 93.5 29 TYR B N 1
ATOM 3254 C CA . TYR B 1 29 ? -5.656 -30.828 -23.297 1 93.5 29 TYR B CA 1
ATOM 3255 C C . TYR B 1 29 ? -4.871 -31.953 -22.656 1 93.5 29 TYR B C 1
ATOM 3257 O O . TYR B 1 29 ? -5.016 -32.219 -21.453 1 93.5 29 TYR B O 1
ATOM 3265 N N . ASP B 1 30 ? -4.082 -32.594 -23.484 1 95.19 30 ASP B N 1
ATOM 3266 C CA . ASP B 1 30 ? -3.055 -33.531 -23.047 1 95.19 30 ASP B CA 1
ATOM 3267 C C . ASP B 1 30 ? -1.675 -33.094 -23.547 1 95.19 30 ASP B C 1
ATOM 3269 O O . ASP B 1 30 ? -1.479 -32.875 -24.734 1 95.19 30 ASP B O 1
ATOM 3273 N N . ILE B 1 31 ? -0.803 -33 -22.656 1 96.06 31 ILE B N 1
ATOM 3274 C CA . ILE B 1 31 ? 0.545 -32.594 -23.062 1 96.06 31 ILE B CA 1
ATOM 3275 C C . ILE B 1 31 ? 1.231 -33.781 -23.75 1 96.06 31 ILE B C 1
ATOM 3277 O O . ILE B 1 31 ? 1.466 -34.812 -23.125 1 96.06 31 ILE B O 1
ATOM 3281 N N . SER B 1 32 ? 1.592 -33.594 -24.953 1 95.81 32 SER B N 1
ATOM 3282 C CA . SER B 1 32 ? 2.113 -34.719 -25.75 1 95.81 32 SER B CA 1
ATOM 3283 C C . SER B 1 32 ? 3.617 -34.562 -25.969 1 95.81 32 SER B C 1
ATOM 3285 O O . SER B 1 32 ? 4.312 -35.562 -26.156 1 95.81 32 SER B O 1
ATOM 3287 N N . CYS B 1 33 ? 4.078 -33.375 -26.031 1 96.62 33 CYS B N 1
ATOM 3288 C CA . CYS B 1 33 ? 5.492 -33.156 -26.328 1 96.62 33 CYS B CA 1
ATOM 3289 C C . CYS B 1 33 ? 6 -31.875 -25.672 1 96.62 33 CYS B C 1
ATOM 3291 O O . CYS B 1 33 ? 5.27 -30.891 -25.578 1 96.62 33 CYS B O 1
ATOM 3293 N N . LEU B 1 34 ? 7.215 -31.953 -25.203 1 98.06 34 LEU B N 1
ATOM 3294 C CA . LEU B 1 34 ? 7.965 -30.797 -24.703 1 98.06 34 LEU B CA 1
ATOM 3295 C C . LEU B 1 34 ? 9.18 -30.516 -25.562 1 98.06 34 LEU B C 1
ATOM 3297 O O . LEU B 1 34 ? 9.977 -31.422 -25.844 1 98.06 34 LEU B O 1
ATOM 3301 N N . VAL B 1 35 ? 9.297 -29.25 -25.984 1 97.31 35 VAL B N 1
ATOM 3302 C CA . VAL B 1 35 ? 10.445 -28.906 -26.812 1 97.31 35 VAL B CA 1
ATOM 3303 C C . VAL B 1 35 ? 11.164 -27.703 -26.234 1 97.31 35 VAL B C 1
ATOM 3305 O O . VAL B 1 35 ? 10.523 -26.703 -25.875 1 97.31 35 VAL B O 1
ATOM 3308 N N . SER B 1 36 ? 12.445 -27.766 -26.062 1 95 36 SER B N 1
ATOM 3309 C CA . SER B 1 36 ? 13.289 -26.656 -25.641 1 95 36 SER B CA 1
ATOM 3310 C C . SER B 1 36 ? 14.422 -26.422 -26.641 1 95 36 SER B C 1
ATOM 3312 O O . SER B 1 36 ? 14.859 -27.344 -27.328 1 95 36 SER B O 1
ATOM 3314 N N . PRO B 1 37 ? 14.859 -25.188 -26.703 1 90.81 37 PRO B N 1
ATOM 3315 C CA . PRO B 1 37 ? 16.047 -24.938 -27.516 1 90.81 37 PRO B CA 1
ATOM 3316 C C . PRO B 1 37 ? 17.266 -25.719 -27.031 1 90.81 37 PRO B C 1
ATOM 3318 O O . PRO B 1 37 ? 17.469 -25.875 -25.812 1 90.81 37 PRO B O 1
ATOM 3321 N N . ASN B 1 38 ? 18.219 -26.297 -27.859 1 86.88 38 ASN B N 1
ATOM 3322 C CA . ASN B 1 38 ? 19.375 -27.125 -27.531 1 86.88 38 ASN B CA 1
ATOM 3323 C C . ASN B 1 38 ? 20.312 -26.406 -26.578 1 86.88 38 ASN B C 1
ATOM 3325 O O . ASN B 1 38 ? 20.906 -27.047 -25.703 1 86.88 38 ASN B O 1
ATOM 3329 N N . GLY B 1 39 ? 20.406 -25.156 -26.484 1 86.81 39 GLY B N 1
ATOM 3330 C CA . GLY B 1 39 ? 21.344 -24.406 -25.688 1 86.81 39 GLY B CA 1
ATOM 3331 C C . GLY B 1 39 ? 20.859 -24.141 -24.266 1 86.81 39 GLY B C 1
ATOM 3332 O O . GLY B 1 39 ? 21.609 -23.672 -23.422 1 86.81 39 GLY B O 1
ATOM 3333 N N . TRP B 1 40 ? 19.688 -24.719 -23.938 1 90.06 40 TRP B N 1
ATOM 3334 C CA . TRP B 1 40 ? 19.125 -24.391 -22.625 1 90.06 40 TRP B CA 1
ATOM 3335 C C . TRP B 1 40 ? 19.438 -25.469 -21.609 1 90.06 40 TRP B C 1
ATOM 3337 O O . TRP B 1 40 ? 19.203 -25.281 -20.406 1 90.06 40 TRP B O 1
ATOM 3347 N N . GLY B 1 41 ? 19.969 -26.656 -22.062 1 90.94 41 GLY B N 1
ATOM 3348 C CA . GLY B 1 41 ? 20.422 -27.688 -21.156 1 90.94 41 GLY B CA 1
ATOM 3349 C C . GLY B 1 41 ? 19.328 -28.672 -20.75 1 90.94 41 GLY B C 1
ATOM 3350 O O . GLY B 1 41 ? 19.516 -29.469 -19.844 1 90.94 41 GLY B O 1
ATOM 3351 N N . PHE B 1 42 ? 18.156 -28.656 -21.453 1 94.44 42 PHE B N 1
ATOM 3352 C CA . PHE B 1 42 ? 17.016 -29.5 -21.078 1 94.44 42 PHE B CA 1
ATOM 3353 C C . PHE B 1 42 ? 16.891 -30.688 -22.016 1 94.44 42 PHE B C 1
ATOM 3355 O O . PHE B 1 42 ? 16.328 -31.719 -21.641 1 94.44 42 PHE B O 1
ATOM 3362 N N . THR B 1 43 ? 17.438 -30.578 -23.219 1 95.31 43 THR B N 1
ATOM 3363 C CA . THR B 1 43 ? 17.203 -31.531 -24.281 1 95.31 43 THR B CA 1
ATOM 3364 C C . THR B 1 43 ? 17.75 -32.906 -23.891 1 95.31 43 THR B C 1
ATOM 3366 O O . THR B 1 43 ? 18.859 -33.031 -23.375 1 95.31 43 THR B O 1
ATOM 3369 N N . GLY B 1 44 ? 16.859 -33.906 -24.109 1 95.94 44 GLY B N 1
ATOM 3370 C CA . GLY B 1 44 ? 17.266 -35.281 -23.859 1 95.94 44 GLY B CA 1
ATOM 3371 C C . GLY B 1 44 ? 17.109 -35.688 -22.406 1 95.94 44 GLY B C 1
ATOM 3372 O O . GLY B 1 44 ? 17.328 -36.844 -22.047 1 95.94 44 GLY B O 1
ATOM 3373 N N . LYS B 1 45 ? 16.688 -34.875 -21.625 1 97.06 45 LYS B N 1
ATOM 3374 C CA . LYS B 1 45 ? 16.547 -35.125 -20.188 1 97.06 45 LYS B CA 1
ATOM 3375 C C . LYS B 1 45 ? 15.086 -35.094 -19.766 1 97.06 45 LYS B C 1
ATOM 3377 O O . LYS B 1 45 ? 14.211 -34.75 -20.562 1 97.06 45 LYS B O 1
ATOM 3382 N N . ASP B 1 46 ? 14.844 -35.625 -18.547 1 97.94 46 ASP B N 1
ATO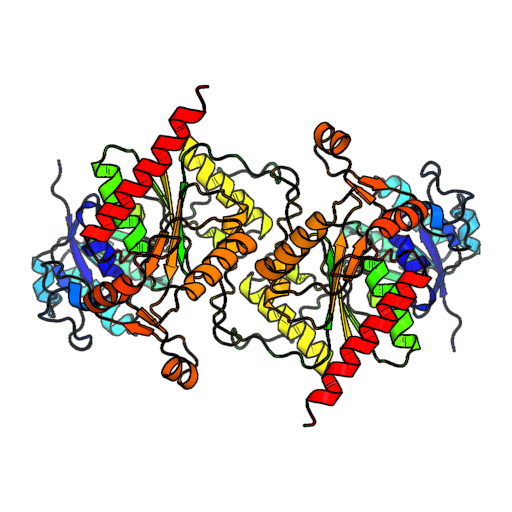M 3383 C CA . ASP B 1 46 ? 13.516 -35.469 -17.969 1 97.94 46 ASP B CA 1
ATOM 3384 C C . ASP B 1 46 ? 13.156 -34 -17.719 1 97.94 46 ASP B C 1
ATOM 3386 O O . ASP B 1 46 ? 14.016 -33.219 -17.312 1 97.94 46 ASP B O 1
ATOM 3390 N N . ALA B 1 47 ? 11.914 -33.656 -17.953 1 97.69 47 ALA B N 1
ATOM 3391 C CA . ALA B 1 47 ? 11.438 -32.281 -17.844 1 97.69 47 ALA B CA 1
ATOM 3392 C C . ALA B 1 47 ? 11.633 -31.766 -16.422 1 97.69 47 ALA B C 1
ATOM 3394 O O . ALA B 1 47 ? 11.711 -30.547 -16.219 1 97.69 47 ALA B O 1
ATOM 3395 N N . GLY B 1 48 ? 11.719 -32.594 -15.375 1 97.06 48 GLY B N 1
ATOM 3396 C CA . GLY B 1 48 ? 11.922 -32.188 -13.992 1 97.06 48 GLY B CA 1
ATOM 3397 C C . GLY B 1 48 ? 13.234 -31.453 -13.773 1 97.06 48 GLY B C 1
ATOM 3398 O O . GLY B 1 48 ? 13.398 -30.734 -12.781 1 97.06 48 GLY B O 1
ATOM 3399 N N . ILE B 1 49 ? 14.156 -31.641 -14.734 1 95.62 49 ILE B N 1
ATOM 3400 C CA . ILE B 1 49 ? 15.477 -31.031 -14.609 1 95.62 49 ILE B CA 1
ATOM 3401 C C . ILE B 1 49 ? 15.352 -29.516 -14.633 1 95.62 49 ILE B C 1
ATOM 3403 O O . ILE B 1 49 ? 16.188 -28.797 -14.078 1 95.62 49 ILE B O 1
ATOM 3407 N N . ALA B 1 50 ? 14.289 -29.016 -15.25 1 95 50 ALA B N 1
ATOM 3408 C CA . ALA B 1 50 ? 14.125 -27.578 -15.461 1 95 50 ALA B CA 1
ATOM 3409 C C . ALA B 1 50 ? 14.055 -26.844 -14.125 1 95 50 ALA B C 1
ATOM 3411 O O . ALA B 1 50 ? 14.57 -25.719 -14 1 95 50 ALA B O 1
ATOM 3412 N N . ASP B 1 51 ? 13.414 -27.406 -13.125 1 94.75 51 ASP B N 1
ATOM 3413 C CA . ASP B 1 51 ? 13.297 -26.734 -11.844 1 94.75 51 ASP B CA 1
ATOM 3414 C C . ASP B 1 51 ? 14.047 -27.484 -10.75 1 94.75 51 ASP B C 1
ATOM 3416 O O . ASP B 1 51 ? 13.852 -27.219 -9.555 1 94.75 51 ASP B O 1
ATOM 3420 N N . SER B 1 52 ? 14.844 -28.469 -11.141 1 96.62 52 SER B N 1
ATOM 3421 C CA . SER B 1 52 ? 15.641 -29.281 -10.219 1 96.62 52 SER B CA 1
ATOM 3422 C C . SER B 1 52 ? 14.75 -30 -9.211 1 96.62 52 SER B C 1
ATOM 3424 O O . SER B 1 52 ? 15.117 -30.172 -8.047 1 96.62 52 SER B O 1
ATOM 3426 N N . GLY B 1 53 ? 13.523 -30.297 -9.625 1 97.19 53 GLY B N 1
ATOM 3427 C CA . GLY B 1 53 ? 12.586 -31.078 -8.828 1 97.19 53 GLY B CA 1
ATOM 3428 C C . GLY B 1 53 ? 12.562 -32.562 -9.195 1 97.19 53 GLY B C 1
ATOM 3429 O O . GLY B 1 53 ? 13.461 -33.031 -9.891 1 97.19 53 GLY B O 1
ATOM 3430 N N . PRO B 1 54 ? 11.602 -33.25 -8.648 1 97 54 PRO B N 1
ATOM 3431 C CA . PRO B 1 54 ? 11.5 -34.688 -8.992 1 97 54 PRO B CA 1
ATOM 3432 C C . PRO B 1 54 ? 11.242 -34.906 -10.477 1 97 54 PRO B C 1
ATOM 3434 O O . PRO B 1 54 ? 10.656 -34.062 -11.148 1 97 54 PRO B O 1
ATOM 3437 N N . ASP B 1 55 ? 11.602 -36.031 -10.938 1 97.06 55 ASP B N 1
ATOM 3438 C CA . ASP B 1 55 ? 11.336 -36.406 -12.32 1 97.06 55 ASP B CA 1
ATOM 3439 C C . ASP B 1 55 ? 9.836 -36.375 -12.617 1 97.06 55 ASP B C 1
ATOM 3441 O O . ASP B 1 55 ? 9.023 -36.75 -11.766 1 97.06 55 ASP B O 1
ATOM 3445 N N . ILE B 1 56 ? 9.539 -35.938 -13.797 1 96.31 56 ILE B N 1
ATOM 3446 C CA . ILE B 1 56 ? 8.141 -35.781 -14.211 1 96.31 56 ILE B CA 1
ATOM 3447 C C . ILE B 1 56 ? 7.75 -37 -15.078 1 96.31 56 ILE B C 1
ATOM 3449 O O . ILE B 1 56 ? 6.574 -37.344 -15.148 1 96.31 56 ILE B O 1
ATOM 3453 N N . GLY B 1 57 ? 8.75 -37.594 -15.742 1 95.62 57 GLY B N 1
ATOM 3454 C CA . GLY B 1 57 ? 8.484 -38.75 -16.578 1 95.62 57 GLY B CA 1
ATOM 3455 C C . GLY B 1 57 ? 8.281 -38.375 -18.031 1 95.62 57 GLY B C 1
ATOM 3456 O O . GLY B 1 57 ? 7.75 -39.188 -18.812 1 95.62 57 GLY B O 1
ATOM 3457 N N . ILE B 1 58 ? 8.539 -37.188 -18.422 1 96.25 58 ILE B N 1
ATOM 3458 C CA . ILE B 1 58 ? 8.438 -36.75 -19.812 1 96.25 58 ILE B CA 1
ATOM 3459 C C . ILE B 1 58 ? 9.781 -36.188 -20.281 1 96.25 58 ILE B C 1
ATOM 3461 O O . ILE B 1 58 ? 10.375 -35.344 -19.609 1 96.25 58 ILE B O 1
ATOM 3465 N N . SER B 1 59 ? 10.281 -36.625 -21.344 1 97 59 SER B N 1
ATOM 3466 C CA . SER B 1 59 ? 11.547 -36.156 -21.891 1 97 59 SER B CA 1
ATOM 3467 C C . SER B 1 59 ? 11.367 -34.906 -22.734 1 97 59 SER B C 1
ATOM 3469 O O . SER B 1 59 ? 10.344 -34.75 -23.406 1 97 59 SER B O 1
ATOM 3471 N N . VAL B 1 60 ? 12.391 -34.062 -22.734 1 98.19 60 VAL B N 1
ATOM 3472 C CA . VAL B 1 60 ? 12.359 -32.812 -23.5 1 98.19 60 VAL B CA 1
ATOM 3473 C C . VAL B 1 60 ? 13.023 -33.031 -24.859 1 98.19 60 VAL B C 1
ATOM 3475 O O . VAL B 1 60 ? 14.156 -33.5 -24.938 1 98.19 60 VAL B O 1
ATOM 3478 N N . SER B 1 61 ? 12.352 -32.688 -25.859 1 97.31 61 SER B N 1
ATOM 3479 C CA . SER B 1 61 ? 12.867 -32.844 -27.219 1 97.31 61 SER B CA 1
ATOM 3480 C C . SER B 1 61 ? 13.602 -31.594 -27.672 1 97.31 61 SER B C 1
ATOM 3482 O O . SER B 1 61 ? 13.367 -30.5 -27.156 1 97.31 61 SER B O 1
ATOM 3484 N N . ALA B 1 62 ? 14.508 -31.812 -28.609 1 94.69 62 ALA B N 1
ATOM 3485 C CA . ALA B 1 62 ? 15.227 -30.703 -29.234 1 94.69 62 ALA B CA 1
ATOM 3486 C C . ALA B 1 62 ? 14.625 -30.375 -30.594 1 94.69 62 ALA B C 1
ATOM 3488 O O . ALA B 1 62 ? 14.914 -29.312 -31.156 1 94.69 62 ALA B O 1
ATOM 3489 N N . ASP B 1 63 ? 13.891 -31.25 -31.078 1 95.06 63 ASP B N 1
ATOM 3490 C CA . ASP B 1 63 ? 13.438 -31.125 -32.469 1 95.06 63 ASP B CA 1
ATOM 3491 C C . ASP B 1 63 ? 11.992 -30.641 -32.531 1 95.06 63 ASP B C 1
ATOM 3493 O O . ASP B 1 63 ? 11.055 -31.438 -32.406 1 95.06 63 ASP B O 1
ATOM 3497 N N . PHE B 1 64 ? 11.805 -29.469 -32.844 1 96.5 64 PHE B N 1
ATOM 3498 C CA . PHE B 1 64 ? 10.492 -28.844 -32.906 1 96.5 64 PHE B CA 1
ATOM 3499 C C . PHE B 1 64 ? 9.672 -29.422 -34.062 1 96.5 64 PHE B C 1
ATOM 3501 O O . PHE B 1 64 ? 8.523 -29.828 -33.875 1 96.5 64 PHE B O 1
ATOM 3508 N N . GLU B 1 65 ? 10.258 -29.5 -35.219 1 96.44 65 GLU B N 1
ATOM 3509 C CA . GLU B 1 65 ? 9.531 -29.906 -36.406 1 96.44 65 GLU B CA 1
ATOM 3510 C C . GLU B 1 65 ? 9.062 -31.359 -36.312 1 96.44 65 GLU B C 1
ATOM 3512 O O . GLU B 1 65 ? 7.914 -31.672 -36.656 1 96.44 65 GLU B O 1
ATOM 3517 N N . LYS B 1 66 ? 9.914 -32.188 -35.844 1 96.44 66 LYS B N 1
ATOM 3518 C CA . LYS B 1 66 ? 9.531 -33.562 -35.656 1 96.44 66 LYS B CA 1
ATOM 3519 C C . LYS B 1 66 ? 8.43 -33.719 -34.625 1 96.44 66 LYS B C 1
ATOM 3521 O O . LYS B 1 66 ? 7.566 -34.594 -34.719 1 96.44 66 LYS B O 1
ATOM 3526 N N . SER B 1 67 ? 8.484 -32.906 -33.656 1 97.44 67 SER B N 1
ATOM 3527 C CA . SER B 1 67 ? 7.531 -32.969 -32.562 1 97.44 67 SER B CA 1
ATOM 3528 C C . SER B 1 67 ? 6.145 -32.5 -33 1 97.44 67 SER B C 1
ATOM 3530 O O . SER B 1 67 ? 5.141 -32.844 -32.344 1 97.44 67 SER B O 1
ATOM 3532 N N . LEU B 1 68 ? 6.051 -31.797 -34.094 1 97.81 68 LEU B N 1
ATOM 3533 C CA . LEU B 1 68 ? 4.77 -31.312 -34.594 1 97.81 68 LEU B CA 1
ATOM 3534 C C . LEU B 1 68 ? 3.867 -32.469 -34.969 1 97.81 68 LEU B C 1
ATOM 3536 O O . LEU B 1 68 ? 2.641 -32.344 -34.969 1 97.81 68 LEU B O 1
ATOM 3540 N N . ASP B 1 69 ? 4.445 -33.594 -35.281 1 96.81 69 ASP B N 1
ATOM 3541 C CA . ASP B 1 69 ? 3.662 -34.781 -35.656 1 96.81 69 ASP B CA 1
ATOM 3542 C C . ASP B 1 69 ? 2.922 -35.344 -34.469 1 96.81 69 ASP B C 1
ATOM 3544 O O . ASP B 1 69 ? 1.998 -36.156 -34.625 1 96.81 69 ASP B O 1
ATOM 3548 N N . LEU B 1 70 ? 3.254 -34.906 -33.344 1 96.44 70 LEU B N 1
ATOM 3549 C CA . LEU B 1 70 ? 2.738 -35.531 -32.125 1 96.44 70 LEU B CA 1
ATOM 3550 C C . LEU B 1 70 ? 1.712 -34.625 -31.453 1 96.44 70 LEU B C 1
ATOM 3552 O O . LEU B 1 70 ? 1.27 -34.906 -30.344 1 96.44 70 LEU B O 1
ATOM 3556 N N . CYS B 1 71 ? 1.376 -33.531 -32.125 1 97.81 71 CYS B N 1
ATOM 3557 C CA . CYS B 1 71 ? 0.479 -32.625 -31.422 1 97.81 71 CYS B CA 1
ATOM 3558 C C . CYS B 1 71 ? -0.572 -32.062 -32.375 1 97.81 71 CYS B C 1
ATOM 3560 O O . CYS B 1 71 ? -0.463 -32.219 -33.594 1 97.81 71 CYS B O 1
ATOM 3562 N N . ASP B 1 72 ? -1.618 -31.516 -31.75 1 97.94 72 ASP B N 1
ATOM 3563 C CA . ASP B 1 72 ? -2.664 -30.797 -32.469 1 97.94 72 ASP B CA 1
ATOM 3564 C C . ASP B 1 72 ? -2.475 -29.281 -32.312 1 97.94 72 ASP B C 1
ATOM 3566 O O . ASP B 1 72 ? -2.91 -28.516 -33.188 1 97.94 72 ASP B O 1
ATOM 3570 N N . THR B 1 73 ? -1.938 -28.906 -31.297 1 98 73 THR B N 1
ATOM 3571 C CA . THR B 1 73 ? -1.826 -27.516 -30.891 1 98 73 THR B CA 1
ATOM 3572 C C . THR B 1 73 ? -0.449 -27.219 -30.297 1 98 73 THR B C 1
ATOM 3574 O O . THR B 1 73 ? 0.084 -28.031 -29.547 1 98 73 THR B O 1
ATOM 3577 N N . VAL B 1 74 ? 0.153 -26.078 -30.656 1 98.12 74 VAL B N 1
ATOM 3578 C CA . VAL B 1 74 ? 1.403 -25.609 -30.062 1 98.12 74 VAL B CA 1
ATOM 3579 C C . VAL B 1 74 ? 1.121 -24.469 -29.078 1 98.12 74 VAL B C 1
ATOM 3581 O O . VAL B 1 74 ? 0.477 -23.484 -29.438 1 98.12 74 VAL B O 1
ATOM 3584 N N . MET B 1 75 ? 1.598 -24.672 -27.906 1 95.94 75 MET B N 1
ATOM 3585 C CA . MET B 1 75 ? 1.485 -23.641 -26.891 1 95.94 75 MET B CA 1
ATOM 3586 C C . MET B 1 75 ? 2.818 -22.922 -26.688 1 95.94 75 MET B C 1
ATOM 3588 O O . MET B 1 75 ? 3.805 -23.547 -26.281 1 95.94 75 MET B O 1
ATOM 3592 N N . ILE B 1 76 ? 2.723 -21.641 -26.969 1 95.12 76 ILE B N 1
ATOM 3593 C CA . ILE B 1 76 ? 3.904 -20.797 -26.797 1 95.12 76 ILE B CA 1
ATOM 3594 C C . ILE B 1 76 ? 3.922 -20.219 -25.391 1 95.12 76 ILE B C 1
ATOM 3596 O O . ILE B 1 76 ? 3.012 -19.469 -25 1 95.12 76 ILE B O 1
ATOM 3600 N N . VAL B 1 77 ? 4.953 -20.547 -24.688 1 92.44 77 VAL B N 1
ATOM 3601 C CA . VAL B 1 77 ? 4.969 -20.141 -23.281 1 92.44 77 VAL B CA 1
ATOM 3602 C C . VAL B 1 77 ? 6.109 -19.156 -23.031 1 92.44 77 VAL B C 1
ATOM 3604 O O . VAL B 1 77 ? 7.074 -19.109 -23.812 1 92.44 77 VAL B O 1
ATOM 3607 N N . GLU B 1 78 ? 5.949 -18.391 -21.969 1 87 78 GLU B N 1
ATOM 3608 C CA . GLU B 1 78 ? 6.969 -17.422 -21.594 1 87 78 GLU B CA 1
ATOM 3609 C C . GLU B 1 78 ? 8.242 -18.125 -21.109 1 87 78 GLU B C 1
ATOM 3611 O O . GLU B 1 78 ? 8.195 -19.281 -20.672 1 87 78 GLU B O 1
ATOM 3616 N N . SER B 1 79 ? 9.305 -17.359 -21.312 1 83.06 79 SER B N 1
ATOM 3617 C CA . SER B 1 79 ? 10.586 -17.891 -20.859 1 83.06 79 SER B CA 1
ATOM 3618 C C . SER B 1 79 ? 11.367 -16.875 -20.047 1 83.06 79 SER B C 1
ATOM 3620 O O . SER B 1 79 ? 11.297 -15.672 -20.328 1 83.06 79 SER B O 1
ATOM 3622 N N . HIS B 1 80 ? 12.039 -17.344 -19 1 76.44 80 HIS B N 1
ATOM 3623 C CA . HIS B 1 80 ? 12.938 -16.5 -18.219 1 76.44 80 HIS B CA 1
ATOM 3624 C C . HIS B 1 80 ? 14.273 -16.297 -18.938 1 76.44 80 HIS B C 1
ATOM 3626 O O . HIS B 1 80 ? 15.047 -15.414 -18.578 1 76.44 80 HIS B O 1
ATOM 3632 N N . LEU B 1 81 ? 14.5 -17.109 -19.844 1 75.56 81 LEU B N 1
ATOM 3633 C CA . LEU B 1 81 ? 15.719 -17.016 -20.641 1 75.56 81 LEU B CA 1
ATOM 3634 C C . LEU B 1 81 ? 15.516 -16.094 -21.844 1 75.56 81 LEU B C 1
ATOM 3636 O O . LEU B 1 81 ? 14.43 -16.062 -22.422 1 75.56 81 LEU B O 1
ATOM 3640 N N . PRO B 1 82 ? 16.562 -15.305 -22.047 1 71.94 82 PRO B N 1
ATOM 3641 C CA . PRO B 1 82 ? 16.438 -14.406 -23.203 1 71.94 82 PRO B CA 1
ATOM 3642 C C . PRO B 1 82 ? 16.172 -15.156 -24.5 1 71.94 82 PRO B C 1
ATOM 3644 O O . PRO B 1 82 ? 16.781 -16.203 -24.766 1 71.94 82 PRO B O 1
ATOM 3647 N N . PHE B 1 83 ? 15.18 -14.648 -25.203 1 76.56 83 PHE B N 1
ATOM 3648 C CA . PHE B 1 83 ? 14.875 -15.258 -26.5 1 76.56 83 PHE B CA 1
ATOM 3649 C C . PHE B 1 83 ? 14.344 -14.219 -27.484 1 76.56 83 PHE B C 1
ATOM 3651 O O . PHE B 1 83 ? 13.516 -13.391 -27.125 1 76.56 83 PHE B O 1
ATOM 3658 N N . ASP B 1 84 ? 14.961 -14.258 -28.641 1 81.94 84 ASP B N 1
ATOM 3659 C CA . ASP B 1 84 ? 14.508 -13.367 -29.703 1 81.94 84 ASP B CA 1
ATOM 3660 C C . ASP B 1 84 ? 13.164 -13.828 -30.281 1 81.94 84 ASP B C 1
ATOM 3662 O O . ASP B 1 84 ? 13.055 -14.938 -30.812 1 81.94 84 ASP B O 1
ATOM 3666 N N . PHE B 1 85 ? 12.164 -13.062 -30.172 1 84.94 85 PHE B N 1
ATOM 3667 C CA . PHE B 1 85 ? 10.82 -13.43 -30.609 1 84.94 85 PHE B CA 1
ATOM 3668 C C . PHE B 1 85 ? 10.805 -13.742 -32.094 1 84.94 85 PHE B C 1
ATOM 3670 O O . PHE B 1 85 ? 10.32 -14.797 -32.5 1 84.94 85 PHE B O 1
ATOM 3677 N N . ASP B 1 86 ? 11.375 -12.898 -32.906 1 81.44 86 ASP B N 1
ATOM 3678 C CA . ASP B 1 86 ? 11.297 -13.055 -34.375 1 81.44 86 ASP B CA 1
ATOM 3679 C C . ASP B 1 86 ? 12.055 -14.297 -34.812 1 81.44 86 ASP B C 1
ATOM 3681 O O . ASP B 1 86 ? 11.531 -15.102 -35.594 1 81.44 86 ASP B O 1
ATOM 3685 N N . LYS B 1 87 ? 13.156 -14.469 -34.188 1 80.06 87 LYS B N 1
ATOM 3686 C CA . LYS B 1 87 ? 14.047 -15.531 -34.656 1 80.06 87 LYS B CA 1
ATOM 3687 C C . LYS B 1 87 ? 13.609 -16.891 -34.125 1 80.06 87 LYS B C 1
ATOM 3689 O O . LYS B 1 87 ? 13.664 -17.891 -34.844 1 80.06 87 LYS B O 1
ATOM 3694 N N . TYR B 1 88 ? 13.07 -16.922 -32.969 1 82.12 88 TYR B N 1
ATOM 3695 C CA . TYR B 1 88 ? 12.914 -18.219 -32.344 1 82.12 88 TYR B CA 1
ATOM 3696 C C . TYR B 1 88 ? 11.438 -18.562 -32.125 1 82.12 88 TYR B C 1
ATOM 3698 O O . TYR B 1 88 ? 11.062 -19.734 -32.094 1 82.12 88 TYR B O 1
ATOM 3706 N N . ILE B 1 89 ? 10.656 -17.594 -32 1 91.62 89 ILE B N 1
ATOM 3707 C CA . ILE B 1 89 ? 9.266 -17.875 -31.641 1 91.62 89 ILE B CA 1
ATOM 3708 C C . ILE B 1 89 ? 8.383 -17.734 -32.875 1 91.62 89 ILE B C 1
ATOM 3710 O O . ILE B 1 89 ? 7.668 -18.656 -33.25 1 91.62 89 ILE B O 1
ATOM 3714 N N . PHE B 1 90 ? 8.508 -16.609 -33.5 1 94.06 90 PHE B N 1
ATOM 3715 C CA . PHE B 1 90 ? 7.609 -16.328 -34.625 1 94.06 90 PHE B CA 1
ATOM 3716 C C . PHE B 1 90 ? 7.797 -17.328 -35.75 1 94.06 90 PHE B C 1
ATOM 3718 O O . PHE B 1 90 ? 6.824 -17.797 -36.344 1 94.06 90 PHE B O 1
ATOM 3725 N N . ASN B 1 91 ? 8.984 -17.641 -36.031 1 93.06 91 ASN B N 1
ATOM 3726 C CA . ASN B 1 91 ? 9.266 -18.625 -37.062 1 93.06 91 ASN B CA 1
ATOM 3727 C C . ASN B 1 91 ? 8.672 -19.984 -36.719 1 93.06 91 ASN B C 1
ATOM 3729 O O . ASN B 1 91 ? 8.172 -20.703 -37.594 1 93.06 91 ASN B O 1
ATOM 3733 N N . LYS B 1 92 ? 8.797 -20.375 -35.5 1 95.25 92 LYS B N 1
ATOM 3734 C CA . LYS B 1 92 ? 8.219 -21.641 -35.062 1 95.25 92 LYS B CA 1
ATOM 3735 C C . LYS B 1 92 ? 6.699 -21.625 -35.188 1 95.25 92 LYS B C 1
ATOM 3737 O O . LYS B 1 92 ? 6.094 -22.641 -35.531 1 95.25 92 LYS B O 1
ATOM 3742 N N . ILE B 1 93 ? 6.129 -20.5 -34.875 1 97.19 93 ILE B N 1
ATOM 3743 C CA . ILE B 1 93 ? 4.688 -20.359 -35.031 1 97.19 93 ILE B CA 1
ATOM 3744 C C . ILE B 1 93 ? 4.297 -20.547 -36.5 1 97.19 93 ILE B C 1
ATOM 3746 O O . ILE B 1 93 ? 3.355 -21.281 -36.781 1 97.19 93 ILE 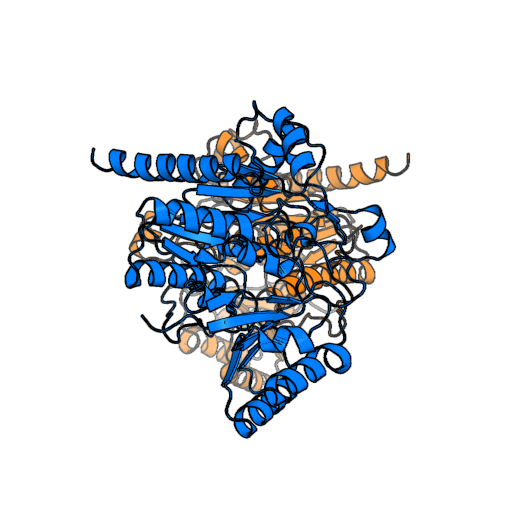B O 1
ATOM 3750 N N . LYS B 1 94 ? 5.078 -19.953 -37.375 1 96.25 94 LYS B N 1
ATOM 3751 C CA . LYS B 1 94 ? 4.809 -20.078 -38.781 1 96.25 94 LYS B CA 1
ATOM 3752 C C . LYS B 1 94 ? 4.875 -21.547 -39.25 1 96.25 94 LYS B C 1
ATOM 3754 O O . LYS B 1 94 ? 3.998 -22.016 -39.969 1 96.25 94 LYS B O 1
ATOM 3759 N N . VAL B 1 95 ? 5.895 -22.156 -38.812 1 96.81 95 VAL B N 1
ATOM 3760 C CA . VAL B 1 95 ? 6.094 -23.562 -39.188 1 96.81 95 VAL B CA 1
ATOM 3761 C C . VAL B 1 95 ? 4.941 -24.406 -38.625 1 96.81 95 VAL B C 1
ATOM 3763 O O . VAL B 1 95 ? 4.422 -25.281 -39.344 1 96.81 95 VAL B O 1
ATOM 3766 N N . ALA B 1 96 ? 4.52 -24.172 -37.406 1 98.31 96 ALA B N 1
ATOM 3767 C CA . ALA B 1 96 ? 3.422 -24.906 -36.781 1 98.31 96 ALA B CA 1
ATOM 3768 C C . ALA B 1 96 ? 2.111 -24.688 -37.531 1 98.31 96 ALA B C 1
ATOM 3770 O O . ALA B 1 96 ? 1.384 -25.641 -37.812 1 98.31 96 ALA B O 1
ATOM 3771 N N . VAL B 1 97 ? 1.846 -23.484 -37.875 1 98.31 97 VAL B N 1
ATOM 3772 C CA . VAL B 1 97 ? 0.602 -23.141 -38.562 1 98.31 97 VAL B CA 1
ATOM 3773 C C . VAL B 1 97 ? 0.575 -23.781 -39.938 1 98.31 97 VAL B C 1
ATOM 3775 O O . VAL B 1 97 ? -0.45 -24.328 -40.375 1 98.31 97 VAL B O 1
ATOM 3778 N N . ARG B 1 98 ? 1.699 -23.734 -40.625 1 97.06 98 ARG B N 1
ATOM 3779 C CA . ARG B 1 98 ? 1.797 -24.359 -41.938 1 97.06 98 ARG B CA 1
ATOM 3780 C C . ARG B 1 98 ? 1.572 -25.859 -41.844 1 97.06 98 ARG B C 1
ATOM 3782 O O . ARG B 1 98 ? 1.1 -26.484 -42.781 1 97.06 98 ARG B O 1
ATOM 3789 N N . SER B 1 99 ? 1.878 -26.391 -40.75 1 98 99 SER B N 1
ATOM 3790 C CA . SER B 1 99 ? 1.679 -27.812 -40.5 1 98 99 SER B CA 1
ATOM 3791 C C . SER B 1 99 ? 0.286 -28.078 -39.938 1 98 99 SER B C 1
ATOM 3793 O O . SER B 1 99 ? 0.036 -29.156 -39.375 1 98 99 SER B O 1
ATOM 3795 N N . LYS B 1 100 ? -0.577 -27.109 -39.938 1 98.12 100 LYS B N 1
ATOM 3796 C CA . LYS B 1 100 ? -1.987 -27.172 -39.562 1 98.12 100 LYS B CA 1
ATOM 3797 C C . LYS B 1 100 ? -2.154 -27.406 -38.062 1 98.12 100 LYS B C 1
ATOM 3799 O O . LYS B 1 100 ? -2.992 -28.203 -37.625 1 98.12 100 LYS B O 1
ATOM 3804 N N . LYS B 1 101 ? -1.272 -26.859 -37.312 1 98.5 101 LYS B N 1
ATOM 3805 C CA . LYS B 1 101 ? -1.409 -26.906 -35.844 1 98.5 101 LYS B CA 1
ATOM 3806 C C . LYS B 1 101 ? -2.061 -25.625 -35.312 1 98.5 101 LYS B C 1
ATOM 3808 O O . LYS B 1 101 ? -1.779 -24.531 -35.812 1 98.5 101 LYS B O 1
ATOM 3813 N N . ASN B 1 102 ? -2.889 -25.766 -34.344 1 98.44 102 ASN B N 1
ATOM 3814 C CA . ASN B 1 102 ? -3.422 -24.609 -33.656 1 98.44 102 ASN B CA 1
ATOM 3815 C C . ASN B 1 102 ? -2.352 -23.938 -32.781 1 98.44 102 ASN B C 1
ATOM 3817 O O . ASN B 1 102 ? -1.326 -24.547 -32.469 1 98.44 102 ASN B O 1
ATOM 3821 N N . ILE B 1 103 ? -2.623 -22.656 -32.469 1 98.12 103 ILE B N 1
ATOM 3822 C CA . ILE B 1 103 ? -1.641 -21.906 -31.688 1 98.12 103 ILE B CA 1
ATOM 3823 C C . ILE B 1 103 ? -2.297 -21.344 -30.422 1 98.12 103 ILE B C 1
ATOM 3825 O O . ILE B 1 103 ? -3.359 -20.719 -30.484 1 98.12 103 ILE B O 1
ATOM 3829 N N . ILE B 1 104 ? -1.722 -21.656 -29.312 1 95.25 104 ILE B N 1
ATOM 3830 C CA . ILE B 1 104 ? -1.992 -20.953 -28.062 1 95.25 104 ILE B CA 1
ATOM 3831 C C . ILE B 1 104 ? -0.763 -20.141 -27.656 1 95.25 104 ILE B C 1
ATOM 3833 O O . ILE B 1 104 ? 0.344 -20.688 -27.578 1 95.25 104 ILE B O 1
ATOM 3837 N N . CYS B 1 105 ? -0.949 -18.844 -27.406 1 93.94 105 CYS B N 1
ATOM 3838 C CA . CYS B 1 105 ? 0.202 -18 -27.094 1 93.94 105 CYS B CA 1
ATOM 3839 C C . CYS B 1 105 ? 0.029 -17.328 -25.734 1 93.94 105 CYS B C 1
ATOM 3841 O O . CYS B 1 105 ? -0.976 -16.656 -25.5 1 93.94 105 CYS B O 1
ATOM 3843 N N . LEU B 1 106 ? 1.052 -17.516 -24.906 1 89.69 106 LEU B N 1
ATOM 3844 C CA . LEU B 1 106 ? 1.024 -16.953 -23.562 1 89.69 106 LEU B CA 1
ATOM 3845 C C . LEU B 1 106 ? 2.004 -15.781 -23.453 1 89.69 106 LEU B C 1
ATOM 3847 O O . LEU B 1 106 ? 2.191 -15.234 -22.359 1 89.69 106 LEU B O 1
ATOM 3851 N N . LEU B 1 107 ? 2.602 -15.32 -24.547 1 88.5 107 LEU B N 1
ATOM 3852 C CA . LEU B 1 107 ? 3.551 -14.211 -24.562 1 88.5 107 LEU B CA 1
ATOM 3853 C C . LEU B 1 107 ? 2.826 -12.875 -24.625 1 88.5 107 LEU B C 1
ATOM 3855 O O . LEU B 1 107 ? 1.695 -12.797 -25.109 1 88.5 107 LEU B O 1
ATOM 3859 N N . ASN B 1 108 ? 3.49 -11.914 -24.062 1 83.5 108 ASN B N 1
ATOM 3860 C CA . ASN B 1 108 ? 3.006 -10.562 -24.297 1 83.5 108 ASN B CA 1
ATOM 3861 C C . ASN B 1 108 ? 3.381 -10.055 -25.688 1 83.5 108 ASN B C 1
ATOM 3863 O O . ASN B 1 108 ? 4.527 -9.68 -25.922 1 83.5 108 ASN B O 1
ATOM 3867 N N . LEU B 1 109 ? 2.385 -10.023 -26.5 1 88.94 109 LEU B N 1
ATOM 3868 C CA . LEU B 1 109 ? 2.625 -9.648 -27.891 1 88.94 109 LEU B CA 1
ATOM 3869 C C . LEU B 1 109 ? 2.123 -8.234 -28.172 1 88.94 109 LEU B C 1
ATOM 3871 O O . LEU B 1 109 ? 1.197 -7.762 -27.516 1 88.94 109 LEU B O 1
ATOM 3875 N N . ASN B 1 110 ? 2.797 -7.633 -29.047 1 88.81 110 ASN B N 1
ATOM 3876 C CA . ASN B 1 110 ? 2.23 -6.379 -29.531 1 88.81 110 ASN B CA 1
ATOM 3877 C C . ASN B 1 110 ? 1.072 -6.621 -30.5 1 88.81 110 ASN B C 1
ATOM 3879 O O . ASN B 1 110 ? 0.857 -7.746 -30.953 1 88.81 110 ASN B O 1
ATOM 3883 N N . LYS B 1 111 ? 0.424 -5.594 -30.812 1 91.75 111 LYS B N 1
ATOM 3884 C CA . LYS B 1 111 ? -0.777 -5.672 -31.641 1 91.75 111 LYS B CA 1
ATOM 3885 C C . LYS B 1 111 ? -0.453 -6.211 -33.031 1 91.75 111 LYS B C 1
ATOM 3887 O O . LYS B 1 111 ? -1.217 -7 -33.594 1 91.75 111 LYS B O 1
ATOM 3892 N N . GLU B 1 112 ? 0.625 -5.82 -33.531 1 93.62 112 GLU B N 1
ATOM 3893 C CA . GLU B 1 112 ? 1.022 -6.234 -34.875 1 93.62 112 GLU B CA 1
ATOM 3894 C C . GLU B 1 112 ? 1.28 -7.738 -34.938 1 93.62 112 GLU B C 1
ATOM 3896 O O . GLU B 1 112 ? 0.835 -8.414 -35.875 1 93.62 112 GLU B O 1
ATOM 3901 N N . ALA B 1 113 ? 1.996 -8.25 -33.969 1 93.31 113 ALA B N 1
ATOM 3902 C CA . ALA B 1 113 ? 2.291 -9.68 -33.906 1 93.31 113 ALA B CA 1
ATOM 3903 C C . ALA B 1 113 ? 1.013 -10.5 -33.75 1 93.31 113 ALA B C 1
ATOM 3905 O O . ALA B 1 113 ? 0.864 -11.555 -34.375 1 93.31 113 ALA B O 1
ATOM 3906 N N . ILE B 1 114 ? 0.128 -10.055 -32.969 1 94.56 114 ILE B N 1
ATOM 3907 C CA . ILE B 1 114 ? -1.142 -10.734 -32.75 1 94.56 114 ILE B CA 1
ATOM 3908 C C . ILE B 1 114 ? -1.905 -10.844 -34.062 1 94.56 114 ILE B C 1
ATOM 3910 O O . ILE B 1 114 ? -2.385 -11.922 -34.438 1 94.56 114 ILE B O 1
ATOM 3914 N N . LYS B 1 115 ? -2.002 -9.703 -34.781 1 96.25 115 LYS B N 1
ATOM 3915 C CA . LYS B 1 115 ? -2.717 -9.664 -36.031 1 96.25 115 LYS B CA 1
ATOM 3916 C C . LYS B 1 115 ? -2.08 -10.609 -37.062 1 96.25 115 LYS B C 1
ATOM 3918 O O . LYS B 1 115 ? -2.783 -11.305 -37.781 1 96.25 115 LYS B O 1
ATOM 3923 N N . GLU B 1 116 ? -0.846 -10.578 -37.094 1 96.31 116 GLU B N 1
ATOM 3924 C CA . GLU B 1 116 ? -0.123 -11.406 -38.062 1 96.31 116 GLU B CA 1
ATOM 3925 C C . GLU B 1 116 ? -0.351 -12.891 -37.781 1 96.31 116 GLU B C 1
ATOM 3927 O O . GLU B 1 116 ? -0.616 -13.664 -38.688 1 96.31 116 GLU B O 1
ATOM 3932 N N . ILE B 1 117 ? -0.218 -13.328 -36.562 1 97.25 117 ILE B N 1
ATOM 3933 C CA . ILE B 1 117 ? -0.407 -14.727 -36.188 1 97.25 117 ILE B CA 1
ATOM 3934 C C . ILE B 1 117 ? -1.851 -15.141 -36.469 1 97.25 117 ILE B C 1
ATOM 3936 O O . ILE B 1 117 ? -2.1 -16.219 -37 1 97.25 117 ILE B O 1
ATOM 3940 N N . ALA B 1 118 ? -2.744 -14.305 -36.094 1 97.44 118 ALA B N 1
ATOM 3941 C CA . ALA B 1 118 ? -4.156 -14.586 -36.312 1 97.44 118 ALA B CA 1
ATOM 3942 C C . ALA B 1 118 ? -4.438 -14.781 -37.812 1 97.44 118 ALA B C 1
ATOM 3944 O O . ALA B 1 118 ? -5.16 -15.703 -38.188 1 97.44 118 ALA B O 1
ATOM 3945 N N . SER B 1 119 ? -3.908 -13.891 -38.594 1 97.75 119 SER B N 1
ATOM 3946 C CA . SER B 1 119 ? -4.09 -13.969 -40.031 1 97.75 119 SER B CA 1
ATOM 3947 C C . SER B 1 119 ? -3.516 -15.266 -40.594 1 97.75 119 SER B C 1
ATOM 3949 O O . SER B 1 119 ? -4.148 -15.922 -41.406 1 97.75 119 SER B O 1
ATOM 3951 N N . LEU B 1 120 ? -2.346 -15.625 -40.188 1 97.44 120 LEU B N 1
ATOM 3952 C CA . LEU B 1 120 ? -1.709 -16.859 -40.625 1 97.44 120 LEU B CA 1
ATOM 3953 C C . LEU B 1 120 ? -2.574 -18.062 -40.281 1 97.44 120 LEU B C 1
ATOM 3955 O O . LEU B 1 120 ? -2.766 -18.953 -41.094 1 97.44 120 LEU B O 1
ATOM 3959 N N . CYS B 1 121 ? -3.064 -18.156 -39.031 1 98.19 121 CYS B N 1
ATOM 3960 C CA . CYS B 1 121 ? -3.896 -19.25 -38.562 1 98.19 121 CYS B CA 1
ATOM 3961 C C . CYS B 1 121 ? -5.184 -19.344 -39.375 1 98.19 121 CYS B C 1
ATOM 3963 O O . CYS B 1 121 ? -5.578 -20.438 -39.812 1 98.19 121 CYS B O 1
ATOM 3965 N N . ASN B 1 122 ? -5.77 -18.188 -39.594 1 97.81 122 ASN B N 1
ATOM 3966 C CA . ASN B 1 122 ? -7.004 -18.141 -40.375 1 97.81 122 ASN B CA 1
ATOM 3967 C C . ASN B 1 122 ? -6.793 -18.672 -41.781 1 97.81 122 ASN B C 1
ATOM 3969 O O . ASN B 1 122 ? -7.613 -19.453 -42.281 1 97.81 122 ASN B O 1
ATOM 3973 N N . CYS B 1 123 ? -5.773 -18.234 -42.375 1 97.56 123 CYS B N 1
ATOM 3974 C CA . CYS B 1 123 ? -5.461 -18.641 -43.75 1 97.56 123 CYS B CA 1
ATOM 3975 C C . CYS B 1 123 ? -5.305 -20.156 -43.844 1 97.56 123 CYS B C 1
ATOM 3977 O O . CYS B 1 123 ? -5.66 -20.766 -44.844 1 97.56 123 CYS B O 1
ATOM 3979 N N . GLU B 1 124 ? -4.785 -20.781 -42.844 1 97.75 124 GLU B N 1
ATOM 3980 C CA . GLU B 1 124 ? -4.508 -22.219 -42.875 1 97.75 124 GLU B CA 1
ATOM 3981 C C . GLU B 1 124 ? -5.637 -23.016 -42.25 1 97.75 124 GLU B C 1
ATOM 3983 O O . GLU B 1 124 ? -5.586 -24.25 -42.188 1 97.75 124 GLU B O 1
ATOM 3988 N N . GLY B 1 125 ? -6.609 -22.344 -41.625 1 97.5 125 GLY B N 1
ATOM 3989 C CA . GLY B 1 125 ? -7.793 -22.984 -41.062 1 97.5 125 GLY B CA 1
ATOM 3990 C C . GLY B 1 125 ? -7.578 -23.562 -39.688 1 97.5 125 GLY B C 1
ATOM 3991 O O . GLY B 1 125 ? -8.109 -24.625 -39.375 1 97.5 125 GLY B O 1
ATOM 3992 N N . VAL B 1 126 ? -6.68 -23.016 -38.875 1 98.19 126 VAL B N 1
ATOM 3993 C CA . VAL B 1 126 ? -6.449 -23.422 -37.5 1 98.19 126 VAL B CA 1
ATOM 3994 C C . VAL B 1 126 ? -6.762 -22.266 -36.562 1 98.19 126 VAL B C 1
ATOM 3996 O O . VAL B 1 126 ? -6.922 -21.125 -37 1 98.19 126 VAL B O 1
ATOM 3999 N N . TYR B 1 127 ? -6.867 -22.5 -35.25 1 97.31 127 TYR B N 1
ATOM 4000 C CA . TYR B 1 127 ? -7.258 -21.406 -34.344 1 97.31 127 TYR B CA 1
ATOM 4001 C C . TYR B 1 127 ? -6.043 -20.828 -33.656 1 97.31 127 TYR B C 1
ATOM 4003 O O . TYR B 1 127 ? -5.012 -21.484 -33.531 1 97.31 127 TYR B O 1
ATOM 4011 N N . PHE B 1 128 ? -6.242 -19.609 -33.281 1 97.38 128 PHE B N 1
ATOM 4012 C CA . PHE B 1 128 ? -5.289 -18.844 -32.469 1 97.38 128 PHE B CA 1
ATOM 4013 C C . PHE B 1 128 ? -5.938 -18.375 -31.172 1 97.38 128 PHE B C 1
ATOM 4015 O O . PHE B 1 128 ? -6.883 -17.578 -31.203 1 97.38 128 PHE B O 1
ATOM 4022 N N . LYS B 1 129 ? -5.43 -18.906 -30.078 1 93.06 129 LYS B N 1
ATOM 4023 C CA . LYS B 1 129 ? -5.871 -18.438 -28.766 1 93.06 129 LYS B CA 1
ATOM 4024 C C . LYS B 1 129 ? -4.773 -17.656 -28.062 1 93.06 129 LYS B C 1
ATOM 4026 O O . LYS B 1 129 ? -3.668 -18.156 -27.859 1 93.06 129 LYS B O 1
ATOM 4031 N N . TYR B 1 130 ? -5.066 -16.406 -27.734 1 91.12 130 TYR B N 1
ATOM 4032 C CA . TYR B 1 130 ? -4.109 -15.5 -27.109 1 91.12 130 TYR B CA 1
ATOM 4033 C C . TYR B 1 130 ? -4.539 -15.148 -25.688 1 91.12 130 TYR B C 1
ATOM 4035 O O . TYR B 1 130 ? -5.648 -14.664 -25.469 1 91.12 130 TYR B O 1
ATOM 4043 N N . PHE B 1 131 ? -3.602 -15.453 -24.719 1 83.62 131 PHE B N 1
ATOM 4044 C CA . PHE B 1 131 ? -3.852 -15.102 -23.328 1 83.62 131 PHE B CA 1
ATOM 4045 C C . PHE B 1 131 ? -3.006 -13.898 -22.922 1 83.62 131 PHE B C 1
ATOM 4047 O O . PHE B 1 131 ? -1.81 -14.039 -22.656 1 83.62 131 PHE B O 1
ATOM 4054 N N . ASP B 1 132 ? -3.516 -12.633 -22.922 1 72.81 132 ASP B N 1
ATOM 4055 C CA . ASP B 1 132 ? -2.77 -11.398 -22.703 1 72.81 132 ASP B CA 1
ATOM 4056 C C . ASP B 1 132 ? -2.682 -11.055 -21.219 1 72.81 132 ASP B C 1
ATOM 4058 O O . ASP B 1 132 ? -2.037 -10.078 -20.844 1 72.81 132 ASP B O 1
ATOM 4062 N N . GLY B 1 133 ? -3.094 -11.891 -20.391 1 64.75 133 GLY B N 1
ATOM 4063 C CA . GLY B 1 133 ? -3.102 -11.57 -18.984 1 64.75 133 GLY B CA 1
ATOM 4064 C C . GLY B 1 133 ? -4.125 -10.508 -18.609 1 64.75 133 GLY B C 1
ATOM 4065 O O . GLY B 1 133 ? -4.332 -10.219 -17.438 1 64.75 133 GLY B O 1
ATOM 4066 N N . ASN B 1 134 ? -4.559 -9.602 -19.641 1 59.75 134 ASN B N 1
ATOM 4067 C CA . ASN B 1 134 ? -5.516 -8.531 -19.391 1 59.75 134 ASN B CA 1
ATOM 4068 C C . ASN B 1 134 ? -6.938 -9.07 -19.266 1 59.75 134 ASN B C 1
ATOM 4070 O O . ASN B 1 134 ? -7.906 -8.336 -19.469 1 59.75 134 ASN B O 1
ATOM 4074 N N . GLN B 1 135 ? -6.965 -10.227 -18.859 1 54.12 135 GLN B N 1
ATOM 4075 C CA . GLN B 1 135 ? -8.352 -10.672 -18.828 1 54.12 135 GLN B CA 1
ATOM 4076 C C . GLN B 1 135 ? -9.211 -9.734 -17.984 1 54.12 135 GLN B C 1
ATOM 4078 O O . GLN B 1 135 ? -8.875 -9.453 -16.828 1 54.12 135 GLN B O 1
ATOM 4083 N N . ASN B 1 136 ? -9.75 -8.664 -18.688 1 51.84 136 ASN B N 1
ATOM 4084 C CA . ASN B 1 136 ? -10.695 -7.691 -18.156 1 51.84 136 ASN B CA 1
ATOM 4085 C C . ASN B 1 136 ? -11.633 -8.328 -17.125 1 51.84 136 ASN B C 1
ATOM 4087 O O . ASN B 1 136 ? -12.758 -8.711 -17.453 1 51.84 136 ASN B O 1
ATOM 4091 N N . VAL B 1 137 ? -11.039 -9.086 -16.312 1 52.72 137 VAL B N 1
ATOM 4092 C CA . VAL B 1 137 ? -12.039 -9.633 -15.406 1 52.72 137 VAL B CA 1
ATOM 4093 C C . VAL B 1 137 ? -12.773 -8.492 -14.703 1 52.72 137 VAL B C 1
ATOM 4095 O O . VAL B 1 137 ? -13.344 -8.688 -13.625 1 52.72 137 VAL B O 1
ATOM 4098 N N . LEU B 1 138 ? -12.281 -7.18 -14.828 1 54.06 138 LEU B N 1
ATOM 4099 C CA . LEU B 1 138 ? -13.305 -6.438 -14.109 1 54.06 138 LEU B CA 1
ATOM 4100 C C . LEU B 1 138 ? -14.703 -6.805 -14.609 1 54.06 138 LEU B C 1
ATOM 4102 O O . LEU B 1 138 ? -15.023 -6.562 -15.773 1 54.06 138 LEU B O 1
ATOM 4106 N N . PRO B 1 139 ? -15.297 -7.75 -13.906 1 56 139 PRO B N 1
ATOM 4107 C CA . PRO B 1 139 ? -16.672 -7.906 -14.383 1 56 139 PRO B CA 1
ATOM 4108 C C . PRO B 1 139 ? -17.391 -6.57 -14.547 1 56 139 PRO B C 1
ATOM 4110 O O . PRO B 1 139 ? -17.281 -5.695 -13.68 1 56 139 PRO B O 1
ATOM 4113 N N . ALA B 1 140 ? -17.562 -5.98 -15.664 1 60.06 140 ALA B N 1
ATOM 4114 C CA . ALA B 1 140 ? -18.469 -4.859 -15.906 1 60.06 140 ALA B CA 1
ATOM 4115 C C . ALA B 1 140 ? -19.469 -4.707 -14.773 1 60.06 140 ALA B C 1
ATOM 4117 O O . ALA B 1 140 ? -20.016 -3.621 -14.562 1 60.06 140 ALA B O 1
ATOM 4118 N N . ASP B 1 141 ? -19.406 -5.738 -13.867 1 68.12 141 ASP B N 1
ATOM 4119 C CA . ASP B 1 141 ? -20.531 -5.805 -12.922 1 68.12 141 ASP B CA 1
ATOM 4120 C C . ASP B 1 141 ? -20.062 -5.508 -11.5 1 68.12 141 ASP B C 1
ATOM 4122 O O . ASP B 1 141 ? -20.859 -5.527 -10.562 1 68.12 141 ASP B O 1
ATOM 4126 N N . ILE B 1 142 ? -18.719 -5.215 -11.359 1 78.31 142 ILE B N 1
ATOM 4127 C CA . ILE B 1 142 ? -18.344 -4.922 -9.984 1 78.31 142 ILE B CA 1
ATOM 4128 C C . ILE B 1 142 ? -18.578 -3.447 -9.68 1 78.31 142 ILE B C 1
ATOM 4130 O O . ILE B 1 142 ? -17.953 -2.572 -10.273 1 78.31 142 ILE B O 1
ATOM 4134 N N . ILE B 1 143 ? -19.578 -3.141 -8.891 1 78.69 143 ILE B N 1
ATOM 4135 C CA . ILE B 1 143 ? -19.953 -1.791 -8.492 1 78.69 143 ILE B CA 1
ATOM 4136 C C . ILE B 1 143 ? -19.5 -1.53 -7.055 1 78.69 143 ILE B C 1
ATOM 4138 O O . ILE B 1 143 ? -19.734 -2.348 -6.164 1 78.69 143 ILE B O 1
ATOM 4142 N N . ILE B 1 144 ? -18.734 -0.544 -6.859 1 83.94 144 ILE B N 1
ATOM 4143 C CA . ILE B 1 144 ? -18.312 -0.126 -5.523 1 83.94 144 ILE B CA 1
ATOM 4144 C C . ILE B 1 144 ? -19.281 0.923 -4.984 1 83.94 144 ILE B C 1
ATOM 4146 O O . ILE B 1 144 ? -19.328 2.053 -5.48 1 83.94 144 ILE B O 1
ATOM 4150 N N . GLU B 1 145 ? -20.078 0.545 -4.023 1 81.69 145 GLU B N 1
ATOM 4151 C CA . GLU B 1 145 ? -21.094 1.429 -3.469 1 81.69 145 GLU B CA 1
ATOM 4152 C C . GLU B 1 145 ? -20.562 2.209 -2.271 1 81.69 145 GLU B C 1
ATOM 4154 O O . GLU B 1 145 ? -21 3.328 -2.006 1 81.69 145 GLU B O 1
ATOM 4159 N N . ASN B 1 146 ? -19.719 1.572 -1.577 1 87.5 146 ASN B N 1
ATOM 4160 C CA . ASN B 1 146 ? -19.125 2.15 -0.372 1 87.5 146 ASN B CA 1
ATOM 4161 C C . ASN B 1 146 ? -17.734 1.585 -0.099 1 87.5 146 ASN B C 1
ATOM 4163 O O . ASN B 1 146 ? -17.281 0.678 -0.798 1 87.5 146 ASN B O 1
ATOM 4167 N N . GLU B 1 147 ? -17.109 2.098 0.875 1 91 147 GLU B N 1
ATOM 4168 C CA . GLU B 1 147 ? -15.727 1.724 1.165 1 91 147 GLU B CA 1
ATOM 4169 C C . GLU B 1 147 ? -15.664 0.589 2.184 1 91 147 GLU B C 1
ATOM 4171 O O . GLU B 1 147 ? -14.602 0.311 2.746 1 91 147 GLU B O 1
ATOM 4176 N N . SER B 1 148 ? -16.719 -0.09 2.389 1 94.12 148 SER B N 1
ATOM 4177 C CA . SER B 1 148 ? -16.703 -1.173 3.367 1 94.12 148 SER B CA 1
ATOM 4178 C C . SER B 1 148 ? -16.141 -2.457 2.764 1 94.12 148 SER B C 1
ATOM 4180 O O . SER B 1 148 ? -16.219 -2.658 1.549 1 94.12 148 SER B O 1
ATOM 4182 N N . ILE B 1 149 ? -15.609 -3.338 3.543 1 96.88 149 ILE B N 1
ATOM 4183 C CA . ILE B 1 149 ? -15.109 -4.645 3.131 1 96.88 149 ILE B CA 1
ATOM 4184 C C . ILE B 1 149 ? -16.156 -5.715 3.424 1 96.88 149 ILE B C 1
ATOM 4186 O O . ILE B 1 149 ? -16.625 -5.84 4.559 1 96.88 149 ILE B O 1
ATOM 4190 N N . GLU B 1 150 ? -16.547 -6.445 2.414 1 96.06 150 GLU B N 1
ATOM 4191 C CA . GLU B 1 150 ? -17.531 -7.516 2.574 1 96.06 150 GLU B CA 1
ATOM 4192 C C . GLU B 1 150 ? -16.891 -8.766 3.174 1 96.06 150 GLU B C 1
ATOM 4194 O O . GLU B 1 150 ? -15.75 -9.102 2.854 1 96.06 150 GLU B O 1
ATOM 4199 N N . GLU B 1 151 ? -17.656 -9.398 3.988 1 95.94 151 GLU B N 1
ATOM 4200 C CA . GLU B 1 151 ? -17.188 -10.633 4.609 1 95.94 151 GLU B CA 1
ATOM 4201 C C . GLU B 1 151 ? -17.219 -11.789 3.619 1 95.94 151 GLU B C 1
ATOM 4203 O O . GLU B 1 151 ? -18.203 -11.961 2.889 1 95.94 151 GLU B O 1
ATOM 4208 N N . ILE B 1 152 ? -16.156 -12.547 3.523 1 97.56 152 ILE B N 1
ATOM 4209 C CA . ILE B 1 152 ? -16.078 -13.789 2.771 1 97.56 152 ILE B CA 1
ATOM 4210 C C . ILE B 1 152 ? -16.266 -14.977 3.717 1 97.56 152 ILE B C 1
ATOM 4212 O O . ILE B 1 152 ? -15.398 -15.25 4.555 1 97.56 152 ILE B O 1
ATOM 4216 N N . ASP B 1 153 ? -17.344 -15.641 3.57 1 97.12 153 ASP B N 1
ATOM 4217 C CA . ASP B 1 153 ? -17.688 -16.719 4.5 1 97.12 153 ASP B CA 1
ATOM 4218 C C . ASP B 1 153 ? -16.969 -18.016 4.141 1 97.12 153 ASP B C 1
ATOM 4220 O O . ASP B 1 153 ? -16.672 -18.828 5.016 1 97.12 153 ASP B O 1
ATOM 4224 N N . THR B 1 154 ? -16.734 -18.172 2.838 1 97.94 154 THR B N 1
ATOM 4225 C CA . THR B 1 154 ? -16.031 -19.359 2.377 1 97.94 154 THR B CA 1
ATOM 4226 C C . THR B 1 154 ? -14.586 -19.359 2.861 1 97.94 154 THR B C 1
ATOM 4228 O O . THR B 1 154 ? -13.898 -18.328 2.766 1 97.94 154 THR B O 1
ATOM 4231 N N . PRO B 1 155 ? -14.07 -20.484 3.398 1 98.19 155 PRO B N 1
ATOM 4232 C CA . PRO B 1 155 ? -12.664 -20.547 3.812 1 98.19 155 PRO B CA 1
ATOM 4233 C C . PRO B 1 155 ? -11.703 -20.172 2.688 1 98.19 155 PRO B C 1
ATOM 4235 O O . PRO B 1 155 ? -11.891 -20.594 1.545 1 98.19 155 PRO B O 1
ATOM 4238 N N . VAL B 1 156 ? -10.719 -19.375 3.047 1 98.5 156 VAL B N 1
ATOM 4239 C CA . VAL B 1 156 ? -9.734 -18.906 2.07 1 98.5 156 VAL B CA 1
ATOM 4240 C C . VAL B 1 156 ? -8.352 -19.438 2.438 1 98.5 156 VAL B C 1
ATOM 4242 O O . VAL B 1 156 ? -7.895 -19.266 3.57 1 98.5 156 VAL B O 1
ATOM 4245 N N . ILE B 1 157 ? -7.688 -20.141 1.533 1 98.69 157 ILE B N 1
ATOM 4246 C CA . ILE B 1 157 ? -6.277 -20.5 1.621 1 98.69 157 ILE B CA 1
ATOM 4247 C C . ILE B 1 157 ? -5.438 -19.516 0.82 1 98.69 157 ILE B C 1
ATOM 4249 O O . ILE B 1 157 ? -5.68 -19.297 -0.371 1 98.69 157 ILE B O 1
ATOM 4253 N N . LEU B 1 158 ? -4.543 -18.922 1.507 1 98.69 158 LEU B N 1
ATOM 4254 C CA . LEU B 1 158 ? -3.705 -17.922 0.87 1 98.69 158 LEU B CA 1
ATOM 4255 C C . LEU B 1 158 ? -2.254 -18.375 0.794 1 98.69 158 LEU B C 1
ATOM 4257 O O . LEU B 1 158 ? -1.706 -18.875 1.78 1 98.69 158 LEU B O 1
ATOM 4261 N N . THR B 1 159 ? -1.68 -18.281 -0.412 1 98.44 159 THR B N 1
ATOM 4262 C CA . THR B 1 159 ? -0.254 -18.531 -0.596 1 98.44 159 THR B CA 1
ATOM 4263 C C . THR B 1 159 ? 0.485 -17.234 -0.888 1 98.44 159 THR B C 1
ATOM 4265 O O . THR B 1 159 ? 0.104 -16.484 -1.793 1 98.44 159 THR B O 1
ATOM 4268 N N . LEU B 1 160 ? 1.475 -16.938 -0.086 1 98.31 160 LEU B N 1
ATOM 4269 C CA . LEU B 1 160 ? 2.324 -15.773 -0.326 1 98.31 160 LEU B CA 1
ATOM 4270 C C . LEU B 1 160 ? 3.799 -16.156 -0.27 1 98.31 160 LEU B C 1
ATOM 4272 O O . LEU B 1 160 ? 4.145 -17.234 0.223 1 98.31 160 LEU B O 1
ATOM 4276 N N . GLY B 1 161 ? 4.633 -15.375 -0.897 1 97.69 161 GLY B N 1
ATOM 4277 C CA . GLY B 1 161 ? 6.066 -15.609 -0.928 1 97.69 161 GLY B CA 1
ATOM 4278 C C . GLY B 1 161 ? 6.883 -14.352 -0.687 1 97.69 161 GLY B C 1
ATOM 4279 O O . GLY B 1 161 ? 6.445 -13.25 -1.024 1 97.69 161 GLY B O 1
ATOM 4280 N N . ILE B 1 162 ? 8.062 -14.555 -0.184 1 96.12 162 ILE B N 1
ATOM 4281 C CA . ILE B 1 162 ? 8.945 -13.422 0.05 1 96.12 162 ILE B CA 1
ATOM 4282 C C . ILE B 1 162 ? 9.32 -12.773 -1.282 1 96.12 162 ILE B C 1
ATOM 4284 O O . ILE B 1 162 ? 9.562 -11.57 -1.347 1 96.12 162 ILE B O 1
ATOM 4288 N N . THR B 1 163 ? 9.383 -13.609 -2.32 1 95.62 163 THR B N 1
ATOM 4289 C CA . THR B 1 163 ? 9.664 -13.141 -3.676 1 95.62 163 THR B CA 1
ATOM 4290 C C . THR B 1 163 ? 9.047 -14.086 -4.707 1 95.62 163 THR B C 1
ATOM 4292 O O . THR B 1 163 ? 8.375 -15.055 -4.344 1 95.62 163 THR B O 1
ATOM 4295 N N . GLU B 1 164 ? 9.188 -13.672 -5.945 1 92.94 164 GLU B N 1
ATOM 4296 C CA . GLU B 1 164 ? 8.875 -14.602 -7.023 1 92.94 164 GLU B CA 1
ATOM 4297 C C . GLU B 1 164 ? 9.797 -15.82 -6.992 1 92.94 164 GLU B C 1
ATOM 4299 O O . GLU B 1 164 ? 10.789 -15.828 -6.266 1 92.94 164 GLU B O 1
ATOM 4304 N N . LYS B 1 165 ? 9.484 -16.844 -7.641 1 92.88 165 LYS B N 1
ATOM 4305 C CA . LYS B 1 165 ? 10.273 -18.062 -7.777 1 92.88 165 LYS B CA 1
ATOM 4306 C C . LYS B 1 165 ? 10.336 -18.828 -6.465 1 92.88 165 LYS B C 1
ATOM 4308 O O . LYS B 1 165 ? 11.375 -19.375 -6.105 1 92.88 165 LYS B O 1
ATOM 4313 N N . THR B 1 166 ? 9.297 -18.719 -5.719 1 96.94 166 THR B N 1
ATOM 4314 C CA . THR B 1 166 ? 9.258 -19.438 -4.453 1 96.94 166 THR B CA 1
ATOM 4315 C C . THR B 1 166 ? 8.203 -20.547 -4.492 1 96.94 166 THR B C 1
ATOM 4317 O O . THR B 1 166 ? 7.555 -20.828 -3.484 1 96.94 166 THR B O 1
ATOM 4320 N N . ASN B 1 167 ? 7.887 -21.078 -5.59 1 97.12 167 ASN B N 1
ATOM 4321 C CA . ASN B 1 167 ? 7.051 -22.25 -5.809 1 97.12 167 ASN B CA 1
ATOM 4322 C C . ASN B 1 167 ? 5.594 -21.984 -5.445 1 97.12 167 ASN B C 1
ATOM 4324 O O . ASN B 1 167 ? 4.844 -22.906 -5.121 1 97.12 167 ASN B O 1
ATOM 4328 N N . LYS B 1 168 ? 5.184 -20.688 -5.398 1 96.94 168 LYS B N 1
ATOM 4329 C CA . LYS B 1 168 ? 3.824 -20.344 -4.984 1 96.94 168 LYS B CA 1
ATOM 4330 C C . LYS B 1 168 ? 2.795 -21.047 -5.867 1 96.94 168 LYS B C 1
ATOM 4332 O O . LYS B 1 168 ? 1.809 -21.594 -5.367 1 96.94 168 LYS B O 1
ATOM 4337 N N . PHE B 1 169 ? 3.049 -21.062 -7.152 1 96.56 169 PHE B N 1
ATOM 4338 C CA . PHE B 1 169 ? 2.092 -21.672 -8.07 1 96.56 169 PHE B CA 1
ATOM 4339 C C . PHE B 1 169 ? 2.043 -23.188 -7.887 1 96.56 169 PHE B C 1
ATOM 4341 O O . PHE B 1 169 ? 0.969 -23.781 -7.934 1 96.56 169 PHE B O 1
ATOM 4348 N N . GLU B 1 170 ? 3.193 -23.844 -7.641 1 97.19 170 GLU B N 1
ATOM 4349 C CA . GLU B 1 170 ? 3.236 -25.266 -7.32 1 97.19 170 GLU B CA 1
ATOM 4350 C C . GLU B 1 170 ? 2.406 -25.578 -6.078 1 97.19 170 GLU B C 1
ATOM 4352 O O . GLU B 1 170 ? 1.655 -26.562 -6.055 1 97.19 170 GLU B O 1
ATOM 4357 N N . ILE B 1 171 ? 2.551 -24.75 -5.074 1 98.12 171 ILE B N 1
ATOM 4358 C CA . ILE B 1 171 ? 1.792 -24.922 -3.842 1 98.12 171 ILE B CA 1
ATOM 4359 C C . ILE B 1 171 ? 0.297 -24.891 -4.148 1 98.12 171 ILE B C 1
ATOM 4361 O O . ILE B 1 171 ? -0.453 -25.766 -3.707 1 98.12 171 ILE B O 1
ATOM 4365 N N . GLN B 1 172 ? -0.13 -23.938 -4.891 1 97.38 172 GLN B N 1
ATOM 4366 C CA . GLN B 1 172 ? -1.539 -23.75 -5.227 1 97.38 172 GLN B CA 1
ATOM 4367 C C . GLN B 1 172 ? -2.084 -24.969 -5.973 1 97.38 172 GLN B C 1
ATOM 4369 O O . GLN B 1 172 ? -3.146 -25.484 -5.629 1 97.38 172 GLN B O 1
ATOM 4374 N N . LEU B 1 173 ? -1.348 -25.422 -6.953 1 97.19 173 LEU B N 1
ATOM 4375 C CA . LEU B 1 173 ? -1.807 -26.531 -7.773 1 97.19 173 LEU B CA 1
ATOM 4376 C C . LEU B 1 173 ? -1.836 -27.828 -6.969 1 97.19 173 LEU B C 1
ATOM 4378 O O . LEU B 1 173 ? -2.77 -28.625 -7.098 1 97.19 173 LEU B O 1
ATOM 4382 N N . ALA B 1 174 ? -0.821 -28.047 -6.16 1 97.75 174 ALA B N 1
ATOM 4383 C CA . ALA B 1 174 ? -0.778 -29.234 -5.316 1 97.75 174 ALA B CA 1
ATOM 4384 C C . ALA B 1 174 ? -1.978 -29.281 -4.375 1 97.75 174 ALA B C 1
ATOM 4386 O O . ALA B 1 174 ? -2.635 -30.328 -4.254 1 97.75 174 ALA B O 1
ATOM 4387 N N . LEU B 1 175 ? -2.248 -28.172 -3.754 1 97.69 175 LEU B N 1
ATOM 4388 C CA . LEU B 1 175 ? -3.385 -28.094 -2.842 1 97.69 175 LEU B CA 1
ATOM 4389 C C . LEU B 1 175 ? -4.695 -28.328 -3.588 1 97.69 175 LEU B C 1
ATOM 4391 O O . LEU B 1 175 ? -5.551 -29.094 -3.127 1 97.69 175 LEU B O 1
ATOM 4395 N N . ARG B 1 176 ? -4.836 -27.641 -4.75 1 97.06 176 ARG B N 1
ATOM 4396 C CA . ARG B 1 176 ? -6.055 -27.812 -5.535 1 97.06 176 ARG B CA 1
ATOM 4397 C C . ARG B 1 176 ? -6.293 -29.281 -5.875 1 97.06 176 ARG B C 1
ATOM 4399 O O . ARG B 1 176 ? -7.379 -29.812 -5.633 1 97.06 176 ARG B O 1
ATOM 4406 N N . GLU B 1 177 ? -5.293 -29.922 -6.379 1 96.56 177 GLU B N 1
ATOM 4407 C CA . GLU B 1 177 ? -5.402 -31.312 -6.797 1 96.56 177 GLU B CA 1
ATOM 4408 C C . GLU B 1 177 ? -5.793 -32.219 -5.625 1 96.56 177 GLU B C 1
ATOM 4410 O O . GLU B 1 177 ? -6.723 -33 -5.734 1 96.56 177 GLU B O 1
ATOM 4415 N N . LYS B 1 178 ? -5.172 -32.094 -4.551 1 97.38 178 LYS B N 1
ATOM 4416 C CA . LYS B 1 178 ? -5.348 -32.969 -3.412 1 97.38 178 LYS B CA 1
ATOM 4417 C C . LYS B 1 178 ? -6.66 -32.688 -2.688 1 97.38 178 LYS B C 1
ATOM 4419 O O . LYS B 1 178 ? -7.355 -33.625 -2.264 1 97.38 178 LYS B O 1
ATOM 4424 N N . ILE B 1 179 ? -7.008 -31.422 -2.582 1 96.81 179 ILE B N 1
ATOM 4425 C CA . ILE B 1 179 ? -8.234 -31.062 -1.887 1 96.81 179 ILE B CA 1
ATOM 4426 C C . ILE B 1 179 ? -9.445 -31.422 -2.74 1 96.81 179 ILE B C 1
ATOM 4428 O O . ILE B 1 179 ? -10.461 -31.891 -2.221 1 96.81 179 ILE B O 1
ATOM 4432 N N . GLN B 1 180 ? -9.312 -31.266 -4.051 1 96.19 180 GLN B N 1
ATOM 4433 C CA . GLN B 1 180 ? -10.375 -31.719 -4.938 1 96.19 180 GLN B CA 1
ATOM 4434 C C . GLN B 1 180 ? -10.547 -33.219 -4.867 1 96.19 180 GLN B C 1
ATOM 4436 O O . GLN B 1 180 ? -11.664 -33.75 -4.875 1 96.19 180 GLN B O 1
ATOM 4441 N N . LYS B 1 181 ? -9.461 -33.906 -4.801 1 95.88 181 LYS B N 1
ATOM 4442 C CA . LYS B 1 181 ? -9.5 -35.375 -4.691 1 95.88 181 LYS B CA 1
ATOM 4443 C C . LYS B 1 181 ? -10.188 -35.781 -3.398 1 95.88 181 LYS B C 1
ATOM 4445 O O . LYS B 1 181 ? -10.812 -36.844 -3.348 1 95.88 181 LYS B O 1
ATOM 4450 N N . ALA B 1 182 ? -10.094 -34.938 -2.449 1 96.5 182 ALA B N 1
ATOM 4451 C CA . ALA B 1 182 ? -10.727 -35.219 -1.164 1 96.5 182 ALA B CA 1
ATOM 4452 C C . ALA B 1 182 ? -12.219 -34.906 -1.212 1 96.5 182 ALA B C 1
ATOM 4454 O O . ALA B 1 182 ? -12.945 -35.125 -0.237 1 96.5 182 ALA B O 1
ATOM 4455 N N . GLY B 1 183 ? -12.758 -34.281 -2.318 1 96.5 183 GLY B N 1
ATOM 4456 C CA . GLY B 1 183 ? -14.188 -34.156 -2.527 1 96.5 183 GLY B CA 1
ATOM 4457 C C . GLY B 1 183 ? -14.68 -32.719 -2.326 1 96.5 183 GLY B C 1
ATOM 4458 O O . GLY B 1 183 ? -15.883 -32.469 -2.324 1 96.5 183 GLY B O 1
ATOM 4459 N N . TYR B 1 184 ? -13.781 -31.812 -2.174 1 97.38 184 TYR B N 1
ATOM 4460 C CA . TYR B 1 184 ? -14.188 -30.438 -1.933 1 97.38 184 TYR B CA 1
ATOM 4461 C C . TYR B 1 184 ? -14.203 -29.625 -3.23 1 97.38 184 TYR B C 1
ATOM 4463 O O . TYR B 1 184 ? -13.32 -29.797 -4.082 1 97.38 184 TYR B O 1
ATOM 4471 N N . LYS B 1 185 ? -15.172 -28.797 -3.385 1 97.62 185 LYS B N 1
ATOM 4472 C CA . LYS B 1 185 ? -15.266 -27.875 -4.508 1 97.62 185 LYS B CA 1
ATOM 4473 C C . LYS B 1 185 ? -14.367 -26.656 -4.293 1 97.62 185 LYS B C 1
ATOM 4475 O O . LYS B 1 185 ? -14.531 -25.922 -3.311 1 97.62 185 LYS B O 1
ATOM 4480 N N . ILE B 1 186 ? -13.477 -26.453 -5.27 1 97.38 186 ILE B N 1
ATOM 4481 C CA . ILE B 1 186 ? -12.5 -25.391 -5.09 1 97.38 186 ILE B CA 1
ATOM 4482 C C . ILE B 1 186 ? -12.703 -24.312 -6.164 1 97.38 186 ILE B C 1
ATOM 4484 O O . ILE B 1 186 ? -12.953 -24.641 -7.328 1 97.38 186 ILE B O 1
ATOM 4488 N N . SER B 1 187 ? -12.719 -23.078 -5.781 1 97.19 187 SER B N 1
ATOM 4489 C CA . SER B 1 187 ? -12.43 -21.953 -6.68 1 97.19 187 SER B CA 1
ATOM 4490 C C . SER B 1 187 ? -11.039 -21.391 -6.414 1 97.19 187 SER B C 1
ATOM 4492 O O . SER B 1 187 ? -10.555 -21.422 -5.281 1 97.19 187 SER B O 1
ATOM 4494 N N . GLN B 1 188 ? -10.414 -20.875 -7.504 1 96.81 188 GLN B N 1
ATOM 4495 C CA . GLN B 1 188 ? -9.016 -20.5 -7.352 1 96.81 188 GLN B CA 1
ATOM 4496 C C . GLN B 1 188 ? -8.672 -19.281 -8.188 1 96.81 188 GLN B C 1
ATOM 4498 O O . GLN B 1 188 ? -9.188 -19.109 -9.297 1 96.81 188 GLN B O 1
ATOM 4503 N N . ILE B 1 189 ? -7.93 -18.406 -7.578 1 95.19 189 ILE B N 1
ATOM 4504 C CA . ILE B 1 189 ? -7.312 -17.281 -8.281 1 95.19 189 ILE B CA 1
ATOM 4505 C C . ILE B 1 189 ? -5.801 -17.484 -8.336 1 95.19 189 ILE B C 1
ATOM 4507 O O . ILE B 1 189 ? -5.121 -17.469 -7.309 1 95.19 189 ILE B O 1
ATOM 4511 N N . GLY B 1 190 ? -5.328 -17.688 -9.508 1 92.56 190 GLY B N 1
ATOM 4512 C CA . GLY B 1 190 ? -3.908 -17.953 -9.688 1 92.56 190 GLY B CA 1
ATOM 4513 C C . GLY B 1 190 ? -3.143 -16.781 -10.25 1 92.56 190 GLY B C 1
ATOM 4514 O O . GLY B 1 190 ? -3.744 -15.828 -10.766 1 92.56 190 GLY B O 1
ATOM 4515 N N . THR B 1 191 ? -1.873 -16.828 -10.211 1 84.38 191 THR B N 1
ATOM 4516 C CA . THR B 1 191 ? -1.003 -15.695 -10.539 1 84.38 191 THR B CA 1
ATOM 4517 C C . THR B 1 191 ? -0.574 -15.75 -12 1 84.38 191 THR B C 1
ATOM 4519 O O . THR B 1 191 ? 0.209 -14.914 -12.453 1 84.38 191 THR B O 1
ATOM 4522 N N . ARG B 1 192 ? -1.064 -16.75 -12.758 1 85.5 192 ARG B N 1
ATOM 4523 C CA . ARG B 1 192 ? -0.676 -16.891 -14.156 1 85.5 192 ARG B CA 1
ATOM 4524 C C . ARG B 1 192 ? -1.839 -16.562 -15.086 1 85.5 192 ARG B C 1
ATOM 4526 O O . ARG B 1 192 ? -2.994 -16.859 -14.773 1 85.5 192 ARG B O 1
ATOM 4533 N N . PRO B 1 193 ? -1.515 -16.031 -16.234 1 78.25 193 PRO B N 1
ATOM 4534 C CA . PRO B 1 193 ? -2.576 -15.633 -17.156 1 78.25 193 PRO B CA 1
ATOM 4535 C C . PRO B 1 193 ? -3.318 -16.828 -17.766 1 78.25 193 PRO B C 1
ATOM 4537 O O . PRO B 1 193 ? -4.457 -16.688 -18.219 1 78.25 193 PRO B O 1
ATOM 4540 N N . TYR B 1 194 ? -2.775 -17.969 -17.734 1 82.62 194 TYR B N 1
ATOM 4541 C CA . TYR B 1 194 ? -3.383 -19.125 -18.391 1 82.62 194 TYR B CA 1
ATOM 4542 C C . TYR B 1 194 ? -4.109 -20 -17.391 1 82.62 194 TYR B C 1
ATOM 4544 O O . TYR B 1 194 ? -4.387 -21.172 -17.656 1 82.62 194 TYR B O 1
ATOM 4552 N N . CYS B 1 195 ? -4.441 -19.422 -16.25 1 87.31 195 CYS B N 1
ATOM 4553 C CA . CYS B 1 195 ? -5.141 -20.172 -15.203 1 87.31 195 CYS B CA 1
ATOM 4554 C C . CYS B 1 195 ? -6.492 -20.656 -15.703 1 87.31 195 CYS B C 1
ATOM 4556 O O . CYS B 1 195 ? -6.969 -21.719 -15.273 1 87.31 195 CYS B O 1
ATOM 4558 N N . GLU B 1 196 ? -7.004 -19.984 -16.672 1 83.88 196 GLU B N 1
ATOM 4559 C CA . GLU B 1 196 ? -8.305 -20.375 -17.219 1 83.88 196 GLU B CA 1
ATOM 4560 C C . GLU B 1 196 ? -8.234 -21.75 -17.859 1 83.88 196 GLU B C 1
ATOM 4562 O O . GLU B 1 196 ? -9.211 -22.5 -17.844 1 83.88 196 GLU B O 1
ATOM 4567 N N . MET B 1 197 ? -7.086 -22.062 -18.391 1 85.06 197 MET B N 1
ATOM 4568 C CA . MET B 1 197 ? -6.906 -23.359 -19.031 1 85.06 197 MET B CA 1
ATOM 4569 C C . MET B 1 197 ? -7.016 -24.5 -18.016 1 85.06 197 MET B C 1
ATOM 4571 O O . MET B 1 197 ? -7.258 -25.641 -18.391 1 85.06 197 MET B O 1
ATOM 4575 N N . MET B 1 198 ? -6.855 -24.188 -16.797 1 88.88 198 MET B N 1
ATOM 4576 C CA . MET B 1 198 ? -6.906 -25.188 -15.727 1 88.88 198 MET B CA 1
ATOM 4577 C C . MET B 1 198 ? -8.203 -25.062 -14.93 1 88.88 198 MET B C 1
ATOM 4579 O O . MET B 1 198 ? -8.352 -25.688 -13.883 1 88.88 198 MET B O 1
ATOM 4583 N N . GLY B 1 199 ? -9.055 -24.156 -15.328 1 85.56 199 GLY B N 1
ATOM 4584 C CA . GLY B 1 199 ? -10.375 -24.078 -14.734 1 85.56 199 GLY B CA 1
ATOM 4585 C C . GLY B 1 199 ? -10.461 -23.078 -13.586 1 85.56 199 GLY B C 1
ATOM 4586 O O . GLY B 1 199 ? -11.375 -23.156 -12.766 1 85.56 199 GLY B O 1
ATOM 4587 N N . PHE B 1 200 ? -9.477 -22.297 -13.422 1 90.56 200 PHE B N 1
ATOM 4588 C CA . PHE B 1 200 ? -9.625 -21.312 -12.359 1 90.56 200 PHE B CA 1
ATOM 4589 C C . PHE B 1 200 ? -9.234 -19.922 -12.844 1 90.56 200 PHE B C 1
ATOM 4591 O O . PHE B 1 200 ? -8.977 -19.719 -14.031 1 90.56 200 PHE B O 1
ATOM 4598 N N . HIS B 1 201 ? -9.406 -18.906 -12.039 1 90.69 201 HIS B N 1
ATOM 4599 C CA . HIS B 1 201 ? -9.383 -17.5 -12.414 1 90.69 201 HIS B CA 1
ATOM 4600 C C . HIS B 1 201 ? -7.961 -16.953 -12.414 1 90.69 201 HIS B C 1
ATOM 4602 O O . HIS B 1 201 ? -7.188 -17.234 -11.492 1 90.69 201 HIS B O 1
ATOM 4608 N N . PRO B 1 202 ? -7.582 -16.266 -13.508 1 89.62 202 PRO B N 1
ATOM 4609 C CA . PRO B 1 202 ? -6.328 -15.508 -13.406 1 89.62 202 PRO B CA 1
ATOM 4610 C C . PRO B 1 202 ? -6.414 -14.344 -12.43 1 89.62 202 PRO B C 1
ATOM 4612 O O . PRO B 1 202 ? -7.512 -13.891 -12.102 1 89.62 202 PRO B O 1
ATOM 4615 N N . PHE B 1 203 ? -5.281 -13.914 -12.008 1 90.88 203 PHE B N 1
ATOM 4616 C CA . PHE B 1 203 ? -5.242 -12.742 -11.133 1 90.88 203 PHE B CA 1
ATOM 4617 C C . PHE B 1 203 ? -5.75 -11.508 -11.859 1 90.88 203 PHE B C 1
ATOM 4619 O O . PHE B 1 203 ? -5.398 -11.273 -13.023 1 90.88 203 PHE B O 1
ATOM 4626 N N . PRO B 1 204 ? -6.594 -10.734 -11.273 1 88.75 204 PRO B N 1
ATOM 4627 C CA . PRO B 1 204 ? -7.215 -9.633 -12 1 88.75 204 PRO B CA 1
ATOM 4628 C C . PRO B 1 204 ? -6.207 -8.562 -12.422 1 88.75 204 PRO B C 1
ATOM 4630 O O . PRO B 1 204 ? -5.469 -8.039 -11.586 1 88.75 204 PRO B O 1
ATOM 4633 N N . SER B 1 205 ? -6.297 -8.133 -13.648 1 84.81 205 SER B N 1
ATOM 4634 C CA . SER B 1 205 ? -5.316 -7.234 -14.242 1 84.81 205 SER B CA 1
ATOM 4635 C C . SER B 1 205 ? -5.422 -5.832 -13.648 1 84.81 205 SER B C 1
ATOM 4637 O O . SER B 1 205 ? -4.449 -5.074 -13.656 1 84.81 205 SER B O 1
ATOM 4639 N N . PHE B 1 206 ? -6.598 -5.484 -13.094 1 86.06 206 PHE B N 1
ATOM 4640 C CA . PHE B 1 206 ? -6.773 -4.133 -12.578 1 86.06 206 PHE B CA 1
ATOM 4641 C C . PHE B 1 206 ? -5.875 -3.891 -11.375 1 86.06 206 PHE B C 1
ATOM 4643 O O . PHE B 1 206 ? -5.613 -2.742 -11.008 1 86.06 206 PHE B O 1
ATOM 4650 N N . MET B 1 207 ? -5.426 -4.945 -10.812 1 89.06 207 MET B N 1
ATOM 4651 C CA . MET B 1 207 ? -4.551 -4.82 -9.656 1 89.06 207 MET B CA 1
ATOM 4652 C C . MET B 1 207 ? -3.186 -4.273 -10.055 1 89.06 207 MET B C 1
ATOM 4654 O O . MET B 1 207 ? -2.428 -3.799 -9.211 1 89.06 207 MET B O 1
ATOM 4658 N N . TYR B 1 208 ? -2.873 -4.328 -11.367 1 83.5 208 TYR B N 1
ATOM 4659 C CA . TYR B 1 208 ? -1.545 -3.943 -11.828 1 83.5 208 TYR B CA 1
ATOM 4660 C C . TYR B 1 208 ? -1.589 -2.607 -12.555 1 83.5 208 TYR B C 1
ATOM 4662 O O . TYR B 1 208 ? -0.55 -1.988 -12.797 1 83.5 208 TYR B O 1
ATOM 4670 N N . GLY B 1 209 ? -2.756 -2.123 -12.867 1 78.5 209 GLY B N 1
ATOM 4671 C CA . GLY B 1 209 ? -2.873 -0.92 -13.672 1 78.5 209 GLY B CA 1
ATOM 4672 C C . GLY B 1 209 ? -3.027 0.342 -12.844 1 78.5 209 GLY B C 1
ATOM 4673 O O . GLY B 1 209 ? -3.115 0.277 -11.617 1 78.5 209 GLY B O 1
ATOM 4674 N N . ASN B 1 210 ? -2.98 1.416 -13.484 1 82.12 210 ASN B N 1
ATOM 4675 C CA . ASN B 1 210 ? -3.105 2.717 -12.836 1 82.12 210 ASN B CA 1
ATOM 4676 C C . ASN B 1 210 ? -4.445 3.373 -13.148 1 82.12 210 ASN B C 1
ATOM 4678 O O . ASN B 1 210 ? -4.629 4.566 -12.914 1 82.12 210 ASN B O 1
ATOM 4682 N N . ALA B 1 211 ? -5.293 2.586 -13.711 1 81.5 211 ALA B N 1
ATOM 4683 C CA . ALA B 1 211 ? -6.598 3.141 -14.07 1 81.5 211 ALA B CA 1
ATOM 4684 C C . ALA B 1 211 ? -7.496 3.256 -12.836 1 81.5 211 ALA B C 1
ATOM 4686 O O . ALA B 1 211 ? -8.422 4.07 -12.812 1 81.5 211 ALA B O 1
ATOM 4687 N N . ILE B 1 212 ? -7.195 2.393 -11.914 1 85.62 212 ILE B N 1
ATOM 4688 C CA . ILE B 1 212 ? -8 2.311 -10.695 1 85.62 212 ILE B CA 1
ATOM 4689 C C . ILE B 1 212 ? -7.172 2.771 -9.5 1 85.62 212 ILE B C 1
ATOM 4691 O O . ILE B 1 212 ? -5.996 2.424 -9.375 1 85.62 212 ILE B O 1
ATOM 4695 N N . SER B 1 213 ? -7.84 3.59 -8.648 1 88.12 213 SER B N 1
ATOM 4696 C CA . SER B 1 213 ? -7.133 4.055 -7.465 1 88.12 213 SER B CA 1
ATOM 4697 C C . SER B 1 213 ? -6.777 2.895 -6.543 1 88.12 213 SER B C 1
ATOM 4699 O O . SER B 1 213 ? -7.418 1.843 -6.582 1 88.12 213 SER B O 1
ATOM 4701 N N . ASP B 1 214 ? -5.824 3.123 -5.707 1 90.56 214 ASP B N 1
ATOM 4702 C CA . ASP B 1 214 ? -5.363 2.086 -4.793 1 90.56 214 ASP B CA 1
ATOM 4703 C C . ASP B 1 214 ? -6.492 1.627 -3.871 1 90.56 214 ASP B C 1
ATOM 4705 O O . ASP B 1 214 ? -6.652 0.429 -3.627 1 90.56 214 ASP B O 1
ATOM 4709 N N . VAL B 1 215 ? -7.238 2.574 -3.389 1 92.69 215 VAL B N 1
ATOM 4710 C CA . VAL B 1 215 ? -8.352 2.248 -2.51 1 92.69 215 VAL B CA 1
ATOM 4711 C C . VAL B 1 215 ? -9.367 1.385 -3.26 1 92.69 215 VAL B C 1
ATOM 4713 O O . VAL B 1 215 ? -9.82 0.362 -2.742 1 92.69 215 VAL B O 1
ATOM 4716 N N . ASN B 1 216 ? -9.633 1.778 -4.473 1 92.12 216 ASN B N 1
ATOM 4717 C CA . ASN B 1 216 ? -10.617 1.045 -5.258 1 92.12 216 ASN B CA 1
ATOM 4718 C C . ASN B 1 216 ? -10.102 -0.333 -5.664 1 92.12 216 ASN B C 1
ATOM 4720 O O . ASN B 1 216 ? -10.883 -1.275 -5.809 1 92.12 216 ASN B O 1
ATOM 4724 N N . LYS B 1 217 ? -8.797 -0.464 -5.848 1 92.25 217 LYS B N 1
ATOM 4725 C CA . LYS B 1 217 ? -8.234 -1.784 -6.121 1 92.25 217 LYS B CA 1
ATOM 4726 C C . LYS B 1 217 ? -8.547 -2.76 -4.992 1 92.25 217 LYS B C 1
ATOM 4728 O O . LYS B 1 217 ? -8.969 -3.893 -5.242 1 92.25 217 LYS B O 1
ATOM 4733 N N . VAL B 1 218 ? -8.375 -2.252 -3.773 1 96.12 218 VAL B N 1
ATOM 4734 C CA . VAL B 1 218 ? -8.648 -3.08 -2.604 1 96.12 218 VAL B CA 1
ATOM 4735 C C . VAL B 1 218 ? -10.125 -3.475 -2.59 1 96.12 218 VAL B C 1
ATOM 4737 O O . VAL B 1 218 ? -10.461 -4.652 -2.443 1 96.12 218 VAL B O 1
ATOM 4740 N N . LEU B 1 219 ? -10.984 -2.521 -2.807 1 96.19 219 LEU B N 1
ATOM 4741 C CA . LEU B 1 219 ? -12.43 -2.752 -2.758 1 96.19 219 LEU B CA 1
ATOM 4742 C C . LEU B 1 219 ? -12.867 -3.678 -3.885 1 96.19 219 LEU B C 1
ATOM 4744 O O . LEU B 1 219 ? -13.664 -4.594 -3.666 1 96.19 219 LEU B O 1
ATOM 4748 N N . MET B 1 220 ? -12.312 -3.449 -5.047 1 93.69 220 MET B N 1
ATOM 4749 C CA . MET B 1 220 ? -12.695 -4.254 -6.207 1 93.69 220 MET B CA 1
ATOM 4750 C C . MET B 1 220 ? -12.219 -5.695 -6.043 1 93.69 220 MET B C 1
ATOM 4752 O O . MET B 1 220 ? -12.914 -6.629 -6.445 1 93.69 220 MET B O 1
ATOM 4756 N N . PHE B 1 221 ? -11.094 -5.895 -5.539 1 95.06 221 PHE B N 1
ATOM 4757 C CA . PHE B 1 221 ? -10.617 -7.254 -5.293 1 95.06 221 PHE B CA 1
ATOM 4758 C C . PHE B 1 221 ? -11.523 -7.969 -4.301 1 95.06 221 PHE B C 1
ATOM 4760 O O . PHE B 1 221 ? -11.867 -9.141 -4.492 1 95.06 221 PHE B O 1
ATOM 4767 N N . ASN B 1 222 ? -11.891 -7.273 -3.189 1 97 222 ASN B N 1
ATOM 4768 C CA . ASN B 1 222 ? -12.828 -7.82 -2.215 1 97 222 ASN B CA 1
ATOM 4769 C C . ASN B 1 222 ? -14.133 -8.242 -2.873 1 97 222 ASN B C 1
ATOM 4771 O O . ASN B 1 222 ? -14.625 -9.352 -2.635 1 97 222 ASN B O 1
ATOM 4775 N N . ARG B 1 223 ? -14.648 -7.387 -3.764 1 95.69 223 ARG B N 1
ATOM 4776 C CA . ARG B 1 223 ? -15.898 -7.691 -4.453 1 95.69 223 ARG B CA 1
ATOM 4777 C C . ARG B 1 223 ? -15.719 -8.836 -5.441 1 95.69 223 ARG B C 1
ATOM 4779 O O . ARG B 1 223 ? -16.641 -9.633 -5.652 1 95.69 223 ARG B O 1
ATOM 4786 N N . PHE B 1 224 ? -14.57 -8.914 -6.043 1 94.19 224 PHE B N 1
ATOM 4787 C CA . PHE B 1 224 ? -14.242 -9.977 -6.977 1 94.19 224 PHE B CA 1
ATOM 4788 C C . PHE B 1 224 ? -14.305 -11.336 -6.289 1 94.19 224 PHE B C 1
ATOM 4790 O O . PHE B 1 224 ? -14.938 -12.266 -6.797 1 94.19 224 PHE B O 1
ATOM 4797 N N . ILE B 1 225 ? -13.719 -11.43 -5.129 1 96.19 225 ILE B N 1
ATOM 4798 C CA . ILE B 1 225 ? -13.742 -12.68 -4.371 1 96.19 225 ILE B CA 1
ATOM 4799 C C . ILE B 1 225 ? -15.164 -12.969 -3.902 1 96.19 225 ILE B C 1
ATOM 4801 O O . ILE B 1 225 ? -15.617 -14.117 -3.957 1 96.19 225 ILE B O 1
ATOM 4805 N N . LYS B 1 226 ? -15.836 -11.938 -3.436 1 95.44 226 LYS B N 1
ATOM 4806 C CA . LYS B 1 226 ? -17.219 -12.117 -2.988 1 95.44 226 LYS B CA 1
ATOM 4807 C C . LYS B 1 226 ? -18.094 -12.641 -4.117 1 95.44 226 LYS B C 1
ATOM 4809 O O . LYS B 1 226 ? -18.938 -13.523 -3.9 1 95.44 226 LYS B O 1
ATOM 4814 N N . LYS B 1 227 ? -17.922 -12.109 -5.273 1 93.44 227 LYS B N 1
ATOM 4815 C CA . LYS B 1 227 ? -18.672 -12.562 -6.434 1 93.44 227 LYS B CA 1
ATOM 4816 C C . LYS B 1 227 ? -18.391 -14.039 -6.723 1 93.44 227 LYS B C 1
ATOM 4818 O O . LYS B 1 227 ? -19.312 -14.805 -7.031 1 93.44 227 LYS B O 1
ATOM 4823 N N . ILE B 1 228 ? -17.172 -14.453 -6.68 1 94.56 228 ILE B N 1
ATOM 4824 C CA . ILE B 1 228 ? -16.781 -15.852 -6.867 1 94.56 228 ILE B CA 1
ATOM 4825 C C . ILE B 1 228 ? -17.5 -16.719 -5.828 1 94.56 228 ILE B C 1
ATOM 4827 O O . ILE B 1 228 ? -18.062 -17.766 -6.164 1 94.56 228 ILE B O 1
ATOM 4831 N N . GLU B 1 229 ? -17.453 -16.266 -4.562 1 96.75 229 GLU B N 1
ATOM 4832 C CA . GLU B 1 229 ? -18.125 -16.984 -3.482 1 96.75 229 GLU B CA 1
ATOM 4833 C C . GLU B 1 229 ? -19.609 -17.156 -3.781 1 96.75 229 GLU B C 1
ATOM 4835 O O . GLU B 1 229 ? -20.141 -18.266 -3.664 1 96.75 229 GLU B O 1
ATOM 4840 N N . GLU B 1 230 ? -20.234 -16.125 -4.238 1 95.12 230 GLU B N 1
ATOM 4841 C CA . GLU B 1 230 ? -21.672 -16.109 -4.441 1 95.12 230 GLU B CA 1
ATOM 4842 C C . GLU B 1 230 ? -22.062 -16.906 -5.684 1 95.12 230 GLU B C 1
ATOM 4844 O O . GLU B 1 230 ? -23.094 -17.578 -5.707 1 95.12 230 GLU B O 1
ATOM 4849 N N . THR B 1 231 ? -21.266 -16.859 -6.691 1 94.56 231 THR B N 1
ATOM 4850 C CA . THR B 1 231 ? -21.625 -17.453 -7.977 1 94.56 231 THR B CA 1
ATOM 4851 C C . THR B 1 231 ? -21.219 -18.938 -8.023 1 94.56 231 THR B C 1
ATOM 4853 O O . THR B 1 231 ? -21.953 -19.766 -8.555 1 94.56 231 THR B O 1
ATOM 4856 N N . GLU B 1 232 ? -20.094 -19.266 -7.414 1 96.56 232 GLU B N 1
ATOM 4857 C CA . GLU B 1 232 ? -19.562 -20.609 -7.566 1 96.56 232 GLU B CA 1
ATOM 4858 C C . GLU B 1 232 ? -19.828 -21.453 -6.32 1 96.56 232 GLU B C 1
ATOM 4860 O O . GLU B 1 232 ? -19.734 -22.688 -6.363 1 96.56 232 GLU B O 1
ATOM 4865 N N . GLU B 1 233 ? -20.062 -20.828 -5.238 1 98 233 GLU B N 1
ATOM 4866 C CA . GLU B 1 233 ? -20.391 -21.5 -3.98 1 98 233 GLU B CA 1
ATOM 4867 C C . GLU B 1 233 ? -19.375 -22.594 -3.664 1 98 233 GLU B C 1
ATOM 4869 O O . GLU B 1 233 ? -19.734 -23.734 -3.4 1 98 233 GLU B O 1
ATOM 4874 N N . PRO B 1 234 ? -18.125 -22.25 -3.725 1 98.31 234 PRO B N 1
ATOM 4875 C CA . PRO B 1 234 ? -17.094 -23.25 -3.412 1 98.31 234 PRO B CA 1
ATOM 4876 C C . PRO B 1 234 ? -17.031 -23.578 -1.923 1 98.31 234 PRO B C 1
ATOM 4878 O O . PRO B 1 234 ? -17.516 -22.812 -1.093 1 98.31 234 PRO B O 1
ATOM 4881 N N . ASP B 1 235 ? -16.438 -24.75 -1.667 1 98.19 235 ASP B N 1
ATOM 4882 C CA . ASP B 1 235 ? -16.141 -25.094 -0.281 1 98.19 235 ASP B CA 1
ATOM 4883 C C . ASP B 1 235 ? -14.914 -24.312 0.215 1 98.19 235 ASP B C 1
ATOM 4885 O O . ASP B 1 235 ? -14.805 -24.016 1.404 1 98.19 235 ASP B O 1
ATOM 4889 N N . ILE B 1 236 ? -14.031 -24.094 -0.709 1 98.25 236 ILE B N 1
ATOM 4890 C CA . ILE B 1 236 ? -12.75 -23.453 -0.396 1 98.25 236 ILE B CA 1
ATOM 4891 C C . ILE B 1 236 ? -12.336 -22.547 -1.545 1 98.25 236 ILE B C 1
ATOM 4893 O O . ILE B 1 236 ? -12.562 -22.859 -2.715 1 98.25 236 ILE B O 1
ATOM 4897 N N . ILE B 1 237 ? -11.75 -21.406 -1.245 1 98.38 237 ILE B N 1
ATOM 4898 C CA . ILE B 1 237 ? -11.141 -20.531 -2.232 1 98.38 237 ILE B CA 1
ATOM 4899 C C . ILE B 1 237 ? -9.625 -20.484 -2.018 1 98.38 237 ILE B C 1
ATOM 4901 O O . ILE B 1 237 ? -9.156 -20.281 -0.895 1 98.38 237 ILE B O 1
ATOM 4905 N N . ILE B 1 238 ? -8.844 -20.75 -3.057 1 98.56 238 ILE B N 1
ATOM 4906 C CA . ILE B 1 238 ? -7.391 -20.641 -3.01 1 98.56 238 ILE B CA 1
ATOM 4907 C C . ILE B 1 238 ? -6.938 -19.391 -3.74 1 98.56 238 ILE B C 1
ATOM 4909 O O . ILE B 1 238 ? -7.383 -19.109 -4.859 1 98.56 238 ILE B O 1
ATOM 4913 N N . ILE B 1 239 ? -6.133 -18.609 -3.113 1 98.12 239 ILE B N 1
ATOM 4914 C CA . ILE B 1 239 ? -5.605 -17.391 -3.719 1 98.12 239 ILE B CA 1
ATOM 4915 C C . ILE B 1 239 ? -4.082 -17.375 -3.617 1 98.12 239 ILE B C 1
ATOM 4917 O O . ILE B 1 239 ? -3.523 -17.609 -2.541 1 98.12 239 ILE B O 1
ATOM 4921 N N . GLY B 1 240 ? -3.428 -17.172 -4.73 1 97.5 240 GLY B N 1
ATOM 4922 C CA . GLY B 1 240 ? -1.997 -16.922 -4.742 1 97.5 240 GLY B CA 1
ATOM 4923 C C . GLY B 1 240 ? -1.662 -15.445 -4.902 1 97.5 240 GLY B C 1
ATOM 4924 O O . GLY B 1 240 ? -2.139 -14.789 -5.832 1 97.5 240 GLY B O 1
ATOM 4925 N N . ILE B 1 241 ? -0.863 -14.938 -4.016 1 97 241 ILE B N 1
ATOM 4926 C CA . ILE B 1 241 ? -0.453 -13.539 -4.113 1 97 241 ILE B CA 1
ATOM 4927 C C . ILE B 1 241 ? 0.731 -13.414 -5.07 1 97 241 ILE B C 1
ATOM 4929 O O . ILE B 1 241 ? 1.761 -14.062 -4.879 1 97 241 ILE B O 1
ATOM 4933 N N . PRO B 1 242 ? 0.599 -12.648 -6.105 1 94.5 242 PRO B N 1
ATOM 4934 C CA . PRO B 1 242 ? 1.723 -12.492 -7.031 1 94.5 242 PRO B CA 1
ATOM 4935 C C . PRO B 1 242 ? 2.879 -11.695 -6.426 1 94.5 242 PRO B C 1
ATOM 4937 O O . PRO B 1 242 ? 2.684 -10.953 -5.457 1 94.5 242 PRO B O 1
ATOM 4940 N N . GLY B 1 243 ? 4.055 -11.898 -6.973 1 94 243 GLY B N 1
ATOM 4941 C CA . GLY B 1 243 ? 5.219 -11.133 -6.559 1 94 243 GLY B CA 1
ATOM 4942 C C . GLY B 1 243 ? 5.691 -11.477 -5.156 1 94 243 GLY B C 1
ATOM 4943 O O . GLY B 1 243 ? 5.633 -12.633 -4.742 1 94 243 GLY B O 1
ATOM 4944 N N . GLY B 1 244 ? 6.305 -10.508 -4.5 1 95.75 244 GLY B N 1
ATOM 4945 C CA . GLY B 1 244 ? 6.828 -10.664 -3.15 1 95.75 244 GLY B CA 1
ATOM 4946 C C . GLY B 1 244 ? 6.113 -9.797 -2.129 1 95.75 244 GLY B C 1
ATOM 4947 O O . GLY B 1 244 ? 5.258 -8.984 -2.486 1 95.75 244 GLY B O 1
ATOM 4948 N N . ILE B 1 245 ? 6.5 -9.961 -0.866 1 96.31 245 ILE B N 1
ATOM 4949 C CA . ILE B 1 245 ? 5.738 -9.297 0.181 1 96.31 245 ILE B CA 1
ATOM 4950 C C . ILE B 1 245 ? 6.586 -8.195 0.813 1 96.31 245 ILE B C 1
ATOM 4952 O O . ILE B 1 245 ? 6.121 -7.469 1.696 1 96.31 245 ILE B O 1
ATOM 4956 N N . MET B 1 246 ? 7.863 -8.086 0.347 1 93.88 246 MET B N 1
ATOM 4957 C CA . MET B 1 246 ? 8.742 -7.082 0.936 1 93.88 246 MET B CA 1
ATOM 4958 C C . MET B 1 246 ? 9.969 -6.855 0.065 1 93.88 246 MET B C 1
ATOM 4960 O O . MET B 1 246 ? 10.344 -7.723 -0.731 1 93.88 246 MET B O 1
ATOM 4964 N N . PRO B 1 247 ? 10.688 -5.688 0.204 1 94 247 PRO B N 1
ATOM 4965 C CA . PRO B 1 247 ? 11.969 -5.484 -0.476 1 94 247 PRO B CA 1
ATOM 4966 C C . PRO B 1 247 ? 13.078 -6.371 0.082 1 94 247 PRO B C 1
ATOM 4968 O O . PRO B 1 247 ? 13.055 -6.727 1.264 1 94 247 PRO B O 1
ATOM 4971 N N . PHE B 1 248 ? 14.062 -6.699 -0.801 1 93.19 248 PHE B N 1
ATOM 4972 C CA . PHE B 1 248 ? 15.297 -7.309 -0.328 1 93.19 248 PHE B CA 1
ATOM 4973 C C . PHE B 1 248 ? 16.219 -6.262 0.302 1 93.19 248 PHE B C 1
ATOM 4975 O O . PHE B 1 248 ? 16.812 -6.504 1.354 1 93.19 248 PHE B O 1
ATOM 4982 N N . ASN B 1 249 ? 16.328 -5.281 -0.369 1 93.06 249 ASN B N 1
ATOM 4983 C CA . ASN B 1 249 ? 17.094 -4.109 0.04 1 93.06 249 ASN B CA 1
ATOM 4984 C C . ASN B 1 249 ? 16.719 -2.877 -0.778 1 93.06 249 ASN B C 1
ATOM 4986 O O . ASN B 1 249 ? 15.664 -2.844 -1.407 1 93.06 249 ASN B O 1
ATOM 4990 N N . ARG B 1 250 ? 17.547 -1.855 -0.766 1 92.88 250 ARG B N 1
ATOM 4991 C CA . ARG B 1 250 ? 17.219 -0.589 -1.414 1 92.88 250 ARG B CA 1
ATOM 4992 C C . ARG B 1 250 ? 17.328 -0.708 -2.932 1 92.88 250 ARG B C 1
ATOM 4994 O O . ARG B 1 250 ? 16.766 0.112 -3.662 1 92.88 250 ARG B O 1
ATOM 5001 N N . GLU B 1 251 ? 18.094 -1.608 -3.412 1 93.94 251 GLU B N 1
ATOM 5002 C CA . GLU B 1 251 ? 18.281 -1.797 -4.848 1 93.94 251 GLU B CA 1
ATOM 5003 C C . GLU B 1 251 ? 17.25 -2.777 -5.41 1 93.94 251 GLU B C 1
ATOM 5005 O O . GLU B 1 251 ? 16.656 -2.527 -6.461 1 93.94 251 GLU B O 1
ATOM 5010 N N . PHE B 1 252 ? 17.016 -3.867 -4.738 1 94.88 252 PHE B N 1
ATOM 5011 C CA . PHE B 1 252 ? 16.062 -4.887 -5.141 1 94.88 252 PHE B CA 1
ATOM 5012 C C . PHE B 1 252 ? 14.781 -4.785 -4.316 1 94.88 252 PHE B C 1
ATOM 5014 O O . PHE B 1 252 ? 14.617 -5.492 -3.318 1 94.88 252 PHE B O 1
ATOM 5021 N N . THR B 1 253 ? 13.852 -4.027 -4.809 1 94.88 253 THR B N 1
ATOM 5022 C CA . THR B 1 253 ? 12.742 -3.543 -3.99 1 94.88 253 THR B CA 1
ATOM 5023 C C . THR B 1 253 ? 11.602 -4.551 -3.975 1 94.88 253 THR B C 1
ATOM 5025 O O . THR B 1 253 ? 10.703 -4.473 -3.131 1 94.88 253 THR B O 1
ATOM 5028 N N . ASN B 1 254 ? 11.68 -5.488 -5.008 1 94.12 254 ASN B N 1
ATOM 5029 C CA . ASN B 1 254 ? 10.57 -6.43 -5.109 1 94.12 254 ASN B CA 1
ATOM 5030 C C . ASN B 1 254 ? 9.219 -5.711 -5.141 1 94.12 254 ASN B C 1
ATOM 5032 O O . ASN B 1 254 ? 8.258 -6.164 -4.523 1 94.12 254 ASN B O 1
ATOM 5036 N N . LYS B 1 255 ? 9.172 -4.582 -5.852 1 94.75 255 LYS B N 1
ATOM 5037 C CA . LYS B 1 255 ? 7.996 -3.727 -6.016 1 94.75 255 LYS B CA 1
ATOM 5038 C C . LYS B 1 255 ? 7.371 -3.389 -4.664 1 94.75 255 LYS B C 1
ATOM 5040 O O . LYS B 1 255 ? 6.156 -3.209 -4.566 1 94.75 255 LYS B O 1
ATOM 5045 N N . PHE B 1 256 ? 8.078 -3.531 -3.619 1 95.94 256 PHE B N 1
ATOM 5046 C CA . PHE B 1 256 ? 7.812 -3.064 -2.264 1 95.94 256 PHE B CA 1
ATOM 5047 C C . PHE B 1 256 ? 6.703 -3.883 -1.615 1 95.94 256 PHE B C 1
ATOM 5049 O O . PHE B 1 256 ? 6.195 -3.521 -0.551 1 95.94 256 PHE B O 1
ATOM 5056 N N . GLY B 1 257 ? 6.25 -4.957 -2.215 1 95.75 257 GLY B N 1
ATOM 5057 C CA . GLY B 1 257 ? 5.172 -5.758 -1.651 1 95.75 257 GLY B CA 1
ATOM 5058 C C . GLY B 1 257 ? 3.83 -5.051 -1.675 1 95.75 257 GLY B C 1
ATOM 5059 O O . GLY B 1 257 ? 2.951 -5.352 -0.864 1 95.75 257 GLY B O 1
ATOM 5060 N N . LEU B 1 258 ? 3.662 -4.113 -2.619 1 96.06 258 LEU B N 1
ATOM 5061 C CA . LEU B 1 258 ? 2.479 -3.26 -2.643 1 96.06 258 LEU B CA 1
ATOM 5062 C C . LEU B 1 258 ? 1.225 -4.078 -2.928 1 96.06 258 LEU B C 1
ATOM 5064 O O . LEU B 1 258 ? 0.197 -3.898 -2.27 1 96.06 258 LEU B O 1
ATOM 5068 N N . VAL B 1 259 ? 1.339 -5.012 -3.842 1 95.44 259 VAL B N 1
ATOM 5069 C CA . VAL B 1 259 ? 0.186 -5.824 -4.215 1 95.44 259 VAL B CA 1
ATOM 5070 C C . VAL B 1 259 ? -0.228 -6.703 -3.037 1 95.44 259 VAL B C 1
ATOM 5072 O O . VAL B 1 259 ? -1.416 -6.816 -2.725 1 95.44 259 VAL B O 1
ATOM 5075 N N . ALA B 1 260 ? 0.749 -7.285 -2.383 1 97.06 260 ALA B N 1
ATOM 5076 C CA . ALA B 1 260 ? 0.463 -8.102 -1.204 1 97.06 260 ALA B CA 1
ATOM 5077 C C . ALA B 1 260 ? -0.243 -7.277 -0.128 1 97.06 260 ALA B C 1
ATOM 5079 O O . ALA B 1 260 ? -1.183 -7.758 0.511 1 97.06 260 ALA B O 1
ATOM 5080 N N . PHE B 1 261 ? 0.199 -6.051 0.032 1 97.19 261 PHE B N 1
ATOM 5081 C CA . PHE B 1 261 ? -0.411 -5.184 1.032 1 97.19 261 PHE B CA 1
ATOM 5082 C C . PHE B 1 261 ? -1.854 -4.863 0.664 1 97.19 261 PHE B C 1
ATOM 5084 O O . PHE B 1 261 ? -2.746 -4.922 1.514 1 97.19 261 PHE B O 1
ATOM 5091 N N . GLU B 1 262 ? -2.1 -4.547 -0.54 1 97 262 GLU B N 1
ATOM 5092 C CA . GLU B 1 262 ? -3.453 -4.254 -1 1 97 262 GLU B CA 1
ATOM 5093 C C . GLU B 1 262 ? -4.383 -5.445 -0.779 1 97 262 GLU B C 1
ATOM 5095 O O . GLU B 1 262 ? -5.488 -5.285 -0.263 1 97 262 GLU B O 1
ATOM 5100 N N . ILE B 1 263 ? -3.895 -6.605 -1.093 1 97.62 263 ILE B N 1
ATOM 5101 C CA . ILE B 1 263 ? -4.691 -7.82 -0.958 1 97.62 263 ILE B CA 1
ATOM 5102 C C . ILE B 1 263 ? -4.992 -8.078 0.516 1 97.62 263 ILE B C 1
ATOM 5104 O O . ILE B 1 263 ? -6.09 -8.523 0.864 1 97.62 263 ILE B O 1
ATOM 5108 N N . SER B 1 264 ? -4.027 -7.781 1.386 1 97.5 264 SER B N 1
ATOM 5109 C CA . SER B 1 264 ? -4.18 -8.031 2.814 1 97.5 264 SER B CA 1
ATOM 5110 C C . SER B 1 264 ? -5.297 -7.176 3.408 1 97.5 264 SER B C 1
ATOM 5112 O O . SER B 1 264 ? -5.848 -7.508 4.461 1 97.5 264 SER B O 1
ATOM 5114 N N . GLN B 1 265 ? -5.586 -6.07 2.725 1 97.19 265 GLN B N 1
ATOM 5115 C CA . GLN B 1 265 ? -6.668 -5.215 3.197 1 97.19 265 GLN B CA 1
ATOM 5116 C C . GLN B 1 265 ? -8.016 -5.699 2.684 1 97.19 265 GLN B C 1
ATOM 5118 O O . GLN B 1 265 ? -9.062 -5.273 3.174 1 97.19 265 GLN B O 1
ATOM 5123 N N . ALA B 1 266 ? -8 -6.609 1.681 1 97.5 266 ALA B N 1
ATOM 5124 C CA . ALA B 1 266 ? -9.219 -6.969 0.958 1 97.5 266 ALA B CA 1
ATOM 5125 C C . ALA B 1 266 ? -9.805 -8.273 1.491 1 97.5 266 ALA B C 1
ATOM 5127 O O . ALA B 1 266 ? -10.992 -8.547 1.303 1 97.5 266 ALA B O 1
ATOM 5128 N N . ILE B 1 267 ? -8.945 -9.102 2.125 1 97.19 267 ILE B N 1
ATOM 5129 C CA . ILE B 1 267 ? -9.438 -10.414 2.529 1 97.19 267 ILE B CA 1
ATOM 5130 C C . ILE B 1 267 ? -8.773 -10.836 3.842 1 97.19 267 ILE B C 1
ATOM 5132 O O . ILE B 1 267 ? -7.715 -10.312 4.203 1 97.19 267 ILE B O 1
ATOM 5136 N N . THR B 1 268 ? -9.422 -11.758 4.551 1 96.69 268 THR B N 1
ATOM 5137 C CA . THR B 1 268 ? -8.891 -12.438 5.723 1 96.69 268 THR B CA 1
ATOM 5138 C C . THR B 1 268 ? -8.797 -13.938 5.48 1 96.69 268 THR B C 1
ATOM 5140 O O . THR B 1 268 ? -9.812 -14.633 5.445 1 96.69 268 THR B O 1
ATOM 5143 N N . PRO B 1 269 ? -7.617 -14.414 5.348 1 98.12 269 PRO B N 1
ATOM 5144 C CA . PRO B 1 269 ? -7.477 -15.844 5.059 1 98.12 269 PRO B CA 1
ATOM 5145 C C . PRO B 1 269 ? -7.66 -16.719 6.297 1 98.12 269 PRO B C 1
ATOM 5147 O O . PRO B 1 269 ? -7.512 -16.234 7.422 1 98.12 269 PRO B O 1
ATOM 5150 N N . ASP B 1 270 ? -7.965 -17.953 6.07 1 98.19 270 ASP B N 1
ATOM 5151 C CA . ASP B 1 270 ? -8.117 -18.953 7.133 1 98.19 270 ASP B CA 1
ATOM 5152 C C . ASP B 1 270 ? -6.867 -19.812 7.262 1 98.19 270 ASP B C 1
ATOM 5154 O O . ASP B 1 270 ? -6.586 -20.359 8.336 1 98.19 270 ASP B O 1
ATOM 5158 N N . VAL B 1 271 ? -6.199 -20.016 6.223 1 98.56 271 VAL B N 1
ATOM 5159 C CA . VAL B 1 271 ? -4.93 -20.734 6.172 1 98.56 271 VAL B CA 1
ATOM 5160 C C . VAL B 1 271 ? -3.926 -19.953 5.332 1 98.56 271 VAL B C 1
ATOM 5162 O O . VAL B 1 271 ? -4.254 -19.484 4.242 1 98.56 271 VAL B O 1
ATOM 5165 N N . VAL B 1 272 ? -2.77 -19.75 5.867 1 98.75 272 VAL B N 1
ATOM 5166 C CA . VAL B 1 272 ? -1.734 -19 5.156 1 98.75 272 VAL B CA 1
ATOM 5167 C C . VAL B 1 272 ? -0.486 -19.875 5.004 1 98.75 272 VAL B C 1
ATOM 5169 O O . VAL B 1 272 ? 0.057 -20.375 5.996 1 98.75 272 VAL B O 1
ATOM 5172 N N . ILE B 1 273 ? -0.068 -20.047 3.797 1 98.62 273 ILE B N 1
ATOM 5173 C CA . ILE B 1 273 ? 1.192 -20.703 3.486 1 98.62 273 ILE B CA 1
ATOM 5174 C C . ILE B 1 273 ? 2.205 -19.688 2.98 1 98.62 273 ILE B C 1
ATOM 5176 O O . ILE B 1 273 ? 2.002 -19.062 1.931 1 98.62 273 ILE B O 1
ATOM 5180 N N . ALA B 1 274 ? 3.268 -19.516 3.705 1 98.44 274 ALA B N 1
ATOM 5181 C CA . ALA B 1 274 ? 4.324 -18.562 3.342 1 98.44 274 ALA B CA 1
ATOM 5182 C C . ALA B 1 274 ? 5.535 -19.297 2.762 1 98.44 274 ALA B C 1
ATOM 5184 O O . ALA B 1 274 ? 6.098 -20.188 3.406 1 98.44 274 ALA B O 1
ATOM 5185 N N . SER B 1 275 ? 5.902 -18.906 1.559 1 98.44 275 SER B N 1
ATOM 5186 C CA . SER B 1 275 ? 7.004 -19.578 0.877 1 98.44 275 SER B CA 1
ATOM 5187 C C . SER B 1 275 ? 8.258 -18.703 0.86 1 98.44 275 SER B C 1
ATOM 5189 O O . SER B 1 275 ? 8.195 -17.531 0.467 1 98.44 275 SER B O 1
ATOM 5191 N N . LEU B 1 276 ? 9.352 -19.312 1.283 1 97.62 276 LEU B N 1
ATOM 5192 C CA . LEU B 1 276 ? 10.625 -18.609 1.413 1 97.62 276 LEU B CA 1
ATOM 5193 C C . LEU B 1 276 ? 11.664 -19.172 0.453 1 97.62 276 LEU B C 1
ATOM 5195 O O . LEU B 1 276 ? 11.547 -20.312 0.01 1 97.62 276 LEU B O 1
ATOM 5199 N N . LEU B 1 277 ? 12.695 -18.359 0.125 1 97.56 277 LEU B N 1
ATOM 5200 C CA . LEU B 1 277 ? 13.906 -18.875 -0.5 1 97.56 277 LEU B CA 1
ATOM 5201 C C . LEU B 1 277 ? 14.727 -19.688 0.496 1 97.56 277 LEU B C 1
ATOM 5203 O O . LEU B 1 277 ? 14.578 -19.531 1.709 1 97.56 277 LEU B O 1
ATOM 5207 N N . TYR B 1 278 ? 15.484 -20.516 -0.052 1 97.5 278 TYR B N 1
ATOM 5208 C CA . TYR B 1 278 ? 16.391 -21.219 0.848 1 97.5 278 TYR B CA 1
ATOM 5209 C C . TYR B 1 278 ? 17.484 -20.297 1.345 1 97.5 278 TYR B C 1
ATOM 5211 O O . TYR B 1 278 ? 18.109 -19.578 0.553 1 97.5 278 TYR B O 1
ATOM 5219 N N . GLU B 1 279 ? 17.562 -20.281 2.543 1 93.62 279 GLU B N 1
ATOM 5220 C CA . GLU B 1 279 ? 18.703 -19.75 3.273 1 93.62 279 GLU B CA 1
ATOM 5221 C C . GLU B 1 279 ? 19.062 -20.656 4.457 1 93.62 279 GLU B C 1
ATOM 5223 O O . GLU B 1 279 ? 18.297 -21.547 4.816 1 93.62 279 GLU B O 1
ATOM 5228 N N . ASP B 1 280 ? 20.297 -20.594 4.844 1 91.25 280 ASP B N 1
ATOM 5229 C CA . ASP B 1 280 ? 20.641 -21.344 6.043 1 91.25 280 ASP B CA 1
ATOM 5230 C C . ASP B 1 280 ? 20.062 -20.688 7.293 1 91.25 280 ASP B C 1
ATOM 5232 O O . ASP B 1 280 ? 20.797 -20.109 8.094 1 91.25 280 ASP B O 1
ATOM 5236 N N . TYR B 1 281 ? 18.719 -20.875 7.461 1 89.06 281 TYR B N 1
ATOM 5237 C CA . TYR B 1 281 ? 18 -20.188 8.523 1 89.06 281 TYR B CA 1
ATOM 5238 C C . TYR B 1 281 ? 18.312 -20.797 9.883 1 89.06 281 TYR B C 1
ATOM 5240 O O . TYR B 1 281 ? 18.422 -22.016 10.008 1 89.06 281 TYR B O 1
ATOM 5248 N N . LYS B 1 282 ? 18.422 -19.922 10.867 1 85.88 282 LYS B N 1
ATOM 5249 C CA . LYS B 1 282 ? 18.203 -20.344 12.25 1 85.88 282 LYS B CA 1
ATOM 5250 C C . LYS B 1 282 ? 16.719 -20.406 12.594 1 85.88 282 LYS B C 1
ATOM 5252 O O . LYS B 1 282 ? 15.906 -19.75 11.945 1 85.88 282 LYS B O 1
ATOM 5257 N N . PRO B 1 283 ? 16.344 -21.281 13.508 1 79.12 283 PRO B N 1
ATOM 5258 C CA . PRO B 1 283 ? 14.93 -21.359 13.867 1 79.12 283 PRO B CA 1
ATOM 5259 C C . PRO B 1 283 ? 14.305 -20 14.133 1 79.12 283 PRO B C 1
ATOM 5261 O O . PRO B 1 283 ? 13.141 -19.766 13.781 1 79.12 283 PRO B O 1
ATOM 5264 N N . GLU B 1 284 ? 15.031 -19.062 14.664 1 84.5 284 GLU B N 1
ATOM 5265 C CA . GLU B 1 284 ? 14.562 -17.719 14.961 1 84.5 284 GLU B CA 1
ATOM 5266 C C . GLU B 1 284 ? 14.227 -16.953 13.68 1 84.5 284 GLU B C 1
ATOM 5268 O O . GLU B 1 284 ? 13.469 -15.984 13.711 1 84.5 284 GLU B O 1
ATOM 5273 N N . GLY B 1 285 ? 14.859 -17.422 12.609 1 86.62 285 GLY B N 1
ATOM 5274 C CA . GLY B 1 285 ? 14.586 -16.781 11.328 1 86.62 285 GLY B CA 1
ATOM 5275 C C . GLY B 1 285 ? 13.133 -16.906 10.898 1 86.62 285 GLY B C 1
ATOM 5276 O O . GLY B 1 285 ? 12.555 -15.945 10.375 1 86.62 285 GLY B O 1
ATOM 5277 N N . PHE B 1 286 ? 12.492 -18.031 11.234 1 92.62 286 PHE B N 1
ATOM 5278 C CA . PHE B 1 286 ? 11.086 -18.234 10.875 1 92.62 286 PHE B CA 1
ATOM 5279 C C . PHE B 1 286 ? 10.18 -17.344 11.703 1 92.62 286 PHE B C 1
ATOM 5281 O O . PHE B 1 286 ? 9.164 -16.844 11.219 1 92.62 286 PHE B O 1
ATOM 5288 N N . ASP B 1 287 ? 10.609 -17.094 12.938 1 91.12 287 ASP B N 1
ATOM 5289 C CA . ASP B 1 287 ? 9.852 -16.188 13.797 1 91.12 287 ASP B CA 1
ATOM 5290 C C . ASP B 1 287 ? 9.828 -14.773 13.227 1 91.12 287 ASP B C 1
ATOM 5292 O O . ASP B 1 287 ? 8.812 -14.078 13.312 1 91.12 287 ASP B O 1
ATOM 5296 N N . THR B 1 288 ? 10.945 -14.406 12.672 1 88.56 288 THR B N 1
ATOM 5297 C CA . THR B 1 288 ? 11.039 -13.086 12.062 1 88.56 288 THR B CA 1
ATOM 5298 C C . THR B 1 288 ? 10.047 -12.953 10.914 1 88.56 288 THR B C 1
ATOM 5300 O O . THR B 1 288 ? 9.32 -11.961 10.828 1 88.56 288 THR B O 1
ATOM 5303 N N . TYR B 1 289 ? 9.984 -13.914 10.102 1 92.06 289 TYR B N 1
ATOM 5304 C CA . TYR B 1 289 ? 9.086 -13.867 8.953 1 92.06 289 TYR B CA 1
ATOM 5305 C C . TYR B 1 289 ? 7.633 -13.977 9.398 1 92.06 289 TYR B C 1
ATOM 5307 O O . TYR B 1 289 ? 6.75 -13.328 8.82 1 92.06 289 TYR B O 1
ATOM 5315 N N . MET B 1 290 ? 7.402 -14.789 10.414 1 93.5 290 MET B N 1
ATOM 5316 C CA . MET B 1 290 ? 6.062 -14.898 10.984 1 93.5 290 MET B CA 1
ATOM 5317 C C . MET B 1 290 ? 5.562 -13.547 11.477 1 93.5 290 MET B C 1
ATOM 5319 O O . MET B 1 290 ? 4.434 -13.148 11.172 1 93.5 290 MET B O 1
ATOM 5323 N N . ASN B 1 291 ? 6.395 -12.883 12.195 1 89.25 291 ASN B N 1
ATOM 5324 C CA . ASN B 1 291 ? 6.039 -11.57 12.727 1 89.25 291 ASN B CA 1
ATOM 5325 C C . ASN B 1 291 ? 5.84 -10.547 11.609 1 89.25 291 ASN B C 1
ATOM 5327 O O . ASN B 1 291 ? 4.93 -9.719 11.672 1 89.25 291 ASN B O 1
ATOM 5331 N N . LEU B 1 292 ? 6.715 -10.633 10.648 1 90.25 292 LEU B N 1
ATOM 5332 C CA . LEU B 1 292 ? 6.598 -9.727 9.516 1 90.25 292 LEU B CA 1
ATOM 5333 C C . LEU B 1 292 ? 5.25 -9.891 8.82 1 90.25 292 LEU B C 1
ATOM 5335 O O . LEU B 1 292 ? 4.547 -8.906 8.578 1 90.25 292 LEU B O 1
ATOM 5339 N N . VAL B 1 293 ? 4.871 -11.109 8.531 1 95.19 293 VAL B N 1
ATOM 5340 C CA . VAL B 1 293 ? 3.611 -11.398 7.852 1 95.19 293 VAL B CA 1
ATOM 5341 C C . VAL B 1 293 ? 2.439 -10.992 8.742 1 95.19 293 VAL B C 1
ATOM 5343 O O . VAL B 1 293 ? 1.474 -10.383 8.273 1 95.19 293 VAL B O 1
ATOM 5346 N N . LYS B 1 294 ? 2.5 -11.25 9.992 1 93.38 294 LYS B N 1
ATOM 5347 C CA . LYS B 1 294 ? 1.436 -10.961 10.945 1 93.38 294 LYS B CA 1
ATOM 5348 C C . LYS B 1 294 ? 1.206 -9.453 11.07 1 93.38 294 LYS B C 1
ATOM 5350 O O . LYS B 1 294 ? 0.075 -8.984 10.938 1 93.38 294 LYS B O 1
ATOM 5355 N N . TYR B 1 295 ? 2.213 -8.727 11.219 1 87.94 295 TYR B N 1
ATOM 5356 C CA . TYR B 1 295 ? 2.057 -7.316 11.555 1 87.94 295 TYR B CA 1
ATOM 5357 C C . TYR B 1 295 ? 1.959 -6.465 10.289 1 87.94 295 TYR B C 1
ATOM 5359 O O . TYR B 1 295 ? 1.27 -5.441 10.281 1 87.94 295 TYR B O 1
ATOM 5367 N N . LYS B 1 296 ? 2.68 -6.848 9.266 1 91.69 296 LYS B N 1
ATOM 5368 C CA . LYS B 1 296 ? 2.65 -6.082 8.023 1 91.69 296 LYS B CA 1
ATOM 5369 C C . LYS B 1 296 ? 1.367 -6.348 7.242 1 91.69 296 LYS B C 1
ATOM 5371 O O . LYS B 1 296 ? 0.765 -5.422 6.695 1 91.69 296 LYS B O 1
ATOM 5376 N N . LEU B 1 297 ? 0.963 -7.637 7.211 1 94.94 297 LEU B N 1
ATOM 5377 C CA . LEU B 1 297 ? -0.156 -8.008 6.352 1 94.94 297 LEU B CA 1
ATOM 5378 C C . LEU B 1 297 ? -1.366 -8.422 7.188 1 94.94 297 LEU B C 1
ATOM 5380 O O . LEU B 1 297 ? -2.48 -8.516 6.668 1 94.94 297 LEU B O 1
ATOM 5384 N N . GLY B 1 298 ? -1.216 -8.648 8.461 1 92.62 298 GLY B N 1
ATOM 5385 C CA . GLY B 1 298 ? -2.314 -9.078 9.312 1 92.62 298 GLY B CA 1
ATOM 5386 C C . GLY B 1 298 ? -2.643 -10.547 9.164 1 92.62 298 GLY B C 1
ATOM 5387 O O . GLY B 1 298 ? -3.756 -10.977 9.477 1 92.62 298 GLY B O 1
ATOM 5388 N N . PHE B 1 299 ? -1.716 -11.336 8.578 1 96.31 299 PHE B N 1
ATOM 5389 C CA . PHE B 1 299 ? -1.938 -12.758 8.352 1 96.31 299 PHE B CA 1
ATOM 5390 C C . PHE B 1 299 ? -1.16 -13.594 9.359 1 96.31 299 PHE B C 1
ATOM 5392 O O . PHE B 1 299 ? -0.011 -13.281 9.68 1 96.31 299 PHE B O 1
ATOM 5399 N N . GLU B 1 300 ? -1.736 -14.625 9.875 1 96.69 300 GLU B N 1
ATOM 5400 C CA . GLU B 1 300 ? -1.035 -15.617 10.688 1 96.69 300 GLU B CA 1
ATOM 5401 C C . GLU B 1 300 ? -0.572 -16.797 9.836 1 96.69 300 GLU B C 1
ATOM 5403 O O . GLU B 1 300 ? -1.394 -17.531 9.281 1 96.69 300 GLU B O 1
ATOM 5408 N N . VAL B 1 301 ? 0.689 -16.984 9.805 1 97.88 301 VAL B N 1
ATOM 5409 C CA . VAL B 1 301 ? 1.253 -18.047 8.969 1 97.88 301 VAL B CA 1
ATOM 5410 C C . VAL B 1 301 ? 0.967 -19.406 9.594 1 97.88 301 VAL B C 1
ATOM 5412 O O . VAL B 1 301 ? 1.198 -19.609 10.789 1 97.88 301 VAL B O 1
ATOM 5415 N N . ASP B 1 302 ? 0.484 -20.312 8.812 1 98.06 302 ASP B N 1
ATOM 5416 C CA . ASP B 1 302 ? 0.201 -21.672 9.281 1 98.06 302 ASP B CA 1
ATOM 5417 C C . ASP B 1 302 ? 1.323 -22.625 8.898 1 98.06 302 ASP B C 1
ATOM 5419 O O . ASP B 1 302 ? 1.651 -23.547 9.656 1 98.06 302 ASP B O 1
ATOM 5423 N N . PHE B 1 303 ? 1.844 -22.438 7.695 1 98.06 303 PHE B N 1
ATOM 5424 C CA . PHE B 1 303 ? 2.895 -23.297 7.16 1 98.06 303 PHE B CA 1
ATOM 5425 C C . PHE B 1 303 ? 3.965 -22.469 6.457 1 98.06 303 PHE B C 1
ATOM 5427 O O . PHE B 1 303 ? 3.652 -21.5 5.773 1 98.06 303 PHE B O 1
ATOM 5434 N N . PHE B 1 304 ? 5.18 -22.953 6.629 1 97.88 304 PHE B N 1
ATOM 5435 C CA . PHE B 1 304 ? 6.246 -22.438 5.781 1 97.88 304 PHE B CA 1
ATOM 5436 C C . PHE B 1 304 ? 6.617 -23.453 4.699 1 97.88 304 PHE B C 1
ATOM 5438 O O . PHE B 1 304 ? 6.582 -24.656 4.93 1 97.88 304 PHE B O 1
ATOM 5445 N N . ASN B 1 305 ? 6.859 -22.969 3.527 1 98.38 305 ASN B N 1
ATOM 5446 C CA . ASN B 1 305 ? 7.535 -23.719 2.473 1 98.38 305 ASN B CA 1
ATOM 5447 C C . ASN B 1 305 ? 8.906 -23.125 2.156 1 98.38 305 ASN B C 1
ATOM 5449 O O . ASN B 1 305 ? 9.055 -21.906 2.072 1 98.38 305 ASN B O 1
ATOM 5453 N N . ILE B 1 306 ? 9.883 -24 2.027 1 98 306 ILE B N 1
ATOM 5454 C CA . ILE B 1 306 ? 11.18 -23.562 1.535 1 98 306 ILE B CA 1
ATOM 5455 C C . ILE B 1 306 ? 11.336 -23.953 0.067 1 98 306 ILE B C 1
ATOM 5457 O O . ILE B 1 306 ? 11.352 -25.141 -0.268 1 98 306 ILE B O 1
ATOM 5461 N N . ALA B 1 307 ? 11.422 -22.969 -0.774 1 98.25 307 ALA B N 1
ATOM 5462 C CA . ALA B 1 307 ? 11.641 -23.203 -2.197 1 98.25 307 ALA B CA 1
ATOM 5463 C C . ALA B 1 307 ? 13.07 -23.672 -2.461 1 98.25 307 ALA B C 1
ATOM 5465 O O . ALA B 1 307 ? 13.977 -23.391 -1.673 1 98.25 307 ALA B O 1
ATOM 5466 N N . ASN B 1 308 ? 13.25 -24.391 -3.582 1 98.06 308 ASN B N 1
ATOM 5467 C CA . ASN B 1 308 ? 14.594 -24.828 -3.945 1 98.06 308 ASN B CA 1
ATOM 5468 C C . ASN B 1 308 ? 15.32 -23.797 -4.789 1 98.06 308 ASN B C 1
ATOM 5470 O O . ASN B 1 308 ? 15.883 -24.125 -5.836 1 98.06 308 ASN B O 1
ATOM 5474 N N . MET B 1 309 ? 15.25 -22.578 -4.348 1 97.56 309 MET B N 1
ATOM 5475 C CA . MET B 1 309 ? 15.914 -21.422 -4.941 1 97.56 309 MET B CA 1
ATOM 5476 C C . MET B 1 309 ? 16.641 -20.609 -3.875 1 97.56 309 MET B C 1
ATOM 5478 O O . MET B 1 309 ? 16.156 -20.469 -2.748 1 97.56 309 MET B O 1
ATOM 5482 N N . GLN B 1 310 ? 17.781 -20.156 -4.234 1 97.25 310 GLN B N 1
ATOM 5483 C CA . GLN B 1 310 ? 18.562 -19.266 -3.381 1 97.25 310 GLN B CA 1
ATOM 5484 C C . GLN B 1 310 ? 18.891 -17.953 -4.102 1 97.25 310 GLN B C 1
ATOM 5486 O O . GLN B 1 310 ? 19.234 -17.969 -5.285 1 97.25 310 GLN B O 1
ATOM 5491 N N . PHE B 1 311 ? 18.703 -16.859 -3.395 1 96.06 311 PHE B N 1
ATOM 5492 C CA . PHE B 1 311 ? 19.078 -15.578 -3.99 1 96.06 311 PHE B CA 1
ATOM 5493 C C . PHE B 1 311 ? 20.578 -15.453 -4.145 1 96.06 311 PHE B C 1
ATOM 5495 O O . PHE B 1 311 ? 21.328 -15.695 -3.193 1 96.06 311 PHE B O 1
ATOM 5502 N N . ASP B 1 312 ? 21.016 -15.172 -5.32 1 95.81 312 ASP B N 1
ATOM 5503 C CA . ASP B 1 312 ? 22.438 -15.023 -5.613 1 95.81 312 ASP B CA 1
ATOM 5504 C C . ASP B 1 312 ? 22.875 -13.57 -5.469 1 95.81 312 ASP B C 1
ATOM 5506 O O . ASP B 1 312 ? 22.938 -12.836 -6.457 1 95.81 312 ASP B O 1
ATOM 5510 N N . TRP B 1 313 ? 23.266 -13.188 -4.312 1 94.81 313 TRP B N 1
ATOM 5511 C CA . TRP B 1 313 ? 23.609 -11.805 -4.004 1 94.81 313 TRP B CA 1
ATOM 5512 C C . TRP B 1 313 ? 24.828 -11.352 -4.82 1 94.81 313 TRP B C 1
ATOM 5514 O O . TRP B 1 313 ? 24.875 -10.211 -5.285 1 94.81 313 TRP B O 1
ATOM 5524 N N . LYS B 1 314 ? 25.812 -12.227 -4.914 1 95.5 314 LYS B N 1
ATOM 5525 C CA . LYS B 1 314 ? 27.031 -11.875 -5.652 1 95.5 314 LYS B CA 1
ATOM 5526 C C . LYS B 1 314 ? 26.703 -11.492 -7.094 1 95.5 314 LYS B C 1
ATOM 5528 O O . LYS B 1 314 ? 27.062 -10.398 -7.547 1 95.5 314 LYS B O 1
ATOM 5533 N N . ARG B 1 315 ? 26.047 -12.273 -7.754 1 94.69 315 ARG B N 1
ATOM 5534 C CA . ARG B 1 315 ? 25.672 -12.016 -9.141 1 94.69 315 ARG B CA 1
ATOM 5535 C C . ARG B 1 315 ? 24.734 -10.828 -9.25 1 94.69 315 ARG B C 1
ATOM 5537 O O . ARG B 1 315 ? 24.875 -9.992 -10.148 1 94.69 315 ARG B O 1
ATOM 5544 N N . ALA B 1 316 ? 23.703 -10.812 -8.375 1 93.25 316 ALA B N 1
ATOM 5545 C CA . ALA B 1 316 ? 22.734 -9.719 -8.383 1 93.25 316 ALA B CA 1
ATOM 5546 C C . ALA B 1 316 ? 23.438 -8.367 -8.25 1 93.25 316 ALA B C 1
ATOM 5548 O O . ALA B 1 316 ? 23.109 -7.414 -8.961 1 93.25 316 ALA B O 1
ATOM 5549 N N . ASN B 1 317 ? 24.406 -8.281 -7.375 1 93.25 317 ASN B N 1
ATOM 5550 C CA . ASN B 1 317 ? 25.109 -7.023 -7.137 1 93.25 317 ASN B CA 1
ATOM 5551 C C . ASN B 1 317 ? 26.016 -6.652 -8.305 1 93.25 317 ASN B C 1
ATOM 5553 O O . ASN B 1 317 ? 26.203 -5.473 -8.609 1 93.25 317 ASN B O 1
ATOM 5557 N N . GLN B 1 318 ? 26.562 -7.609 -8.93 1 94.19 318 GLN B N 1
ATOM 5558 C CA . GLN B 1 318 ? 27.438 -7.391 -10.078 1 94.19 318 GLN B CA 1
ATOM 5559 C C . GLN B 1 318 ? 26.641 -6.957 -11.305 1 94.19 318 GLN B C 1
ATOM 5561 O O . GLN B 1 318 ? 27.047 -6.027 -12.008 1 94.19 318 GLN B O 1
ATOM 5566 N N . GLU B 1 319 ? 25.5 -7.547 -11.484 1 93.12 319 GLU B N 1
ATOM 5567 C CA . GLU B 1 319 ? 24.719 -7.324 -12.703 1 93.12 319 GLU B CA 1
ATOM 5568 C C . GLU B 1 319 ? 23.578 -6.336 -12.453 1 93.12 319 GLU B C 1
ATOM 5570 O O . GLU B 1 319 ? 22.938 -5.879 -13.391 1 93.12 319 GLU B O 1
ATOM 5575 N N . HIS B 1 320 ? 23.234 -6.027 -11.234 1 91 320 HIS B N 1
ATOM 5576 C CA . HIS B 1 320 ? 22.203 -5.094 -10.828 1 91 320 HIS B CA 1
ATOM 5577 C C . HIS B 1 320 ? 20.828 -5.566 -11.297 1 91 320 HIS B C 1
ATOM 5579 O O . HIS B 1 320 ? 20 -4.762 -11.734 1 91 320 HIS B O 1
ATOM 5585 N N . VAL B 1 321 ? 20.75 -6.871 -11.375 1 90.12 321 VAL B N 1
ATOM 5586 C CA . VAL B 1 321 ? 19.484 -7.559 -11.648 1 90.12 321 VAL B CA 1
ATOM 5587 C C . VAL B 1 321 ? 19.297 -8.711 -10.664 1 90.12 321 VAL B C 1
ATOM 5589 O O . VAL B 1 321 ? 20.266 -9.414 -10.344 1 90.12 321 VAL B O 1
ATOM 5592 N N . LYS B 1 322 ? 18.156 -8.984 -10.25 1 91.62 322 LYS B N 1
ATOM 5593 C CA . LYS B 1 322 ? 17.906 -10.133 -9.375 1 91.62 322 LYS B CA 1
ATOM 5594 C C . LYS B 1 322 ? 18.375 -11.43 -10.023 1 91.62 322 LYS B C 1
ATOM 5596 O O . LYS B 1 322 ? 18.078 -11.688 -11.195 1 91.62 322 LYS B O 1
ATOM 5601 N N . SER B 1 323 ? 19.031 -12.164 -9.164 1 93 323 SER B N 1
ATOM 5602 C CA . SER B 1 323 ? 19.578 -13.438 -9.633 1 93 323 SER B CA 1
ATOM 5603 C C . SER B 1 323 ? 19.391 -14.539 -8.594 1 93 323 SER B C 1
ATOM 5605 O O . SER B 1 323 ? 19.5 -14.281 -7.391 1 93 323 SER B O 1
ATOM 5607 N N . TYR B 1 324 ? 19.109 -15.75 -9.164 1 94.5 324 TYR B N 1
ATOM 5608 C CA . TYR B 1 324 ? 18.828 -16.891 -8.289 1 94.5 324 TYR B CA 1
ATOM 5609 C C . TYR B 1 324 ? 19.641 -18.109 -8.711 1 94.5 324 TYR B C 1
ATOM 5611 O O . TYR B 1 324 ? 20 -18.234 -9.883 1 94.5 324 TYR B O 1
ATOM 5619 N N . THR B 1 325 ? 19.891 -18.891 -7.758 1 95.06 325 THR B N 1
ATOM 5620 C CA . THR B 1 325 ? 20.5 -20.203 -7.992 1 95.06 325 THR B CA 1
ATOM 5621 C C . THR B 1 325 ? 19.531 -21.328 -7.617 1 95.06 325 THR B C 1
ATOM 5623 O O . THR B 1 325 ? 18.969 -21.328 -6.523 1 95.06 325 THR B O 1
ATOM 5626 N N . SER B 1 326 ? 19.328 -22.203 -8.594 1 95.5 326 SER B N 1
ATOM 5627 C CA . SER B 1 326 ? 18.453 -23.344 -8.344 1 95.5 326 SER B CA 1
ATOM 5628 C C . SER B 1 326 ? 19.188 -24.438 -7.559 1 95.5 326 SER B C 1
ATOM 5630 O O . SER B 1 326 ? 20.359 -24.719 -7.812 1 95.5 326 SER B O 1
ATOM 5632 N N . LEU B 1 327 ? 18.484 -25.016 -6.574 1 97.69 327 LEU B N 1
ATOM 5633 C CA . LEU B 1 327 ? 18.984 -26.125 -5.773 1 97.69 327 LEU B CA 1
ATOM 5634 C C . LEU B 1 327 ? 18.188 -27.391 -6.035 1 97.69 327 LEU B C 1
ATOM 5636 O O . LEU B 1 327 ? 17.031 -27.328 -6.445 1 97.69 327 LEU B O 1
ATOM 5640 N N . ASP B 1 328 ? 18.859 -28.531 -5.832 1 97.88 328 ASP B N 1
ATOM 5641 C CA . ASP B 1 328 ? 18.125 -29.781 -5.902 1 97.88 328 ASP B CA 1
ATOM 5642 C C . ASP B 1 328 ? 17.078 -29.875 -4.801 1 97.88 328 ASP B C 1
ATOM 5644 O O . ASP B 1 328 ? 17.344 -29.516 -3.65 1 97.88 328 ASP B O 1
ATOM 5648 N N . TYR B 1 329 ? 15.883 -30.359 -5.195 1 98.06 329 TYR B N 1
ATOM 5649 C CA . TYR B 1 329 ? 14.82 -30.422 -4.199 1 98.06 329 TYR B CA 1
ATOM 5650 C C . TYR B 1 329 ? 15.195 -31.359 -3.055 1 98.06 329 TYR B C 1
ATOM 5652 O O . TYR B 1 329 ? 14.734 -31.188 -1.925 1 98.06 329 TYR B O 1
ATOM 5660 N N . LYS B 1 330 ? 16.047 -32.344 -3.293 1 98.12 330 LYS B N 1
ATOM 5661 C CA . LYS B 1 330 ? 16.484 -33.281 -2.254 1 98.12 330 LYS B CA 1
ATOM 5662 C C . LYS B 1 330 ? 17.375 -32.562 -1.229 1 98.12 330 LYS B C 1
ATOM 5664 O O . LYS B 1 330 ? 17.359 -32.938 -0.047 1 98.12 330 LYS B O 1
ATOM 5669 N N . PHE B 1 331 ? 18.078 -31.641 -1.752 1 98.12 331 PHE B N 1
ATOM 5670 C CA . PHE B 1 331 ? 18.875 -30.797 -0.844 1 98.12 331 PHE B CA 1
ATOM 5671 C C . PHE B 1 331 ? 17.969 -30.109 0.173 1 98.12 331 PHE B C 1
ATOM 5673 O O . PHE B 1 331 ? 18.281 -30.078 1.364 1 98.12 331 PHE B O 1
ATOM 5680 N N . ILE B 1 332 ? 16.844 -29.578 -0.244 1 98.06 332 ILE B N 1
ATOM 5681 C CA . ILE B 1 332 ? 15.883 -28.906 0.63 1 98.06 332 ILE B CA 1
ATOM 5682 C C . ILE B 1 332 ? 15.289 -29.922 1.61 1 98.06 332 ILE B C 1
ATOM 5684 O O . ILE B 1 332 ? 15.086 -29.609 2.787 1 98.06 332 ILE B O 1
ATOM 5688 N N . ASP B 1 333 ? 15.047 -31.125 1.104 1 97.75 333 ASP B N 1
ATOM 5689 C CA . ASP B 1 333 ? 14.531 -32.188 1.961 1 97.75 333 ASP B CA 1
ATOM 5690 C C . ASP B 1 333 ? 15.484 -32.469 3.125 1 97.75 333 ASP B C 1
ATOM 5692 O O . ASP B 1 333 ? 15.039 -32.656 4.262 1 97.75 333 ASP B O 1
ATOM 5696 N N . GLU B 1 334 ? 16.688 -32.5 2.762 1 97.12 334 GLU B N 1
ATOM 5697 C CA . GLU B 1 334 ? 17.703 -32.75 3.781 1 97.12 334 GLU B CA 1
ATOM 5698 C C . GLU B 1 334 ? 17.766 -31.594 4.781 1 97.12 334 GLU B C 1
ATOM 5700 O O . GLU B 1 334 ? 17.781 -31.812 5.996 1 97.12 334 GLU B O 1
ATOM 5705 N N . LYS B 1 335 ? 17.766 -30.406 4.332 1 95.19 335 LYS B N 1
ATOM 5706 C CA . LYS B 1 335 ? 17.969 -29.219 5.176 1 95.19 335 LYS B CA 1
ATOM 5707 C C . LYS B 1 335 ? 16.75 -28.969 6.055 1 95.19 335 LYS B C 1
ATOM 5709 O O . LYS B 1 335 ? 16.875 -28.484 7.184 1 95.19 335 LYS B O 1
ATOM 5714 N N . LYS B 1 336 ? 15.562 -29.234 5.531 1 94.81 336 LYS B N 1
ATOM 5715 C CA . LYS B 1 336 ? 14.344 -28.906 6.273 1 94.81 336 LYS B CA 1
ATOM 5716 C C . LYS B 1 336 ? 14.234 -29.766 7.539 1 94.81 336 LYS B C 1
ATOM 5718 O O . LYS B 1 336 ? 13.453 -29.438 8.438 1 94.81 336 LYS B O 1
ATOM 5723 N N . THR B 1 337 ? 14.984 -30.875 7.629 1 93.44 337 THR B N 1
ATOM 5724 C CA . THR B 1 337 ? 14.945 -31.75 8.797 1 93.44 337 THR B CA 1
ATOM 5725 C C . THR B 1 337 ? 15.383 -31 10.047 1 93.44 337 THR B C 1
ATOM 5727 O O . THR B 1 337 ? 15 -31.359 11.164 1 93.44 337 THR B O 1
ATOM 5730 N N . LYS B 1 338 ? 16.172 -29.984 9.859 1 92.44 338 LYS B N 1
ATOM 5731 C CA . LYS B 1 338 ? 16.656 -29.156 10.969 1 92.44 338 LYS B CA 1
ATOM 5732 C C . LYS B 1 338 ? 15.516 -28.375 11.609 1 92.44 338 LYS B C 1
ATOM 5734 O O . LYS B 1 338 ? 15.648 -27.875 12.727 1 92.44 338 LYS B O 1
ATOM 5739 N N . TYR B 1 339 ? 14.391 -28.328 10.898 1 93.38 339 TYR B N 1
ATOM 5740 C CA . TYR B 1 339 ? 13.328 -27.438 11.359 1 93.38 339 TYR B CA 1
ATOM 5741 C C . TYR B 1 339 ? 12.125 -28.234 11.859 1 93.38 339 TYR B C 1
ATOM 5743 O O . TYR B 1 339 ? 11.016 -27.719 11.93 1 93.38 339 TYR B O 1
ATOM 5751 N N . THR B 1 340 ? 12.305 -29.453 12.242 1 88.81 340 THR B N 1
ATOM 5752 C CA . THR B 1 340 ? 11.219 -30.344 12.656 1 88.81 340 THR B CA 1
ATOM 5753 C C . THR B 1 340 ? 10.594 -29.844 13.961 1 88.81 340 THR B C 1
ATOM 5755 O O . THR B 1 340 ? 9.422 -30.125 14.234 1 88.81 340 THR B O 1
ATOM 5758 N N . LYS B 1 341 ? 11.32 -29.031 14.758 1 86.69 341 LYS B N 1
ATOM 5759 C CA . LYS B 1 341 ? 10.836 -28.578 16.062 1 86.69 341 LYS B CA 1
ATOM 5760 C C . LYS B 1 341 ? 10.383 -27.125 16 1 86.69 341 LYS B C 1
ATOM 5762 O O . LYS B 1 341 ? 10.141 -26.5 17.031 1 86.69 341 LYS B O 1
ATOM 5767 N N . SER B 1 342 ? 10.367 -26.672 14.797 1 89.25 342 SER B N 1
ATOM 5768 C CA . SER B 1 342 ? 9.906 -25.297 14.656 1 89.25 342 SER B CA 1
ATOM 5769 C C . SER B 1 342 ? 8.453 -25.156 15.086 1 89.25 342 SER B C 1
ATOM 5771 O O . SER B 1 342 ? 7.68 -26.109 15.016 1 89.25 342 SER B O 1
ATOM 5773 N N . LYS B 1 343 ? 8.023 -23.922 15.602 1 89.19 343 LYS B N 1
ATOM 5774 C CA . LYS B 1 343 ? 6.668 -23.625 16.047 1 89.19 343 LYS B CA 1
ATOM 5775 C C . LYS B 1 343 ? 5.656 -23.828 14.93 1 89.19 343 LYS B C 1
ATOM 5777 O O . LYS B 1 343 ? 4.543 -24.297 15.172 1 89.19 343 LYS B O 1
ATOM 5782 N N . ILE B 1 344 ? 6.074 -23.484 13.711 1 94.38 344 ILE B N 1
ATOM 5783 C CA . ILE B 1 344 ? 5.27 -23.625 12.5 1 94.38 344 ILE B CA 1
ATOM 5784 C C . ILE B 1 344 ? 5.898 -24.656 11.578 1 94.38 344 ILE B C 1
ATOM 5786 O O . ILE B 1 344 ? 7.109 -24.641 11.328 1 94.38 344 ILE B O 1
ATOM 5790 N N . PRO B 1 345 ? 5.074 -25.609 11.109 1 95.75 345 PRO B N 1
ATOM 5791 C CA . PRO B 1 345 ? 5.641 -26.641 10.234 1 95.75 345 PRO B CA 1
ATOM 5792 C C . PRO B 1 345 ? 6.301 -26.047 8.984 1 95.75 345 PRO B C 1
ATOM 5794 O O . PRO B 1 345 ? 5.801 -25.078 8.422 1 95.75 345 PRO B O 1
ATOM 5797 N N . VAL B 1 346 ? 7.453 -26.641 8.633 1 97 346 VAL B N 1
ATOM 5798 C CA . VAL B 1 346 ? 8.227 -26.234 7.465 1 97 346 VAL B CA 1
ATOM 5799 C C . VAL B 1 346 ? 8.266 -27.359 6.441 1 97 346 VAL B C 1
ATOM 5801 O O . VAL B 1 346 ? 8.672 -28.484 6.758 1 97 346 VAL B O 1
ATOM 5804 N N . PHE B 1 347 ? 7.855 -27.062 5.207 1 97.81 347 PHE B N 1
ATOM 5805 C CA . PHE B 1 347 ? 7.703 -28.109 4.207 1 97.81 347 PHE B CA 1
ATOM 5806 C C . PHE B 1 347 ? 8.516 -27.781 2.957 1 97.81 347 PHE B C 1
ATOM 5808 O O . PHE B 1 347 ? 9.078 -26.703 2.838 1 97.81 347 PHE B O 1
ATOM 5815 N N . ASN B 1 348 ? 8.703 -28.797 2.141 1 98.5 348 ASN B N 1
ATOM 5816 C CA . ASN B 1 348 ? 9.141 -28.734 0.748 1 98.5 348 ASN B CA 1
ATOM 5817 C C . ASN B 1 348 ? 8.047 -29.219 -0.199 1 98.5 348 ASN B C 1
ATOM 5819 O O . ASN B 1 348 ? 7.84 -30.438 -0.349 1 98.5 348 ASN B O 1
ATOM 5823 N N . ILE B 1 349 ? 7.434 -28.266 -0.879 1 98.44 349 ILE B N 1
ATOM 5824 C CA . ILE B 1 349 ? 6.227 -28.578 -1.639 1 98.44 349 ILE B CA 1
ATOM 5825 C C . ILE B 1 349 ? 6.566 -29.547 -2.768 1 98.44 349 ILE B C 1
ATOM 5827 O O . ILE B 1 349 ? 5.688 -30.234 -3.281 1 98.44 349 ILE B O 1
ATOM 5831 N N . LEU B 1 350 ? 7.828 -29.609 -3.145 1 98.19 350 LEU B N 1
ATOM 5832 C CA . LEU B 1 350 ? 8.227 -30.5 -4.238 1 98.19 350 LEU B CA 1
ATOM 5833 C C . LEU B 1 350 ? 8.336 -31.938 -3.756 1 98.19 350 LEU B C 1
ATOM 5835 O O . LEU B 1 350 ? 8.445 -32.875 -4.566 1 98.19 350 LEU B O 1
ATOM 5839 N N . ASN B 1 351 ? 8.367 -32.062 -2.426 1 97.88 351 ASN B N 1
ATOM 5840 C CA . ASN B 1 351 ? 8.289 -33.375 -1.818 1 97.88 351 ASN B CA 1
ATOM 5841 C C . ASN B 1 351 ? 6.852 -33.875 -1.718 1 97.88 351 ASN B C 1
ATOM 5843 O O . ASN B 1 351 ? 6.012 -33.219 -1.089 1 97.88 351 ASN B O 1
ATOM 5847 N N . LYS B 1 352 ? 6.574 -35.031 -2.277 1 96.56 352 LYS B N 1
ATOM 5848 C CA . LYS B 1 352 ? 5.215 -35.531 -2.363 1 96.56 352 LYS B CA 1
ATOM 5849 C C . LYS B 1 352 ? 4.609 -35.719 -0.975 1 96.56 352 LYS B C 1
ATOM 5851 O O . LYS B 1 352 ? 3.443 -35.406 -0.75 1 96.56 352 LYS B O 1
ATOM 5856 N N . ASP B 1 353 ? 5.348 -36.281 -0.074 1 97.38 353 ASP B N 1
ATOM 5857 C CA . ASP B 1 353 ? 4.852 -36.5 1.283 1 97.38 353 ASP B CA 1
ATOM 5858 C C . ASP B 1 353 ? 4.512 -35.156 1.96 1 97.38 353 ASP B C 1
ATOM 5860 O O . ASP B 1 353 ? 3.512 -35.062 2.674 1 97.38 353 ASP B O 1
ATOM 5864 N N . ASP B 1 354 ? 5.34 -34.219 1.779 1 97.94 354 ASP B N 1
ATOM 5865 C CA . ASP B 1 354 ? 5.086 -32.875 2.338 1 97.94 354 ASP B CA 1
ATOM 5866 C C . ASP B 1 354 ? 3.82 -32.281 1.74 1 97.94 354 ASP B C 1
ATOM 5868 O O . ASP B 1 354 ? 3.004 -31.688 2.461 1 97.94 354 ASP B O 1
ATOM 5872 N N . SER B 1 355 ? 3.727 -32.375 0.452 1 97.62 355 SER B N 1
ATOM 5873 C CA . SER B 1 355 ? 2.545 -31.859 -0.225 1 97.62 355 SER B CA 1
ATOM 5874 C C . SER B 1 355 ? 1.271 -32.5 0.306 1 97.62 355 SER B C 1
ATOM 5876 O O . SER B 1 355 ? 0.269 -31.828 0.533 1 97.62 355 SER B O 1
ATOM 5878 N N . ASP B 1 356 ? 1.29 -33.812 0.513 1 98 356 ASP B N 1
ATOM 5879 C CA . ASP B 1 356 ? 0.156 -34.531 1.085 1 98 356 ASP B CA 1
ATOM 5880 C C . ASP B 1 356 ? -0.15 -34.062 2.498 1 98 356 ASP B C 1
ATOM 5882 O O . ASP B 1 356 ? -1.313 -33.844 2.854 1 98 356 ASP B O 1
ATOM 5886 N N . THR B 1 357 ? 0.868 -33.875 3.25 1 97.94 357 THR B N 1
ATOM 5887 C CA . THR B 1 357 ? 0.713 -33.469 4.641 1 97.94 357 THR B CA 1
ATOM 5888 C C . THR B 1 357 ? 0.112 -32.062 4.734 1 97.94 357 THR B C 1
ATOM 5890 O O . THR B 1 357 ? -0.777 -31.812 5.551 1 97.94 357 THR B O 1
ATOM 5893 N N . ILE B 1 358 ? 0.584 -31.109 3.914 1 97.94 358 ILE B N 1
ATOM 5894 C CA . ILE B 1 358 ? 0.053 -29.75 3.922 1 97.94 358 ILE B CA 1
ATOM 5895 C C . ILE B 1 358 ? -1.439 -29.766 3.6 1 97.94 358 ILE B C 1
ATOM 5897 O O . ILE B 1 358 ? -2.238 -29.109 4.273 1 97.94 358 ILE B O 1
ATOM 5901 N N . ALA B 1 359 ? -1.818 -30.531 2.553 1 98 359 ALA B N 1
ATOM 5902 C CA . ALA B 1 359 ? -3.221 -30.625 2.158 1 98 359 ALA B CA 1
ATOM 5903 C C . ALA B 1 359 ? -4.07 -31.203 3.289 1 98 359 ALA B C 1
ATOM 5905 O O . ALA B 1 359 ? -5.129 -30.656 3.615 1 98 359 ALA B O 1
ATOM 5906 N N . LYS B 1 360 ? -3.557 -32.281 3.895 1 97.56 360 LYS B N 1
ATOM 5907 C CA . LYS B 1 360 ? -4.281 -32.938 4.98 1 97.56 360 LYS B CA 1
ATOM 5908 C C . LYS B 1 360 ? -4.461 -31.984 6.168 1 97.56 360 LYS B C 1
ATOM 5910 O O . LYS B 1 360 ? -5.57 -31.844 6.691 1 97.56 360 LYS B O 1
ATOM 5915 N N . GLN B 1 361 ? -3.428 -31.359 6.598 1 97.56 361 GLN B N 1
ATOM 5916 C CA . GLN B 1 361 ? -3.482 -30.469 7.75 1 97.56 361 GLN B CA 1
ATOM 5917 C C . GLN B 1 361 ? -4.355 -29.25 7.457 1 97.56 361 GLN B C 1
ATOM 5919 O O . GLN B 1 361 ? -5.02 -28.719 8.352 1 97.56 361 GLN B O 1
ATOM 5924 N N . THR B 1 362 ? -4.289 -28.781 6.215 1 97.94 362 THR B N 1
ATOM 5925 C CA . THR B 1 362 ? -5.145 -27.672 5.801 1 97.94 362 THR B CA 1
ATOM 5926 C C . THR B 1 362 ? -6.617 -28.031 5.93 1 97.94 362 THR B C 1
ATOM 5928 O O . THR B 1 362 ? -7.406 -27.297 6.512 1 97.94 362 THR B O 1
ATOM 5931 N N . ILE B 1 363 ? -6.992 -29.219 5.457 1 97.12 363 ILE B N 1
ATOM 5932 C CA . ILE B 1 363 ? -8.375 -29.703 5.535 1 97.12 363 ILE B CA 1
ATOM 5933 C C . ILE B 1 363 ? -8.789 -29.844 6.996 1 97.12 363 ILE B C 1
ATOM 5935 O O . ILE B 1 363 ? -9.883 -29.438 7.383 1 97.12 363 ILE B O 1
ATOM 5939 N N . GLU B 1 364 ? -7.883 -30.391 7.809 1 96.5 364 GLU B N 1
ATOM 5940 C CA . GLU B 1 364 ? -8.164 -30.578 9.227 1 96.5 364 GLU B CA 1
ATOM 5941 C C . GLU B 1 364 ? -8.43 -29.25 9.914 1 96.5 364 GLU B C 1
ATOM 5943 O O . GLU B 1 364 ? -9.359 -29.125 10.719 1 96.5 364 GLU B O 1
ATOM 5948 N N . LYS B 1 365 ? -7.652 -28.297 9.578 1 96.06 365 LYS B N 1
ATOM 5949 C CA . LYS B 1 365 ? -7.816 -26.984 10.172 1 96.06 365 LYS B CA 1
ATOM 5950 C C . LYS B 1 365 ? -9.133 -26.344 9.75 1 96.06 365 LYS B C 1
ATOM 5952 O O . LYS B 1 365 ? -9.828 -25.734 10.57 1 96.06 365 LYS B O 1
ATOM 5957 N N . LEU B 1 366 ? -9.5 -26.453 8.523 1 95.81 366 LEU B N 1
ATOM 5958 C CA . LEU B 1 366 ? -10.68 -25.781 7.988 1 95.81 366 LEU B CA 1
ATOM 5959 C C . LEU B 1 366 ? -11.953 -26.5 8.414 1 95.81 366 LEU B C 1
ATOM 5961 O O . LEU B 1 366 ? -13.023 -25.891 8.477 1 95.81 366 LEU B O 1
ATOM 5965 N N . THR B 1 367 ? -11.906 -27.812 8.68 1 88.75 367 THR B N 1
ATOM 5966 C CA . THR B 1 367 ? -13.062 -28.578 9.148 1 88.75 367 THR B CA 1
ATOM 5967 C C . THR B 1 367 ? -13.273 -28.375 10.648 1 88.75 367 THR B C 1
ATOM 5969 O O . THR B 1 367 ? -14.391 -28.5 11.141 1 88.75 367 THR B O 1
ATOM 5972 N N . GLY B 1 368 ? -12.234 -28.062 11.461 1 71 368 GLY B N 1
ATOM 5973 C CA . GLY B 1 368 ? -12.375 -27.766 12.875 1 71 368 GLY B CA 1
ATOM 5974 C C . GLY B 1 368 ? -13.148 -26.484 13.141 1 71 368 GLY B C 1
ATOM 5975 O O . GLY B 1 368 ? -13.812 -26.359 14.172 1 71 368 GLY B O 1
ATOM 5976 N N . TYR B 1 369 ? -13.117 -25.438 12.32 1 58.41 369 TYR B N 1
ATOM 5977 C CA . TYR B 1 369 ? -13.891 -24.203 12.445 1 58.41 369 TYR B CA 1
ATOM 5978 C C . TYR B 1 369 ? -15.383 -24.484 12.398 1 58.41 369 TYR B C 1
ATOM 5980 O O . TYR B 1 369 ? -16.172 -23.812 13.047 1 58.41 369 TYR B O 1
ATOM 5988 N N . GLY B 1 370 ? -15.93 -25.359 11.586 1 47.31 370 GLY B N 1
ATOM 5989 C CA . GLY B 1 370 ? -17.344 -25.672 11.438 1 47.31 370 GLY B CA 1
ATOM 5990 C C . GLY B 1 370 ? -17.953 -26.297 12.68 1 47.31 370 GLY B C 1
ATOM 5991 O O . GLY B 1 370 ? -19.109 -26.047 13 1 47.31 370 GLY B O 1
ATOM 5992 N N . SER B 1 371 ? -17.344 -27.047 13.391 1 41.56 371 SER B N 1
ATOM 5993 C CA . SER B 1 371 ? -17.922 -27.672 14.57 1 41.56 371 SER B CA 1
ATOM 5994 C C . SER B 1 371 ? -18.031 -26.672 15.727 1 41.56 371 SER B C 1
ATOM 5996 O O . SER B 1 371 ? -18.781 -26.906 16.688 1 41.56 371 SER B O 1
ATOM 5998 N N . VAL B 1 372 ? -17.438 -25.625 15.766 1 37.88 372 VAL B N 1
ATOM 5999 C CA . VAL B 1 372 ? -17.547 -24.703 16.891 1 37.88 372 VAL B CA 1
ATOM 6000 C C . VAL B 1 372 ? -18.703 -23.734 16.656 1 37.88 372 VAL B C 1
ATOM 6002 O O . VAL B 1 372 ? -19.109 -23.016 17.578 1 37.88 372 VAL B O 1
ATOM 6005 N N . GLN B 1 373 ? -19.141 -23.344 15.586 1 34.94 373 GLN B N 1
ATOM 6006 C CA . GLN B 1 373 ? -20.266 -22.438 15.422 1 34.94 373 GLN B CA 1
ATOM 6007 C C . GLN B 1 373 ? -21.547 -23.062 15.969 1 34.94 373 GLN B C 1
ATOM 6009 O O . GLN B 1 373 ? -22.578 -22.406 16.047 1 34.94 373 GLN B O 1
ATOM 6014 N N . ILE B 1 374 ? -21.797 -24.359 15.906 1 27.78 374 ILE B N 1
ATOM 6015 C CA . ILE B 1 374 ? -23.078 -24.891 16.359 1 27.78 374 ILE B CA 1
ATOM 6016 C C . ILE B 1 374 ? -23.125 -24.859 17.891 1 27.78 374 ILE B C 1
ATOM 6018 O O . ILE B 1 374 ? -23.969 -25.531 18.5 1 27.78 374 ILE B O 1
ATOM 6022 N N . VAL B 1 375 ? -22.391 -24.344 18.625 1 20.61 375 VAL B N 1
ATOM 6023 C CA . VAL B 1 375 ? -22.797 -24.266 20.016 1 20.61 375 VAL B CA 1
ATOM 6024 C C . VAL B 1 375 ? -23.484 -22.922 20.281 1 20.61 375 VAL B C 1
ATOM 6026 O O . VAL B 1 375 ? -22.969 -21.875 19.875 1 20.61 375 VAL B O 1
#

Nearest PDB structures (foldseek):
  2g0t-assembly1_B  TM=6.750E-01  e=1.416E-12  Thermotoga maritima
  1arz-assembly1_C  TM=4.572E-01  e=4.878E-05  Escherichia coli K-12
  3ijp-assembly1_B  TM=4.766E-01  e=1.115E-04  Bartonella henselae
  4ywj-assembly1_A  TM=4.960E-01  e=1.588E-03  Pseudomonas aeruginosa PAO1
  5tej-assembly1_B  TM=3.623E-01  e=6.553E-05  Vibrio vulnificus CMCP6

Radius of gyration: 30.46 Å; Cα contacts (8 Å, |Δi|>4): 1466; chains: 2; bounding box: 61×86×78 Å